Protein AF-A0A5C6D5X8-F1 (afdb_monomer_lite)

Radius of gyration: 36.79 Å; chains: 1; bounding box: 120×58×118 Å

Foldseek 3Di:
DDDDDDDDDDDDDDDDDDDDDDDDDDDDDDDDDDDDDDDDDDDDDDDPDPDPPFDLPDDQFDDPPQAAQADFPPPCLQPADPPFAFWDKDKDWWQQPLARGIFIKIKTFGGPFDLVDAAFEEEEEEALLDARCVCCVQANLRSNRRSCVRVVLFDRHMYMRHQLQRYPPSHSDDPSVVSVVSNVSSLCSVPVIVLVVCVVPGRHPQAQLRYEYEYAACSLLSLLLNCLVCLRRHQYGYRELYYPNHDQLCNSPVDLVSQQPRHPEDEYEFESAESSVVVSVNNVVVCVVSVGDYHYGYHNDYSGSSRVNRSSSQSSSDGSDNDRPDTPDPPPPPPPPPVQDAQCVLCVVQAFEAAADELCLLVCDDDPADSVLSVLQVVLRLRHGQEYEHLACLAQCNQQVDDDPVRGDCPSVVSNLVSNVVRNHAYEGPALAELPSHHPVLWADADQFPVVVVVVPDPVPPDPPDPDDDDDPDDDSPGGTDALVSSLVSSLVSLLVSLLVCAPSHAEYQLYEAQQDPDDDDGGDPGSQCGRNNPCSSLSSLVSNCVNHVRHQYEHAYKQLLPVVNVVSVLVSLVVCVVVVRRHAEYEYLQQEELVAFLVSLLVSLVSVVVSVHAYEDAADWYFQAPLLHPGTDDDLSSLVRSLDPAGDRVSLVSLQNNLLSNLLSSSVVSVRYHYHYHHGSELVPDSNNSRRIDQAYSSRHGGSNVVSNSVSSVVD

Organism: NCBI:txid2528016

Secondary structure (DSSP, 8-state):
-------------------------------------------------------TTSPP---TT-S-SSPPPPTTTTS--TTSPPPEEEEEEEEETTTTEEEEEEEEE-TT--SSS-B-EEEEE--TT--TTHHHHHH-HHHHHHHHHHTT-S---EEEEE----SSS-S--S-GGGGGGHHHHHHHIIIIIIHHHHHHHS-B--SGGGEEEEEETHHHHHHIIIIITTTTT-SEEEEES--TTSPPHHHH-S-HHHHHHH-SEEEEEEETT-TTTHHHHHHHHHHHHTT---EEEEES--SSHHHHHHHHHHHHTTSSSS----------S-----TT--HHHHSTTT-EEEEEE-HHHHHS--SSS-HHHHHHHHHHHHHH-SEEEESSTTSHHHHS-SSSGGG---HHHHHHHHHHHHTT-EEEEEEEEESSS--GGGT-SSB--HHHHHHHS-TT-S---------------SS-B--HHHHHHHHHHHHHHHHHHTTTTEEEEEEEES-B-SSSS-SB---HHHHHT-TTHHHHHHHHHHHH-TTSEEEEEES-TTSHHHHHHHHHHHHHHHTTT----EEEE--EEETT--HHHHHHHHHHHGGG-S-EEEEEEEEE-BGGGGG-S---HHHHHHHT-S-BPTTHHHHHHHHHHHHHHHHHHTTTTEEEEEES-SSTTT-TTGGG--SSB-TTSPBPHHHHHHHHHTT--

pLDDT: mean 84.05, std 22.03, range [22.95, 98.88]

InterPro domains:
  IPR000801 Esterase-like [PF00756] (96-308)
  IPR001000 Glycoside hydrolase family 10 domain [PF00331] (343-712)
  IPR001000 Glycoside hydrolase family 10 domain [PR00134] (427-439)
  IPR001000 Glycoside hydrolase family 10 domain [PR00134] (506-517)
  IPR001000 Glycoside hydrolase family 10 domain [PR00134] (552-563)
  IPR001000 Glycoside hydrolase family 10 domain [PR00134] (580-592)
  IPR001000 Glycoside hydrolase family 10 domain [PS51760] (337-713)
  IPR001000 Glycoside hydrolase family 10 domain [SM00633] (394-714)
  IPR017853 Glycoside hydrolase superfamily [SSF51445] (338-713)
  IPR029058 Alpha/Beta hydrolase fold [G3DSA:3.40.50.1820] (65-324)
  IPR029058 Alpha/Beta hydrolase fold [SSF53474] (81-317)
  IPR031158 Glycosyl hydrolases family 10, active site [PS00591] (613-623)
  IPR044846 Glycoside hydrolase family 10 [PTHR31490] (338-713)

Sequence (717 aa):
MQKLPKAMSKYSFCLPHRAAITFLSLAALIVLTDVQWASSQEPNSQQRAAGRRGGFGSPIELGPDDVAAYDAPPQGFKNERDDVPHGKLEMIEYISKTVGTTRNMQVYTPPAYTADKKYPVLYLLHGIGGDETEWQRFASPNVILDNLIAEGKAVPMIVVMPNGRAQENDRAEGNVMASAAAFAVFERDLLDDVIPAIESKYSVDTRREMRAIAGLSMGGGQSFNFGLGNLDTFAWVGPFSAAPNTKPVEALIPNVDDAKTKLKLLWISCGNKDGLIRISQNIHQFLKKNEIDHVWHVDGHGHDPQHWSSSLYWFAQSVFQDNKPTQVKQEAATIPSKATDTLKTVFKDDFLVGTAVNRSITTGRGFRRTPEEVQSDIELVKKHFNQIVSENDMKWQMIHPRPGANGYDFEVADALVDFAARNDMMVAGHTLVWHSQTPNWVFEGTEVPADVLDRVNDPSIRDSGQRGFGRFRGFDLNGPRASREELLDRMREHIHTVVGRYKGKIKVWDVVNEAISDNGPDILRRSPWSVIIGPDFIAKAFEYAHEADADAILRYNDYGLENPEKRRKLIELIKSLQEKNVPVMAIGSQTHCNVSISFGTMDNALTEMKSLGLPIHITELDVNSAVAGQRGFGADINSNAQSTEGGLVSDADKQLADAYAGLFRACVKHRDVIEIVTFWGPNDALSWRSRGRPLLFDGANQPKPAFHAVLQVATEK

Structure (mmCIF, N/CA/C/O backbone):
data_AF-A0A5C6D5X8-F1
#
_entry.id   AF-A0A5C6D5X8-F1
#
loop_
_atom_site.group_PDB
_atom_site.id
_atom_site.type_symbol
_atom_site.label_atom_id
_atom_site.label_alt_id
_atom_site.label_comp_id
_atom_site.label_asym_id
_atom_site.label_entity_id
_atom_site.label_seq_id
_atom_site.pdbx_PDB_ins_code
_atom_site.Cartn_x
_atom_site.Cartn_y
_atom_site.Cartn_z
_atom_site.occupancy
_atom_site.B_iso_or_equiv
_atom_site.auth_seq_id
_atom_site.auth_comp_id
_atom_site.auth_asym_id
_atom_site.auth_atom_id
_atom_site.pdbx_PDB_model_num
ATOM 1 N N . MET A 1 1 ? 76.454 7.752 28.511 1.00 35.09 1 MET A N 1
ATOM 2 C CA . MET A 1 1 ? 76.338 9.225 28.358 1.00 35.09 1 MET A CA 1
ATOM 3 C C . MET A 1 1 ? 75.204 9.672 29.285 1.00 35.09 1 MET A C 1
ATOM 5 O O . MET A 1 1 ? 74.188 9.000 29.285 1.00 35.09 1 MET A O 1
ATOM 9 N N . GLN A 1 2 ? 75.441 10.486 30.326 1.00 31.56 2 GLN A N 1
ATOM 10 C CA . GLN A 1 2 ? 75.476 11.970 30.318 1.00 31.56 2 GLN A CA 1
ATOM 11 C C . GLN A 1 2 ? 74.161 12.597 29.800 1.00 31.56 2 GLN A C 1
ATOM 13 O O . GLN A 1 2 ? 73.812 12.307 28.666 1.00 31.56 2 GLN A O 1
ATOM 18 N N . LYS A 1 3 ? 73.418 13.466 30.519 1.00 31.55 3 LYS A N 1
ATOM 19 C CA . LYS A 1 3 ? 73.497 14.056 31.893 1.00 31.55 3 LYS A CA 1
ATOM 20 C C . LYS A 1 3 ? 72.053 14.106 32.479 1.00 31.55 3 LYS A C 1
ATOM 22 O O . LYS A 1 3 ? 71.133 14.199 31.682 1.00 31.55 3 LYS A O 1
ATOM 27 N N . LEU A 1 4 ? 71.717 13.900 33.764 1.00 32.72 4 LEU A N 1
ATOM 28 C CA . LEU A 1 4 ? 72.142 14.408 35.100 1.00 32.72 4 LEU A CA 1
ATOM 29 C C . LEU A 1 4 ? 71.250 15.599 35.603 1.00 32.72 4 LEU A C 1
ATOM 31 O O . LEU A 1 4 ? 70.986 16.477 34.788 1.00 32.72 4 LEU A O 1
ATOM 35 N N . PRO A 1 5 ? 70.740 15.634 36.870 1.00 61.50 5 PRO A N 1
ATOM 36 C CA . PRO A 1 5 ? 69.516 16.385 37.246 1.00 61.50 5 PRO A CA 1
ATOM 37 C C . PRO A 1 5 ? 69.659 17.259 38.537 1.00 61.50 5 PRO A C 1
ATOM 39 O O . PRO A 1 5 ? 70.772 17.664 38.867 1.00 61.50 5 PRO A O 1
ATOM 42 N N . LYS A 1 6 ? 68.561 17.416 39.321 1.00 39.47 6 LYS A N 1
ATOM 43 C CA . LYS A 1 6 ? 68.369 18.114 40.637 1.00 39.47 6 LYS A CA 1
ATOM 44 C C . LYS A 1 6 ? 67.889 19.580 40.507 1.00 39.47 6 LYS A C 1
ATOM 46 O O . LYS A 1 6 ? 68.028 20.153 39.438 1.00 39.47 6 LYS A O 1
ATOM 51 N N . ALA A 1 7 ? 67.269 20.223 41.511 1.00 30.86 7 ALA A N 1
ATOM 52 C CA . ALA A 1 7 ? 67.138 19.951 42.964 1.00 30.86 7 ALA A CA 1
ATOM 53 C C . ALA A 1 7 ? 65.759 20.451 43.515 1.00 30.86 7 ALA A C 1
ATOM 55 O O . ALA A 1 7 ? 64.994 20.991 42.729 1.00 30.86 7 ALA A O 1
ATOM 56 N N . MET A 1 8 ? 65.338 20.348 44.793 1.00 26.44 8 MET A N 1
ATOM 57 C CA . MET A 1 8 ? 65.877 19.758 46.046 1.00 26.44 8 MET A CA 1
ATOM 58 C C . MET A 1 8 ? 64.701 19.371 47.002 1.00 26.44 8 MET A C 1
ATOM 60 O O . MET A 1 8 ? 63.549 19.475 46.594 1.00 26.44 8 MET A O 1
ATOM 64 N N . SER A 1 9 ? 64.936 18.898 48.243 1.00 28.06 9 SER A N 1
ATOM 65 C CA . SER A 1 9 ? 63.868 18.328 49.111 1.00 28.06 9 SER A CA 1
ATOM 66 C C . SER A 1 9 ? 64.142 18.345 50.633 1.00 28.06 9 SER A C 1
ATOM 68 O O . SER A 1 9 ? 65.304 18.189 51.010 1.00 28.06 9 SER A O 1
ATOM 70 N N . LYS A 1 10 ? 63.068 18.274 51.457 1.00 30.38 10 LYS A N 1
ATOM 71 C CA . LYS A 1 10 ? 63.025 18.056 52.941 1.00 30.38 10 LYS A CA 1
ATOM 72 C C . LYS A 1 10 ? 63.436 19.297 53.775 1.00 30.38 10 LYS A C 1
ATOM 74 O O . LYS A 1 10 ? 63.952 20.236 53.187 1.00 30.38 10 LYS A O 1
ATOM 79 N N . TYR A 1 11 ? 63.203 19.447 55.092 1.00 29.55 11 TYR A N 1
ATOM 80 C CA . TYR A 1 11 ? 62.919 18.586 56.282 1.00 29.55 11 TYR A CA 1
ATOM 81 C C . TYR A 1 11 ? 62.020 19.390 57.300 1.00 29.55 11 TYR A C 1
ATOM 83 O O . TYR A 1 11 ? 61.753 20.548 57.003 1.00 29.55 11 TYR A O 1
ATOM 91 N N . SER A 1 12 ? 61.516 18.974 58.489 1.00 27.27 12 SER A N 1
ATOM 92 C CA . SER A 1 12 ? 61.558 17.745 59.333 1.00 27.27 12 SER A CA 1
ATOM 93 C C . SER A 1 12 ? 60.501 17.777 60.483 1.00 27.27 12 SER A C 1
ATOM 95 O O . SER A 1 12 ? 60.352 18.832 61.085 1.00 27.27 12 SER A O 1
ATOM 97 N N . PHE A 1 13 ? 59.951 16.612 60.897 1.00 27.33 13 PHE A N 1
ATOM 98 C CA . PHE A 1 13 ? 59.341 16.292 62.232 1.00 27.33 13 PHE A CA 1
ATOM 99 C C . PHE A 1 13 ? 58.052 17.079 62.653 1.00 27.33 13 PHE A C 1
ATOM 101 O O . PHE A 1 13 ? 57.719 18.077 62.032 1.00 27.33 13 PHE A O 1
ATOM 108 N N . CYS A 1 14 ? 57.209 16.674 63.630 1.00 25.22 14 CYS A N 1
ATOM 109 C CA . CYS A 1 14 ? 57.329 15.687 64.730 1.00 25.22 14 CYS A CA 1
ATOM 110 C C . CYS A 1 14 ? 56.004 14.908 65.061 1.00 25.22 14 CYS A C 1
ATOM 112 O O . CYS A 1 14 ? 55.043 14.955 64.303 1.00 25.22 14 CYS A O 1
ATOM 114 N N . LEU A 1 15 ? 55.989 14.164 66.182 1.00 24.03 15 LEU A N 1
ATOM 115 C CA . LEU A 1 15 ? 55.015 13.155 66.702 1.00 24.03 15 LEU A CA 1
ATOM 116 C C . LEU A 1 15 ? 54.280 13.653 67.997 1.00 24.03 15 LEU A C 1
ATOM 118 O O . LEU A 1 15 ? 54.629 14.760 68.410 1.00 24.03 15 LEU A O 1
ATOM 122 N N . PRO A 1 16 ? 53.401 12.900 68.743 1.00 46.53 16 PRO A N 1
ATOM 123 C CA . PRO A 1 16 ? 52.680 11.610 68.515 1.00 46.53 16 PRO A CA 1
ATOM 124 C C . PRO A 1 16 ? 51.176 11.496 68.998 1.00 46.53 16 PRO A C 1
ATOM 126 O O . PRO A 1 16 ? 50.680 12.313 69.758 1.00 46.53 16 PRO A O 1
ATOM 129 N N . HIS A 1 17 ? 50.539 10.344 68.681 1.00 28.12 17 HIS A N 1
ATOM 130 C CA . HIS A 1 17 ? 49.598 9.496 69.491 1.00 28.12 17 HIS A CA 1
ATOM 131 C C . HIS A 1 17 ? 48.161 9.886 69.965 1.00 28.12 17 HIS A C 1
ATOM 133 O O . HIS A 1 17 ? 48.007 10.693 70.867 1.00 28.12 17 HIS A O 1
ATOM 139 N N . ARG A 1 18 ? 47.199 9.000 69.582 1.00 27.14 18 ARG A N 1
ATOM 140 C CA . ARG A 1 18 ? 46.089 8.341 70.365 1.00 27.14 18 ARG A CA 1
ATOM 141 C C . ARG A 1 18 ? 44.962 9.197 71.013 1.00 27.14 18 ARG A C 1
ATOM 143 O O . ARG A 1 18 ? 45.210 10.314 71.424 1.00 27.14 18 ARG A O 1
ATOM 150 N N . ALA A 1 19 ? 43.737 8.702 71.284 1.00 26.08 19 ALA A N 1
ATOM 151 C CA . ALA A 1 19 ? 42.878 7.610 70.752 1.00 26.08 19 ALA A CA 1
ATOM 152 C C . ALA A 1 19 ? 41.461 7.670 71.417 1.00 26.08 19 ALA A C 1
ATOM 154 O O . ALA A 1 19 ? 41.343 8.254 72.488 1.00 26.08 19 ALA A O 1
ATOM 155 N N . ALA A 1 20 ? 40.450 6.980 70.845 1.00 25.41 20 ALA A N 1
ATOM 156 C CA . ALA A 1 20 ? 39.033 6.853 71.296 1.00 25.41 20 ALA A CA 1
ATOM 157 C C . ALA A 1 20 ? 38.179 8.156 71.253 1.00 25.41 20 ALA A C 1
ATOM 159 O O . ALA A 1 20 ? 38.728 9.238 71.412 1.00 25.41 20 ALA A O 1
ATOM 160 N N . ILE A 1 21 ? 36.869 8.220 70.934 1.00 26.77 21 ILE A N 1
ATOM 161 C CA . ILE A 1 21 ? 35.693 7.304 70.835 1.00 26.77 21 ILE A CA 1
ATOM 162 C C . ILE A 1 21 ? 34.724 7.350 72.049 1.00 26.77 21 ILE A C 1
ATOM 164 O O . ILE A 1 21 ? 34.937 6.673 73.045 1.00 26.77 21 ILE A O 1
ATOM 168 N N . THR A 1 22 ? 33.620 8.105 71.859 1.00 26.67 22 THR A N 1
ATOM 169 C CA . THR A 1 22 ? 32.273 8.086 72.511 1.00 26.67 22 THR A CA 1
ATOM 170 C C . THR A 1 22 ? 32.117 8.138 74.043 1.00 26.67 22 THR A C 1
ATOM 172 O O . THR A 1 22 ? 32.632 7.272 74.736 1.00 26.67 22 THR A O 1
ATOM 175 N N . PHE A 1 23 ? 31.204 8.996 74.541 1.00 23.89 23 PHE A N 1
ATOM 176 C CA . PHE A 1 23 ? 29.841 8.582 74.965 1.00 23.89 23 PHE A CA 1
ATOM 177 C C . PHE A 1 23 ? 28.870 9.786 75.157 1.00 23.89 23 PHE A C 1
ATOM 179 O O . PHE A 1 23 ? 29.252 10.928 74.921 1.00 23.89 23 PHE A O 1
ATOM 186 N N . LEU A 1 24 ? 27.600 9.502 75.495 1.00 24.00 24 LEU A N 1
ATOM 187 C CA . LEU A 1 24 ? 26.451 10.426 75.686 1.00 24.00 24 LEU A CA 1
ATOM 188 C C . LEU A 1 24 ? 26.661 11.427 76.873 1.00 24.00 24 LEU A C 1
ATOM 190 O O . LEU A 1 24 ? 27.487 11.156 77.736 1.00 24.00 24 LEU A O 1
ATOM 194 N N . SER A 1 25 ? 25.932 12.552 77.047 1.00 23.28 25 SER A N 1
ATOM 195 C CA . SER A 1 25 ? 24.459 12.604 77.188 1.00 23.28 25 SER A CA 1
ATOM 196 C C . SER A 1 25 ? 23.787 14.003 77.320 1.00 23.28 25 SER A C 1
ATOM 198 O O . SER A 1 25 ? 24.408 14.978 77.721 1.00 23.28 25 SER A O 1
ATOM 200 N N . LEU A 1 26 ? 22.472 14.007 77.028 1.00 22.95 26 LEU A N 1
ATOM 201 C CA . LEU A 1 26 ? 21.330 14.769 77.599 1.00 22.95 26 LEU A CA 1
ATOM 202 C C . LEU A 1 26 ? 21.201 16.326 77.618 1.00 22.95 26 LEU A C 1
ATOM 204 O O . LEU A 1 26 ? 21.868 17.022 78.372 1.00 22.95 26 LEU A O 1
ATOM 208 N N . ALA A 1 27 ? 20.067 16.753 77.025 1.00 23.98 27 ALA A N 1
ATOM 209 C CA . ALA A 1 27 ? 18.970 17.560 77.619 1.00 23.98 27 ALA A CA 1
ATOM 210 C C . ALA A 1 27 ? 18.890 19.104 77.457 1.00 23.98 27 ALA A C 1
ATOM 212 O O . ALA A 1 27 ? 19.889 19.809 77.445 1.00 23.98 27 ALA A O 1
ATOM 213 N N . ALA A 1 28 ? 17.622 19.576 77.457 1.00 24.84 28 ALA A N 1
ATOM 214 C CA . ALA A 1 28 ? 17.115 20.966 77.500 1.00 24.84 28 ALA A CA 1
ATOM 215 C C . ALA A 1 28 ? 17.300 21.833 76.216 1.00 24.84 28 ALA A C 1
ATOM 217 O O . ALA A 1 28 ? 18.330 21.748 75.564 1.00 24.84 28 ALA A O 1
ATOM 218 N N . LEU A 1 29 ? 16.352 22.689 75.779 1.00 24.28 29 LEU A N 1
ATOM 219 C CA . LEU A 1 29 ? 14.971 22.958 76.242 1.00 24.28 29 LEU A CA 1
ATOM 220 C C . LEU A 1 29 ? 14.080 23.570 75.111 1.00 24.28 29 LEU A C 1
ATOM 222 O O . LEU A 1 29 ? 14.517 24.490 74.439 1.00 24.28 29 LEU A O 1
ATOM 226 N N . ILE A 1 30 ? 12.825 23.103 74.991 1.00 24.89 30 ILE A N 1
ATOM 227 C CA . ILE A 1 30 ? 11.560 23.864 74.753 1.00 24.89 30 ILE A CA 1
ATOM 228 C C . ILE A 1 30 ? 11.385 24.872 73.565 1.00 24.89 30 ILE A C 1
ATOM 230 O O . ILE A 1 30 ? 12.001 25.927 73.524 1.00 24.89 30 ILE A O 1
ATOM 234 N N . VAL A 1 31 ? 10.322 24.601 72.768 1.00 24.02 31 VAL A N 1
ATOM 235 C CA . VAL A 1 31 ? 9.366 25.525 72.072 1.00 24.02 31 VAL A CA 1
ATOM 236 C C . VAL A 1 31 ? 9.671 26.151 70.682 1.00 24.02 31 VAL A C 1
ATOM 238 O O . VAL A 1 31 ? 10.713 26.749 70.475 1.00 24.02 31 VAL A O 1
ATOM 241 N N . LEU A 1 32 ? 8.664 25.994 69.787 1.00 23.69 32 LEU A N 1
ATOM 242 C CA . LEU A 1 32 ? 8.100 26.831 68.682 1.00 23.69 32 LEU A CA 1
ATOM 243 C C . LEU A 1 32 ? 9.007 27.858 67.944 1.00 23.69 32 LEU A C 1
ATOM 245 O O . LEU A 1 32 ? 9.783 28.566 68.567 1.00 23.69 32 LEU A O 1
ATOM 249 N N . THR A 1 33 ? 8.902 28.090 66.625 1.00 25.88 33 THR A N 1
ATOM 250 C CA . THR A 1 33 ? 7.851 27.772 65.618 1.00 25.88 33 THR A CA 1
ATOM 251 C C . THR A 1 33 ? 8.465 27.749 64.199 1.00 25.88 33 THR A C 1
ATOM 253 O O . THR A 1 33 ? 9.610 28.157 64.042 1.00 25.88 33 THR A O 1
ATOM 256 N N . ASP A 1 34 ? 7.703 27.290 63.197 1.00 25.58 34 ASP A N 1
ATOM 257 C CA . ASP A 1 34 ? 7.775 27.586 61.743 1.00 25.58 34 ASP A CA 1
ATOM 258 C C . ASP A 1 34 ? 9.142 28.004 61.143 1.00 25.58 34 ASP A C 1
ATOM 260 O O . ASP A 1 34 ? 9.638 29.110 61.328 1.00 25.58 34 ASP A O 1
ATOM 264 N N . VAL A 1 35 ? 9.822 27.149 60.374 1.00 27.91 35 VAL A N 1
ATOM 265 C CA . VAL A 1 35 ? 9.514 26.886 58.949 1.00 27.91 35 VAL A CA 1
ATOM 266 C C . VAL A 1 35 ? 9.345 28.171 58.123 1.00 27.91 35 VAL A C 1
ATOM 268 O O . VAL A 1 35 ? 8.222 28.581 57.857 1.00 27.91 35 VAL A O 1
ATOM 271 N N . GLN A 1 36 ? 10.450 28.719 57.593 1.00 23.39 36 GLN A N 1
ATOM 272 C CA . GLN A 1 36 ? 10.697 28.747 56.136 1.00 23.39 36 GLN A CA 1
ATOM 273 C C . GLN A 1 36 ? 12.138 29.199 55.773 1.00 23.39 36 GLN A C 1
ATOM 275 O O . GLN A 1 36 ? 12.864 29.713 56.614 1.00 23.39 36 GLN A O 1
ATOM 280 N N . TRP A 1 37 ? 12.526 29.005 54.503 1.00 23.09 37 TRP A N 1
ATOM 281 C CA . TRP A 1 37 ? 13.749 29.504 53.833 1.00 23.09 37 TRP A CA 1
ATOM 282 C C . TRP A 1 37 ? 15.123 29.122 54.422 1.00 23.09 37 TRP A C 1
ATOM 284 O O . TRP A 1 37 ? 15.784 29.913 55.089 1.00 23.09 37 TRP A O 1
ATOM 294 N N . ALA A 1 38 ? 15.641 27.965 53.994 1.00 24.97 38 ALA A N 1
ATOM 295 C CA . ALA A 1 38 ? 17.084 27.746 53.857 1.00 24.97 38 ALA A CA 1
ATOM 296 C C . ALA A 1 38 ? 17.453 27.784 52.364 1.00 24.97 38 ALA A C 1
ATOM 298 O O . ALA A 1 38 ? 16.929 26.997 51.575 1.00 24.97 38 ALA A O 1
ATOM 299 N N . SER A 1 39 ? 18.319 28.715 51.964 1.00 25.36 39 SER A N 1
ATOM 300 C CA . SER A 1 39 ? 18.782 28.884 50.582 1.00 25.36 39 SER A CA 1
ATOM 301 C C . SER A 1 39 ? 20.224 28.394 50.391 1.00 25.36 39 SER A C 1
ATOM 303 O O . SER A 1 39 ? 20.988 28.257 51.343 1.00 25.36 39 SER A O 1
ATOM 305 N N . SER A 1 40 ? 20.602 28.169 49.128 1.00 27.78 40 SER A N 1
ATOM 306 C CA . SER A 1 40 ? 21.963 27.864 48.650 1.00 27.78 40 SER A CA 1
ATOM 307 C C . SER A 1 40 ? 22.660 26.608 49.207 1.00 27.78 40 SE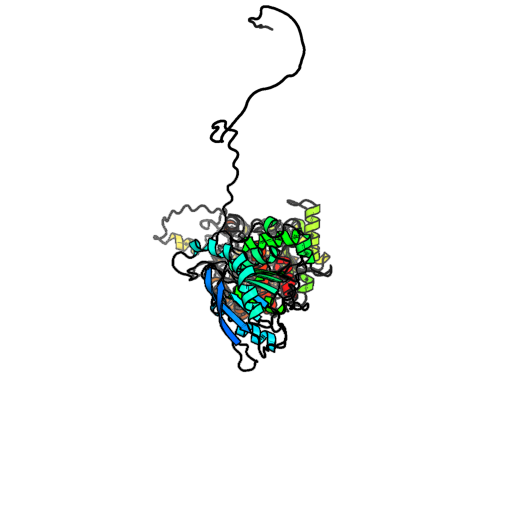R A C 1
ATOM 309 O O . SER A 1 40 ? 23.399 26.659 50.183 1.00 27.78 40 SER A O 1
ATOM 311 N N . GLN A 1 41 ? 22.583 25.518 48.439 1.00 26.67 41 GLN A N 1
ATOM 312 C CA . GLN A 1 41 ? 23.765 24.976 47.746 1.00 26.67 41 GLN A CA 1
ATOM 313 C C . GLN A 1 41 ? 23.309 24.229 46.480 1.00 26.67 41 GLN A C 1
ATOM 315 O O . GLN A 1 41 ? 22.332 23.485 46.516 1.00 26.67 41 GLN A O 1
ATOM 320 N N . GLU A 1 42 ? 23.973 24.470 45.346 1.00 30.16 42 GLU A N 1
ATOM 321 C CA . GLU A 1 42 ? 23.638 23.837 44.062 1.00 30.16 42 GLU A CA 1
ATOM 322 C C . GLU A 1 42 ? 24.298 22.459 43.900 1.00 30.16 42 GLU A C 1
ATOM 324 O O . GLU A 1 42 ? 25.480 22.300 44.215 1.00 30.16 42 GLU A O 1
ATOM 329 N N . PRO A 1 43 ? 23.588 21.498 43.285 1.00 30.33 43 PRO A N 1
ATOM 330 C CA . PRO A 1 43 ? 24.215 20.374 42.603 1.00 30.33 43 PRO A CA 1
ATOM 331 C C . PRO A 1 43 ? 23.789 20.273 41.124 1.00 30.33 43 PRO A C 1
ATOM 333 O O . PRO A 1 43 ? 22.630 20.013 40.822 1.00 30.33 43 PRO A O 1
ATOM 336 N N . ASN A 1 44 ? 24.770 20.415 40.224 1.00 27.09 44 ASN A N 1
ATOM 337 C CA . ASN A 1 44 ? 24.811 19.993 38.809 1.00 27.09 44 ASN A CA 1
ATOM 338 C C . ASN A 1 44 ? 23.516 19.999 37.965 1.00 27.09 44 ASN A C 1
ATOM 340 O O . ASN A 1 44 ? 22.639 19.141 38.076 1.00 27.09 44 ASN A O 1
ATOM 344 N N . SER A 1 45 ? 23.519 20.849 36.939 1.00 33.00 45 SER A N 1
ATOM 345 C CA . SER A 1 45 ? 22.535 20.902 35.857 1.00 33.00 45 SER A CA 1
ATOM 346 C C . SER A 1 45 ? 22.606 19.701 34.894 1.00 33.00 45 SER A C 1
ATOM 348 O O . SER A 1 45 ? 23.133 19.790 33.787 1.00 33.00 45 SER A O 1
ATOM 350 N N . GLN A 1 46 ? 21.980 18.580 35.266 1.00 30.83 46 GLN A N 1
ATOM 351 C CA . GLN A 1 46 ? 21.489 17.597 34.290 1.00 30.83 46 GLN A CA 1
ATOM 352 C C . GLN A 1 46 ? 19.998 17.823 34.010 1.00 30.83 46 GLN A C 1
ATOM 354 O O . GLN A 1 46 ? 19.188 18.001 34.921 1.00 30.83 46 GLN A O 1
ATOM 359 N N . GLN A 1 47 ? 19.636 17.858 32.727 1.00 29.08 47 GLN A N 1
ATOM 360 C CA . GLN A 1 47 ? 18.311 18.274 32.269 1.00 29.08 47 GLN A CA 1
ATOM 361 C C . GLN A 1 47 ? 17.225 17.254 32.647 1.00 29.08 47 GLN A C 1
ATOM 363 O O . GLN A 1 47 ? 17.001 16.273 31.940 1.00 29.08 47 GLN A O 1
ATOM 368 N N . ARG A 1 48 ? 16.461 17.537 33.709 1.00 28.75 48 ARG A N 1
ATOM 369 C CA . ARG A 1 48 ? 15.110 16.976 33.845 1.00 28.75 48 ARG A CA 1
ATOM 370 C C . ARG A 1 48 ? 14.231 17.591 32.757 1.00 28.75 48 ARG A C 1
ATOM 372 O O . ARG A 1 48 ? 13.854 18.757 32.853 1.00 28.75 48 ARG A O 1
ATOM 379 N N . ALA A 1 49 ? 13.933 16.819 31.716 1.00 27.88 49 ALA A N 1
ATOM 380 C CA . ALA A 1 49 ? 13.057 17.252 30.635 1.00 27.88 49 ALA A CA 1
ATOM 381 C C . ALA A 1 49 ? 11.653 17.562 31.183 1.00 27.88 49 ALA A C 1
ATOM 383 O O . ALA A 1 49 ? 10.943 16.670 31.647 1.00 27.88 49 ALA A O 1
ATOM 384 N N . ALA A 1 50 ? 11.247 18.833 31.134 1.00 28.84 50 ALA A N 1
ATOM 385 C CA . ALA A 1 50 ? 9.898 19.234 31.506 1.00 28.84 50 ALA A CA 1
ATOM 386 C C . ALA A 1 50 ? 8.923 18.755 30.419 1.00 28.84 50 ALA A C 1
ATOM 388 O O . ALA A 1 50 ? 8.892 19.303 29.315 1.00 28.84 50 ALA A O 1
ATOM 389 N N . GLY A 1 51 ? 8.163 17.699 30.715 1.00 30.05 51 GLY A N 1
ATOM 390 C CA . GLY A 1 51 ? 7.259 17.070 29.755 1.00 30.05 51 GLY A CA 1
ATOM 391 C C . GLY A 1 51 ? 6.209 18.048 29.227 1.00 30.05 51 GLY A C 1
ATOM 392 O O . GLY A 1 51 ? 5.363 18.533 29.980 1.00 30.05 51 GLY A O 1
ATOM 393 N N . ARG A 1 52 ? 6.232 18.319 27.916 1.00 34.62 52 ARG A N 1
ATOM 394 C CA . ARG A 1 52 ? 5.165 19.065 27.239 1.00 34.62 52 ARG A CA 1
ATOM 395 C C . ARG A 1 52 ? 3.862 18.268 27.342 1.00 34.62 52 ARG A C 1
ATOM 397 O O . ARG A 1 52 ? 3.728 17.232 26.697 1.00 34.62 52 ARG A O 1
ATOM 404 N N . ARG A 1 53 ? 2.877 18.773 28.094 1.00 43.94 53 ARG A N 1
ATOM 405 C CA . ARG A 1 53 ? 1.482 18.313 27.981 1.00 43.94 53 ARG A CA 1
ATOM 406 C C . ARG A 1 53 ? 0.980 18.646 26.573 1.00 43.94 53 ARG A C 1
ATOM 408 O O . ARG A 1 53 ? 0.646 19.794 26.294 1.00 43.94 53 ARG A O 1
ATOM 415 N N . GLY A 1 54 ? 0.992 17.658 25.680 1.00 42.41 54 GLY A N 1
ATOM 416 C CA . GLY A 1 54 ? 0.536 17.819 24.300 1.00 42.41 54 GLY A CA 1
ATOM 417 C C . GLY A 1 54 ? -0.956 18.144 24.222 1.00 42.41 54 GLY A C 1
ATOM 418 O O . GLY A 1 54 ? -1.763 17.496 24.892 1.00 42.41 54 GLY A O 1
ATOM 419 N N . GLY A 1 55 ? -1.320 19.112 23.379 1.00 56.06 55 GLY A N 1
ATOM 420 C CA . GLY A 1 55 ? -2.706 19.398 22.983 1.00 56.06 55 GLY A CA 1
ATOM 421 C C . GLY A 1 55 ? -3.036 18.802 21.610 1.00 56.06 55 GLY A C 1
ATOM 422 O O . GLY A 1 55 ? -2.351 17.893 21.150 1.00 56.06 55 GLY A O 1
ATOM 423 N N . PHE A 1 56 ? -4.038 19.354 20.923 1.00 60.66 56 PHE A N 1
ATOM 424 C CA . PHE A 1 56 ? -4.419 18.943 19.560 1.00 60.66 56 PHE A CA 1
ATOM 425 C C . PHE A 1 56 ? -3.306 19.091 18.503 1.00 60.66 56 PHE A C 1
ATOM 427 O O . PHE A 1 56 ? -3.371 18.451 17.464 1.00 60.66 56 PHE A O 1
ATOM 434 N N . GLY A 1 57 ? -2.295 19.933 18.756 1.00 49.12 57 GLY A N 1
ATOM 435 C CA . GLY A 1 57 ? -1.164 20.182 17.849 1.00 49.12 57 GLY A CA 1
ATOM 436 C C . GLY A 1 57 ? 0.082 19.320 18.095 1.00 49.12 57 GLY A C 1
ATOM 437 O O . GLY A 1 57 ? 1.166 19.687 17.648 1.00 49.12 57 GLY A O 1
ATOM 438 N N . SER A 1 58 ? -0.027 18.228 18.856 1.00 59.59 58 SER A N 1
ATOM 439 C CA . SER A 1 58 ? 1.018 17.195 18.883 1.00 59.59 58 SER A CA 1
ATOM 440 C C . SER A 1 58 ? 0.948 16.344 17.608 1.00 59.59 58 SER A C 1
ATOM 442 O O . SER A 1 58 ? -0.159 16.124 17.117 1.00 59.59 58 SER A O 1
ATOM 444 N N . PRO A 1 59 ? 2.081 15.824 17.093 1.00 70.88 59 PRO A N 1
ATOM 445 C CA . PRO A 1 59 ? 2.058 14.781 16.075 1.00 70.88 59 PRO A CA 1
ATOM 446 C C . PRO A 1 59 ? 1.174 13.606 16.501 1.00 70.88 59 PRO A C 1
ATOM 448 O O . PRO A 1 59 ? 1.090 13.276 17.689 1.00 70.88 59 PRO A O 1
ATOM 451 N N . ILE A 1 60 ? 0.524 13.001 15.514 1.00 80.12 60 ILE A N 1
ATOM 452 C CA . ILE A 1 60 ? -0.128 11.704 15.653 1.00 80.12 60 ILE A CA 1
ATOM 453 C C . ILE A 1 60 ? 0.920 10.658 15.276 1.00 80.12 60 ILE A C 1
ATOM 455 O O . ILE A 1 60 ? 1.594 10.794 14.256 1.00 80.12 60 ILE A O 1
ATOM 459 N N . GLU A 1 61 ? 1.076 9.668 16.144 1.00 81.75 61 GLU A N 1
ATOM 460 C CA . GLU A 1 61 ? 1.962 8.517 15.986 1.00 81.75 61 GLU A CA 1
ATOM 461 C C . GLU A 1 61 ? 1.097 7.298 16.316 1.00 81.75 61 GLU A C 1
ATOM 463 O O . GLU A 1 61 ? 0.521 7.246 17.406 1.00 81.75 61 GLU A O 1
ATOM 468 N N . LEU A 1 62 ? 0.928 6.372 15.372 1.00 78.31 62 LEU A N 1
ATOM 469 C CA . LEU A 1 62 ? 0.007 5.240 15.513 1.00 78.31 62 LEU A CA 1
ATOM 470 C C . LEU A 1 62 ? 0.737 3.948 15.901 1.00 78.31 62 LEU A C 1
ATOM 472 O O . LEU A 1 62 ? 1.745 3.569 15.300 1.00 78.31 62 LEU A O 1
ATOM 476 N N . GLY A 1 63 ? 0.197 3.250 16.899 1.00 68.00 63 GLY A N 1
ATOM 477 C CA . GLY A 1 63 ? 0.615 1.906 17.285 1.00 68.00 63 GLY A CA 1
ATOM 478 C C . GLY A 1 63 ? 0.189 0.837 16.265 1.00 68.00 63 GLY A C 1
ATOM 479 O O . GLY A 1 63 ? -0.734 1.053 15.478 1.00 68.00 63 GLY A O 1
ATOM 480 N N . PRO A 1 64 ? 0.823 -0.351 16.272 1.00 64.25 64 PRO A N 1
ATOM 481 C CA . PRO A 1 64 ? 0.469 -1.451 15.367 1.00 64.25 64 PRO A CA 1
ATOM 482 C C . PRO A 1 64 ? -0.918 -2.058 15.655 1.00 64.25 64 PRO A C 1
ATOM 484 O O . PRO A 1 64 ? -1.452 -2.793 14.830 1.00 64.25 64 PRO A O 1
ATOM 487 N N . ASP A 1 65 ? -1.480 -1.771 16.827 1.00 77.31 65 ASP A N 1
ATOM 488 C CA . ASP A 1 65 ? -2.810 -2.146 17.306 1.00 77.31 65 ASP A CA 1
ATOM 489 C C . ASP A 1 65 ? -3.854 -1.018 17.174 1.00 77.31 65 ASP A C 1
ATOM 491 O O . ASP A 1 65 ? -5.025 -1.236 17.483 1.00 77.31 65 ASP A O 1
ATOM 495 N N . ASP A 1 66 ? -3.479 0.153 16.646 1.00 82.94 66 ASP A N 1
ATOM 496 C CA . ASP A 1 66 ? -4.378 1.294 16.426 1.00 82.94 66 ASP A CA 1
ATOM 497 C C . ASP A 1 66 ? -5.213 1.114 15.145 1.00 82.94 66 ASP A C 1
ATOM 499 O O . ASP A 1 66 ? -5.098 1.854 14.160 1.00 82.94 66 ASP A O 1
ATOM 503 N N . VAL A 1 67 ? -6.072 0.093 15.176 1.00 82.81 67 VAL A N 1
ATOM 504 C CA . VAL A 1 67 ? -6.949 -0.330 14.079 1.00 82.81 67 VAL A CA 1
ATOM 505 C C . VAL A 1 67 ? -8.411 -0.455 14.523 1.00 82.81 67 VAL A C 1
ATOM 507 O O . VAL A 1 67 ? -8.737 -0.522 15.711 1.00 82.81 67 VAL A O 1
ATOM 510 N N . ALA A 1 68 ? -9.325 -0.508 13.557 1.00 83.38 68 ALA A N 1
ATOM 511 C CA . ALA A 1 68 ? -10.754 -0.571 13.829 1.00 83.38 68 ALA A CA 1
ATOM 512 C C . ALA A 1 68 ? -11.173 -1.992 14.253 1.00 83.38 68 ALA A C 1
ATOM 514 O O . ALA A 1 68 ? -11.246 -2.897 13.428 1.00 83.38 68 ALA A O 1
ATOM 515 N N . ALA A 1 69 ? -11.509 -2.190 15.533 1.00 82.88 69 ALA A N 1
ATOM 516 C CA . ALA A 1 69 ? -12.059 -3.459 16.047 1.00 82.88 69 ALA A CA 1
ATOM 517 C C . ALA A 1 69 ? -13.470 -3.817 15.518 1.00 82.88 69 ALA A C 1
ATOM 519 O O . ALA A 1 69 ? -14.019 -4.861 15.864 1.00 82.88 69 ALA A O 1
ATOM 520 N N . TYR A 1 70 ? -14.082 -2.932 14.730 1.00 85.56 70 TYR A N 1
ATOM 521 C CA . TYR A 1 70 ? -15.438 -3.037 14.192 1.00 85.56 70 TYR A CA 1
ATOM 522 C C . TYR A 1 70 ? -15.480 -2.333 12.838 1.00 85.56 70 TYR A C 1
ATOM 524 O O . TYR A 1 70 ? -14.718 -1.389 12.618 1.00 85.56 70 TYR A O 1
ATOM 532 N N . ASP A 1 71 ? -16.386 -2.758 11.963 1.00 85.19 71 ASP A N 1
ATOM 533 C CA . ASP A 1 71 ? -16.612 -2.107 10.674 1.00 85.19 71 ASP A CA 1
ATOM 534 C C . ASP A 1 71 ? -17.168 -0.680 10.831 1.00 85.19 71 ASP A C 1
ATOM 536 O O . ASP A 1 71 ? -17.597 -0.251 11.909 1.00 85.19 71 ASP A O 1
ATOM 540 N N . ALA A 1 72 ? -17.223 0.067 9.728 1.00 86.75 72 ALA A N 1
ATOM 541 C CA . ALA A 1 72 ? -18.032 1.279 9.687 1.00 86.75 72 ALA A CA 1
ATOM 542 C C . ALA A 1 72 ? -19.521 0.923 9.921 1.00 86.75 72 ALA A C 1
ATOM 544 O O . ALA A 1 72 ? -20.005 -0.059 9.349 1.00 86.75 72 ALA A O 1
ATOM 545 N N . PRO A 1 73 ? -20.276 1.702 10.720 1.00 90.50 73 PRO A N 1
ATOM 546 C CA . PRO A 1 73 ? -21.722 1.527 10.838 1.00 90.50 73 PRO A CA 1
ATOM 547 C C . PRO A 1 73 ? -22.420 1.563 9.466 1.00 90.50 73 PRO A C 1
ATOM 549 O O . PRO A 1 73 ? -21.979 2.296 8.574 1.00 90.50 73 PRO A O 1
ATOM 552 N N . PRO A 1 74 ? -23.533 0.828 9.281 1.00 91.31 74 PRO A N 1
ATOM 553 C CA . PRO A 1 74 ? -24.239 0.784 8.006 1.00 91.31 74 PRO A CA 1
ATOM 554 C C . PRO A 1 74 ? -24.732 2.176 7.596 1.00 91.31 74 PRO A C 1
ATOM 556 O O . PRO A 1 74 ? -25.144 2.985 8.434 1.00 91.31 74 PRO A O 1
ATOM 559 N N . GLN A 1 75 ? -24.711 2.465 6.292 1.00 89.38 75 GLN A N 1
ATOM 560 C CA . GLN A 1 75 ? -25.136 3.765 5.775 1.00 89.38 75 GLN A CA 1
ATOM 561 C C . GLN A 1 75 ? -26.573 4.073 6.219 1.00 89.38 75 GLN A C 1
ATOM 563 O O . GLN A 1 75 ? -27.498 3.319 5.934 1.00 89.38 75 GLN A O 1
ATOM 568 N N . GLY A 1 76 ? -26.753 5.201 6.910 1.00 90.06 76 GLY A N 1
ATOM 569 C CA . GLY A 1 76 ? -28.053 5.610 7.440 1.00 90.06 76 GLY A CA 1
ATOM 570 C C . GLY A 1 76 ? -28.412 5.059 8.824 1.00 90.06 76 GLY A C 1
ATOM 571 O O . GLY A 1 76 ? -29.549 5.236 9.238 1.00 90.06 76 GLY A O 1
ATOM 572 N N . PHE A 1 77 ? -27.478 4.470 9.586 1.00 93.75 77 PHE A N 1
ATOM 573 C CA . PHE A 1 77 ? -27.725 4.004 10.968 1.00 93.75 77 PHE A CA 1
ATOM 574 C C . PHE A 1 77 ? -28.351 5.057 11.909 1.00 93.75 77 PHE A C 1
ATOM 576 O O . PHE A 1 77 ? -29.049 4.705 12.860 1.00 93.75 77 PHE A O 1
ATOM 583 N N . LYS A 1 78 ? -28.103 6.345 11.632 1.00 92.12 78 LYS A N 1
ATOM 584 C CA . LYS A 1 78 ? -28.648 7.513 12.346 1.00 92.12 78 LYS A CA 1
ATOM 585 C C . LYS A 1 78 ? -29.707 8.296 11.554 1.00 92.12 78 LYS A C 1
ATOM 587 O O . LYS A 1 78 ? -29.965 9.456 11.866 1.00 92.12 78 LYS A O 1
ATOM 592 N N . ASN A 1 79 ? -30.290 7.685 10.524 1.00 94.88 79 ASN A N 1
ATOM 593 C CA . ASN A 1 79 ? -31.479 8.206 9.855 1.00 94.88 79 ASN A CA 1
ATOM 594 C C . ASN A 1 79 ? -32.720 7.812 10.661 1.00 94.88 79 ASN A C 1
ATOM 596 O O . ASN A 1 79 ? -32.815 6.683 11.149 1.00 94.88 79 ASN A O 1
ATOM 600 N N . GLU A 1 80 ? -33.663 8.743 10.776 1.00 93.88 80 GLU A N 1
ATOM 601 C CA . GLU A 1 80 ? -34.983 8.489 11.352 1.00 93.88 80 GLU A CA 1
ATOM 602 C C . GLU A 1 80 ? -35.786 7.534 10.453 1.00 93.88 80 GLU A C 1
ATOM 604 O O . GLU A 1 80 ? -35.564 7.471 9.238 1.00 93.88 80 GLU A O 1
ATOM 609 N N . ARG A 1 81 ? -36.665 6.738 11.068 1.00 94.44 81 ARG A N 1
ATOM 610 C CA . ARG A 1 81 ? -37.347 5.600 10.446 1.00 94.44 81 ARG A CA 1
ATOM 611 C C . ARG A 1 81 ? -38.792 5.517 10.920 1.00 94.44 81 ARG A C 1
ATOM 613 O O . ARG A 1 81 ? -39.047 5.060 12.027 1.00 94.44 81 ARG A O 1
ATOM 620 N N . ASP A 1 82 ? -39.727 5.879 10.047 1.00 93.06 82 ASP A N 1
ATOM 621 C CA . ASP A 1 82 ? -41.171 5.819 10.328 1.00 93.06 82 ASP A CA 1
ATOM 622 C C . ASP A 1 82 ? -41.688 4.382 10.587 1.00 93.06 82 ASP A C 1
ATOM 624 O O . ASP A 1 82 ? -42.826 4.196 11.019 1.00 93.06 82 ASP A O 1
ATOM 628 N N . ASP A 1 83 ? -40.883 3.351 10.286 1.00 93.44 83 ASP A N 1
ATOM 629 C CA . ASP A 1 83 ? -41.230 1.935 10.445 1.00 93.44 83 ASP A CA 1
ATOM 630 C C . ASP A 1 83 ? -40.864 1.335 11.817 1.00 93.44 83 ASP A C 1
ATOM 632 O O . ASP A 1 83 ? -41.248 0.193 12.088 1.00 93.44 83 ASP A O 1
ATOM 636 N N . VAL A 1 84 ? -40.158 2.069 12.691 1.00 96.00 84 VAL A N 1
ATOM 637 C CA . VAL A 1 84 ? -39.747 1.573 14.020 1.00 96.00 84 VAL A CA 1
ATOM 638 C C . VAL A 1 84 ? -40.510 2.242 15.174 1.00 96.00 84 VAL A C 1
ATOM 640 O O . VAL A 1 84 ? -40.897 3.404 15.084 1.00 96.00 84 VAL A O 1
ATOM 643 N N . PRO A 1 85 ? -40.731 1.544 16.306 1.00 96.25 85 PRO A N 1
ATOM 644 C CA . PRO A 1 85 ? -41.239 2.177 17.520 1.00 96.25 85 PRO A CA 1
ATOM 645 C C . PRO A 1 85 ? -40.251 3.217 18.065 1.00 96.25 85 PRO A C 1
ATOM 647 O O . PRO A 1 85 ? -39.081 2.897 18.264 1.00 96.25 85 PRO A O 1
ATOM 650 N N . HIS A 1 86 ? -40.735 4.422 18.377 1.00 97.50 86 HIS A N 1
ATOM 651 C CA . HIS A 1 86 ? -39.904 5.509 18.905 1.00 97.50 86 HIS A CA 1
ATOM 652 C C . HIS A 1 86 ? -39.898 5.601 20.435 1.00 97.50 86 HIS A C 1
ATOM 654 O O . HIS A 1 86 ? -40.918 5.383 21.101 1.00 97.50 86 HIS A O 1
ATOM 660 N N . GLY A 1 87 ? -38.740 5.949 20.995 1.00 97.31 87 GLY A N 1
ATOM 661 C CA . GLY A 1 87 ? -38.572 6.313 22.397 1.00 97.31 87 GLY A CA 1
ATOM 662 C C . GLY A 1 87 ? -39.026 7.747 22.685 1.00 97.31 87 GLY A C 1
ATOM 663 O O . GLY A 1 87 ? -39.344 8.524 21.783 1.00 97.31 87 GLY A O 1
ATOM 664 N N . LYS A 1 88 ? -39.045 8.130 23.965 1.00 97.81 88 LYS A N 1
ATOM 665 C CA . LYS A 1 88 ? -39.328 9.510 24.382 1.00 97.81 88 LYS A CA 1
ATOM 666 C C . LYS A 1 88 ? -38.033 10.198 24.790 1.00 97.81 88 LYS A C 1
ATOM 668 O O . LYS A 1 88 ? -37.337 9.721 25.679 1.00 97.81 88 LYS A O 1
ATOM 673 N N . LEU A 1 89 ? -37.761 11.357 24.199 1.00 97.00 89 LEU A N 1
ATOM 674 C CA . LEU A 1 89 ? -36.654 12.229 24.580 1.00 97.00 89 LEU A CA 1
ATOM 675 C C . LEU A 1 89 ? -37.206 13.492 25.256 1.00 97.00 89 LEU A C 1
ATOM 677 O O . LEU A 1 89 ? -38.042 14.186 24.678 1.00 97.00 89 LEU A O 1
ATOM 681 N N . GLU A 1 90 ? -36.785 13.780 26.486 1.00 97.19 90 GLU A N 1
ATOM 682 C CA . GLU A 1 90 ? -37.279 14.918 27.272 1.00 97.19 90 GLU A CA 1
ATOM 683 C C . GLU A 1 90 ? -36.163 15.659 28.019 1.00 97.19 90 GLU A C 1
ATOM 685 O O . GLU A 1 90 ? -35.196 15.053 28.475 1.00 97.19 90 GLU A O 1
ATOM 690 N N . MET A 1 91 ? -36.304 16.979 28.164 1.00 97.88 91 MET A N 1
ATOM 691 C CA . MET A 1 91 ? -35.459 17.780 29.056 1.00 97.88 91 MET A CA 1
ATOM 692 C C . MET A 1 91 ? -36.048 17.763 30.465 1.00 97.88 91 MET A C 1
ATOM 694 O O . MET A 1 91 ? -37.263 17.916 30.619 1.00 97.88 91 MET A O 1
ATOM 698 N N . ILE A 1 92 ? -35.210 17.594 31.488 1.00 97.69 92 ILE A N 1
ATOM 699 C CA . ILE A 1 92 ? -35.639 17.591 32.888 1.00 97.69 92 ILE A CA 1
ATOM 700 C C . ILE A 1 92 ? -34.704 18.409 33.778 1.00 97.69 92 ILE A C 1
ATOM 702 O O . ILE A 1 92 ? -33.490 18.440 33.585 1.00 97.69 92 ILE A O 1
ATOM 706 N N . GLU A 1 93 ? -35.293 19.004 34.808 1.00 97.31 93 GLU A N 1
ATOM 707 C CA . GLU A 1 93 ? -34.578 19.668 35.893 1.00 97.31 93 GLU A CA 1
ATOM 708 C C . GLU A 1 93 ? -34.292 18.697 37.052 1.00 97.31 93 GLU A C 1
ATOM 710 O O . GLU A 1 93 ? -35.087 17.794 37.341 1.00 97.31 93 GLU A O 1
ATOM 715 N N . TYR A 1 94 ? -33.180 18.921 37.751 1.00 96.94 94 TYR A N 1
ATOM 716 C CA . TYR A 1 94 ? -32.854 18.326 39.050 1.00 96.94 94 TYR A CA 1
ATOM 717 C C . TYR A 1 94 ? -32.167 19.362 39.949 1.00 96.94 94 TYR A C 1
ATOM 719 O O . TYR A 1 94 ? -31.562 20.317 39.465 1.00 96.94 94 TYR A O 1
ATOM 727 N N . ILE A 1 95 ? -32.248 19.177 41.268 1.00 96.38 95 ILE A N 1
ATOM 728 C CA . ILE A 1 95 ? -31.536 20.025 42.232 1.00 96.38 95 ILE A CA 1
ATOM 729 C C . ILE A 1 95 ? -30.150 19.421 42.463 1.00 96.38 95 ILE A C 1
ATOM 731 O O . ILE A 1 95 ? -30.045 18.338 43.038 1.00 96.38 95 ILE A O 1
ATOM 735 N N . SER A 1 96 ? -29.101 20.133 42.055 1.00 96.44 96 SER A N 1
ATOM 736 C CA . SER A 1 96 ? -27.722 19.802 42.409 1.00 96.44 96 SER A CA 1
ATOM 737 C C . SER A 1 96 ? -27.386 20.416 43.765 1.00 96.44 96 SER A C 1
ATOM 739 O O . SER A 1 96 ? -27.284 21.637 43.898 1.00 96.44 96 SER A O 1
ATOM 741 N N . LYS A 1 97 ? -27.194 19.580 44.789 1.00 95.06 97 LYS A N 1
ATOM 742 C CA . LYS A 1 97 ? -26.658 19.997 46.095 1.00 95.06 97 LYS A CA 1
ATOM 743 C C . LYS A 1 97 ? -25.158 20.267 46.004 1.00 95.06 97 LYS A C 1
ATOM 745 O O . LYS A 1 97 ? -24.649 21.104 46.741 1.00 95.06 97 LYS A O 1
ATOM 750 N N . THR A 1 98 ? -24.477 19.584 45.085 1.00 92.81 98 THR A N 1
ATOM 751 C CA . THR A 1 98 ? -23.053 19.752 44.775 1.00 92.81 98 THR A CA 1
ATOM 752 C C . THR A 1 98 ? -22.741 21.164 44.274 1.00 92.81 98 THR A C 1
ATOM 754 O O . THR A 1 98 ? -21.733 21.744 44.669 1.00 92.81 98 THR A O 1
ATOM 757 N N . VAL A 1 99 ? -23.608 21.723 43.422 1.00 91.56 99 VAL A N 1
ATOM 758 C CA . VAL A 1 99 ? -23.468 23.082 42.866 1.00 91.56 99 VAL A CA 1
ATOM 759 C C . VAL A 1 99 ? -24.295 24.117 43.640 1.00 91.56 99 VAL A C 1
ATOM 761 O O . VAL A 1 99 ? -23.938 25.289 43.657 1.00 91.56 99 VAL A O 1
ATOM 764 N N . GLY A 1 100 ? -25.384 23.703 44.295 1.00 93.56 100 GLY A N 1
ATOM 765 C CA . GLY A 1 100 ? -26.296 24.588 45.031 1.00 93.56 100 GLY A CA 1
ATOM 766 C C . GLY A 1 100 ? -27.425 25.194 44.186 1.00 93.56 100 GLY A C 1
ATOM 767 O O . GLY A 1 100 ? -28.059 26.151 44.625 1.00 93.56 100 GLY A O 1
ATOM 768 N N . THR A 1 101 ? -27.694 24.659 42.989 1.00 94.69 101 THR A N 1
ATOM 769 C CA . THR A 1 101 ? -28.680 25.205 42.038 1.00 94.69 101 THR A CA 1
ATOM 770 C C . THR A 1 101 ? -29.490 24.113 41.327 1.00 94.69 101 THR A C 1
ATOM 772 O O . THR A 1 101 ? -29.114 22.938 41.326 1.00 94.69 101 THR A O 1
ATOM 775 N N . THR A 1 102 ? -30.597 24.500 40.692 1.00 95.31 102 THR A N 1
ATOM 776 C CA . THR A 1 102 ? -31.328 23.640 39.750 1.00 95.31 102 THR A CA 1
ATOM 777 C C . THR A 1 102 ? -30.576 23.580 38.422 1.00 95.31 102 THR A C 1
ATOM 779 O O . THR A 1 102 ? -30.180 24.613 37.885 1.00 95.31 102 THR A O 1
ATOM 782 N N . ARG A 1 103 ? -30.382 22.374 37.885 1.00 95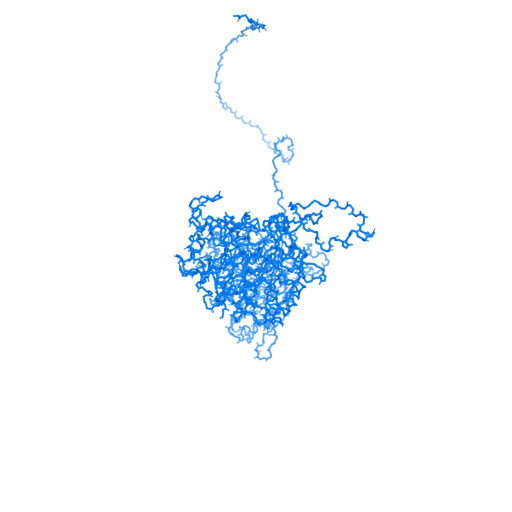.81 103 ARG A N 1
ATOM 783 C CA . ARG A 1 103 ? -29.612 22.101 36.664 1.00 95.81 103 ARG A CA 1
ATOM 784 C C . ARG A 1 103 ? -30.414 21.239 35.690 1.00 95.81 103 ARG A C 1
ATOM 786 O O . ARG A 1 103 ? -31.339 20.538 36.099 1.00 95.81 103 ARG A O 1
ATOM 793 N N . ASN A 1 104 ? -30.047 21.284 34.409 1.00 95.31 104 ASN A N 1
ATOM 794 C CA . ASN A 1 104 ? -30.717 20.532 33.345 1.00 95.31 104 ASN A CA 1
ATOM 795 C C . ASN A 1 104 ? -29.972 19.243 32.972 1.00 95.31 104 ASN A C 1
ATOM 797 O O . ASN A 1 104 ? -28.742 19.152 33.035 1.00 95.31 104 ASN A O 1
ATOM 801 N N . MET A 1 105 ? -30.741 18.244 32.549 1.00 97.50 105 MET A N 1
ATOM 802 C CA . MET A 1 105 ? -30.256 17.061 31.846 1.00 97.50 105 MET A CA 1
ATOM 803 C C . MET A 1 105 ? -31.321 16.558 30.873 1.00 97.50 105 MET A C 1
ATOM 805 O O . MET A 1 105 ? -32.520 16.659 31.139 1.00 97.50 105 MET A O 1
ATOM 809 N N . GLN A 1 106 ? -30.891 15.977 29.758 1.00 98.12 106 GLN A N 1
ATOM 810 C CA . GLN A 1 106 ? -31.795 15.338 28.811 1.00 98.12 106 GLN A CA 1
ATOM 811 C C . GLN A 1 106 ? -31.883 13.833 29.089 1.00 98.12 106 GLN A C 1
ATOM 813 O O . GLN A 1 106 ? -30.869 13.184 29.341 1.00 98.12 106 GLN A O 1
ATOM 818 N N . VAL A 1 107 ? -33.088 13.267 29.038 1.00 98.75 107 VAL A N 1
ATOM 819 C CA . VAL A 1 107 ? -33.343 11.842 29.281 1.00 98.75 107 VAL A CA 1
ATOM 820 C C . VAL A 1 107 ? -34.090 11.230 28.103 1.00 98.75 107 VAL A C 1
ATOM 822 O O . VAL A 1 107 ? -35.153 11.703 27.705 1.00 98.75 107 VAL A O 1
ATOM 825 N N . TYR A 1 108 ? -33.526 10.152 27.566 1.00 98.69 108 TYR A N 1
ATOM 826 C CA . TYR A 1 108 ? -34.183 9.215 26.663 1.00 98.69 108 TYR A CA 1
ATOM 827 C C . TYR A 1 108 ? -34.768 8.058 27.474 1.00 98.69 108 TYR A C 1
ATOM 829 O O . TYR A 1 108 ? -34.042 7.408 28.233 1.00 98.69 108 TYR A O 1
ATOM 837 N N . THR A 1 109 ? -36.048 7.753 27.275 1.00 98.75 109 THR A N 1
ATOM 838 C CA . THR A 1 109 ? -36.645 6.469 27.654 1.00 98.75 109 THR A CA 1
ATOM 839 C C . THR A 1 109 ? -36.981 5.656 26.398 1.00 98.75 109 THR A C 1
ATOM 841 O O . THR A 1 109 ? -37.406 6.228 25.391 1.00 98.75 109 THR A O 1
ATOM 844 N N . PRO A 1 110 ? -36.783 4.326 26.424 1.00 98.44 110 PRO A N 1
ATOM 845 C CA . PRO A 1 110 ? -36.895 3.496 25.229 1.00 98.44 110 PRO A CA 1
ATOM 846 C C . PRO A 1 110 ? -38.360 3.307 24.793 1.00 98.44 110 PRO A C 1
ATOM 848 O O . PRO A 1 110 ? -39.279 3.547 25.588 1.00 98.44 110 PRO A O 1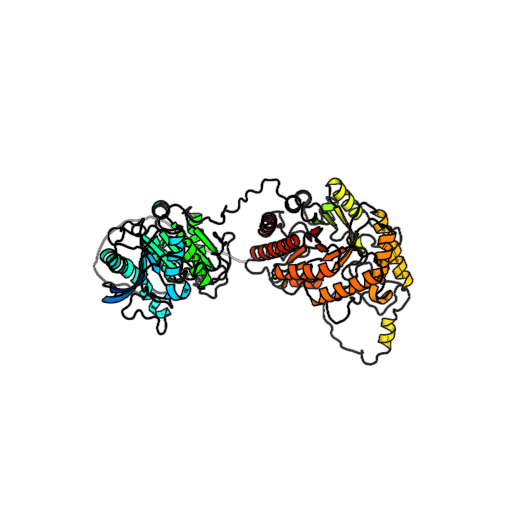
ATOM 851 N N . PRO A 1 111 ? -38.604 2.816 23.563 1.00 97.31 111 PRO A N 1
ATOM 852 C CA . PRO A 1 111 ? -39.943 2.473 23.105 1.00 97.31 111 PRO A CA 1
ATOM 853 C C . PRO A 1 111 ? -40.655 1.531 24.087 1.00 97.31 111 PRO A C 1
ATOM 855 O O . PRO A 1 111 ? -40.052 0.604 24.635 1.00 97.31 111 PRO A O 1
ATOM 858 N N . ALA A 1 112 ? -41.946 1.781 24.321 1.00 93.94 112 ALA A N 1
ATOM 859 C CA . ALA A 1 112 ? -42.763 1.070 25.313 1.00 93.94 112 ALA A CA 1
ATOM 860 C C . ALA A 1 112 ? -42.172 1.052 26.747 1.00 93.94 112 ALA A C 1
ATOM 862 O O . ALA A 1 112 ? -42.299 0.064 27.476 1.00 93.94 112 ALA A O 1
ATOM 863 N N . TYR A 1 113 ? -41.533 2.146 27.177 1.00 98.00 113 TYR A N 1
ATOM 864 C CA . TYR A 1 113 ? -41.159 2.364 28.578 1.00 98.00 113 TYR A CA 1
ATOM 865 C C . TYR A 1 113 ? -42.382 2.348 29.522 1.00 98.00 113 TYR A C 1
ATOM 867 O O . TYR A 1 113 ? -43.354 3.071 29.295 1.00 98.00 113 TYR A O 1
ATOM 875 N N . THR A 1 114 ? -42.314 1.575 30.614 1.00 97.19 114 THR A N 1
ATOM 876 C CA . THR A 1 114 ? -43.318 1.567 31.698 1.00 97.19 114 THR A CA 1
ATOM 877 C C . THR A 1 114 ? -42.661 1.671 33.077 1.00 97.19 114 THR A C 1
ATOM 879 O O . THR A 1 114 ? -41.467 1.429 33.231 1.00 97.19 114 THR A O 1
ATOM 882 N N . ALA A 1 115 ? -43.436 2.018 34.110 1.00 95.19 115 ALA A N 1
ATOM 883 C CA . ALA A 1 115 ? -42.931 2.051 35.485 1.00 95.19 115 ALA A CA 1
ATOM 884 C C . ALA A 1 115 ? -42.722 0.642 36.083 1.00 95.19 115 ALA A C 1
ATOM 886 O O . ALA A 1 115 ? -41.870 0.462 36.954 1.00 95.19 115 ALA A O 1
ATOM 887 N N . ASP A 1 116 ? -43.474 -0.356 35.613 1.00 95.31 116 ASP A N 1
ATOM 888 C CA . ASP A 1 116 ? -43.494 -1.714 36.177 1.00 95.31 116 ASP A CA 1
ATOM 889 C C . ASP A 1 116 ? -42.248 -2.537 35.818 1.00 95.31 116 ASP A C 1
ATOM 891 O O . ASP A 1 116 ? -41.850 -3.435 36.563 1.00 95.31 116 ASP A O 1
ATOM 895 N N . LYS A 1 117 ? -41.606 -2.229 34.684 1.00 96.75 117 LYS A N 1
ATOM 896 C CA . LYS A 1 117 ? -40.338 -2.837 34.273 1.00 96.75 117 LYS A CA 1
ATOM 897 C C . LYS A 1 117 ? -39.159 -2.021 34.804 1.00 96.75 117 LYS A C 1
ATOM 899 O O . LYS A 1 117 ? -39.194 -0.797 34.817 1.00 96.75 117 LYS A O 1
ATOM 904 N N . LYS A 1 118 ? -38.087 -2.713 35.197 1.00 98.00 118 LYS A N 1
ATOM 905 C CA . LYS A 1 118 ? -36.796 -2.112 35.556 1.00 98.00 118 LYS A CA 1
ATOM 906 C C . LYS A 1 118 ? -35.876 -2.044 34.333 1.00 98.00 118 LYS A C 1
ATOM 908 O O . LYS A 1 118 ? -35.801 -3.009 33.571 1.00 98.00 118 LYS A O 1
ATOM 913 N N . TYR A 1 119 ? -35.203 -0.910 34.144 1.00 98.69 119 TYR A N 1
ATOM 914 C CA . TYR A 1 119 ? -34.350 -0.620 32.985 1.00 98.69 119 TYR A CA 1
ATOM 915 C C . TYR A 1 119 ? -32.912 -0.290 33.421 1.00 98.69 119 TYR A C 1
ATOM 917 O O . TYR A 1 119 ? -32.736 0.377 34.446 1.00 98.69 119 TYR A O 1
ATOM 925 N N . PRO A 1 120 ? -31.888 -0.707 32.654 1.00 98.69 120 PRO A N 1
ATOM 926 C CA . PRO A 1 120 ? -30.523 -0.231 32.843 1.00 98.69 120 PRO A CA 1
ATOM 927 C C . PRO A 1 120 ? -30.373 1.228 32.385 1.00 98.69 120 PRO A C 1
ATOM 929 O O . PRO A 1 120 ? -31.189 1.729 31.602 1.00 98.69 120 PRO A O 1
ATOM 932 N N . VAL A 1 121 ? -29.323 1.904 32.863 1.00 98.88 121 VAL A N 1
ATOM 933 C CA . VAL A 1 121 ? -29.083 3.336 32.617 1.00 98.88 121 VAL A CA 1
ATOM 934 C C . VAL A 1 121 ? -27.669 3.595 32.106 1.00 98.88 121 VAL A C 1
ATOM 936 O O . VAL A 1 121 ? -26.683 3.252 32.765 1.00 98.88 121 VAL A O 1
ATOM 939 N N . LEU A 1 122 ? -27.576 4.264 30.959 1.00 98.81 122 LEU A N 1
ATOM 940 C CA . LEU A 1 122 ? -26.340 4.808 30.405 1.00 98.81 122 LEU A CA 1
ATOM 941 C C . LEU A 1 122 ? -26.260 6.318 30.669 1.00 98.81 122 LEU A C 1
ATOM 943 O O . LEU A 1 122 ? -27.099 7.081 30.196 1.00 98.81 122 LEU A O 1
ATOM 947 N N . TYR A 1 123 ? -25.221 6.753 31.377 1.00 98.81 123 TYR A N 1
ATOM 948 C CA . TYR A 1 123 ? -24.878 8.165 31.552 1.00 98.81 123 TYR A CA 1
ATOM 949 C C . TYR A 1 123 ? -23.895 8.589 30.452 1.00 98.81 123 TYR A C 1
ATOM 951 O O . TYR A 1 123 ? -22.807 8.026 30.346 1.00 98.81 123 TYR A O 1
ATOM 959 N N . LEU A 1 124 ? -24.288 9.546 29.609 1.00 98.62 124 LEU A N 1
ATOM 960 C CA . LEU A 1 124 ? -23.634 9.870 28.340 1.00 98.62 124 LEU A CA 1
ATOM 961 C C . LEU A 1 124 ? -23.153 11.336 28.327 1.00 98.62 124 LEU A C 1
ATOM 963 O O . LEU A 1 124 ? -23.943 12.269 28.199 1.00 98.62 124 LEU A O 1
ATOM 967 N N . LEU A 1 125 ? -21.845 11.537 28.505 1.00 98.38 125 LEU A N 1
ATOM 968 C CA . LEU A 1 125 ? -21.218 12.820 28.842 1.00 98.38 125 LEU A CA 1
ATOM 969 C C . LEU A 1 125 ? -20.687 13.583 27.617 1.00 98.38 125 LEU A C 1
ATOM 971 O O . LEU A 1 125 ? -20.135 12.989 26.686 1.00 98.38 125 LEU A O 1
ATOM 975 N N . HIS A 1 126 ? -20.831 14.909 27.629 1.00 96.81 126 HIS A N 1
ATOM 976 C CA . HIS A 1 126 ? -20.489 15.800 26.513 1.00 96.81 126 HIS A CA 1
ATOM 977 C C . HIS A 1 126 ? -19.056 16.380 26.586 1.00 96.81 126 HIS A C 1
ATOM 979 O O . HIS A 1 126 ? -18.354 16.258 27.591 1.00 96.81 126 HIS A O 1
ATOM 985 N N . GLY A 1 127 ? -18.605 17.031 25.511 1.00 93.25 127 GLY A N 1
ATOM 986 C CA . GLY A 1 127 ? -17.300 17.687 25.394 1.00 93.25 127 GLY A CA 1
ATOM 987 C C . GLY A 1 127 ? -17.237 19.086 26.028 1.00 93.25 127 GLY A C 1
ATOM 988 O O . GLY A 1 127 ? -18.227 19.628 26.513 1.00 93.25 127 GLY A O 1
ATOM 989 N N . ILE A 1 128 ? -16.055 19.717 26.022 1.00 88.69 128 ILE A N 1
ATOM 990 C CA . ILE A 1 128 ? -15.828 20.995 26.735 1.00 88.69 128 ILE A CA 1
ATOM 991 C C . ILE A 1 128 ? -16.617 22.192 26.178 1.00 88.69 128 ILE A C 1
ATOM 993 O O . ILE A 1 128 ? -16.995 23.084 26.941 1.00 88.69 128 ILE A O 1
ATOM 997 N N . GLY A 1 129 ? -16.902 22.197 24.873 1.00 85.12 129 GLY A N 1
ATOM 998 C CA . GLY A 1 129 ? -17.778 23.182 24.227 1.00 85.12 129 GLY A CA 1
ATOM 999 C C . GLY A 1 129 ? -19.273 22.855 24.332 1.00 85.12 129 GLY A C 1
ATOM 1000 O O . GLY A 1 129 ? -20.087 23.644 23.866 1.00 85.12 129 GLY A O 1
ATOM 1001 N N . GLY A 1 130 ? -19.622 21.713 24.928 1.00 89.75 130 GLY A N 1
ATOM 1002 C CA . GLY A 1 130 ? -20.964 21.147 24.895 1.00 89.75 130 GLY A CA 1
ATOM 1003 C C . GLY A 1 130 ? -21.875 21.530 26.054 1.00 89.75 130 GLY A C 1
ATOM 1004 O O . GLY A 1 130 ? -21.546 22.340 26.925 1.00 89.75 130 GLY A O 1
ATOM 1005 N N . ASP A 1 131 ? -23.024 20.874 26.047 1.00 94.06 131 ASP A N 1
ATOM 1006 C CA . ASP A 1 131 ? -24.135 20.970 26.988 1.00 94.06 131 ASP A CA 1
ATOM 1007 C C . ASP A 1 131 ? -24.947 19.662 26.904 1.00 94.06 131 ASP A C 1
ATOM 1009 O O . ASP A 1 131 ? -24.631 18.767 26.111 1.00 94.06 131 ASP A O 1
ATOM 1013 N N . GLU A 1 132 ? -26.011 19.558 27.693 1.00 95.44 132 GLU A N 1
ATOM 1014 C CA . GLU A 1 132 ? -26.923 18.413 27.771 1.00 95.44 132 GLU A CA 1
ATOM 1015 C C . GLU A 1 132 ? -27.608 18.012 26.442 1.00 95.44 132 GLU A C 1
ATOM 1017 O O . GLU A 1 132 ? -28.176 16.925 26.357 1.00 95.44 132 GLU A O 1
ATOM 1022 N N . THR A 1 133 ? -27.528 18.833 25.385 1.00 96.06 133 THR A N 1
ATOM 1023 C CA . THR A 1 133 ? -28.048 18.523 24.036 1.00 96.06 133 THR A CA 1
ATOM 1024 C C . THR A 1 133 ? -26.963 18.222 22.995 1.00 96.06 133 THR A C 1
ATOM 1026 O O . THR A 1 133 ? -27.289 17.860 21.863 1.00 96.06 133 THR A O 1
ATOM 1029 N N . GLU A 1 134 ? -25.668 18.328 23.327 1.00 95.88 134 GLU A N 1
ATOM 1030 C CA . GLU A 1 134 ? -24.574 18.153 22.352 1.00 95.88 134 GLU A CA 1
ATOM 1031 C C . GLU A 1 134 ? -24.624 16.793 21.642 1.00 95.88 134 GLU A C 1
ATOM 1033 O O . GLU A 1 134 ? -24.422 16.705 20.428 1.00 95.88 134 GLU A O 1
ATOM 1038 N N . TRP A 1 135 ? -24.984 15.744 22.378 1.00 97.31 135 TRP A N 1
ATOM 1039 C CA . TRP A 1 135 ? -25.125 14.402 21.832 1.00 97.31 135 TRP A CA 1
ATOM 1040 C C . TRP A 1 135 ? -26.215 14.295 20.757 1.00 97.31 135 TRP A C 1
ATOM 1042 O O . TRP A 1 135 ? -25.985 13.615 19.755 1.00 97.31 135 TRP A O 1
ATOM 1052 N N . GLN A 1 136 ? -27.338 15.022 20.874 1.00 94.94 136 GLN A N 1
ATOM 1053 C CA . GLN A 1 136 ? -28.321 15.122 19.784 1.00 94.94 136 GLN A CA 1
ATOM 1054 C C . GLN A 1 136 ? -27.682 15.721 18.529 1.00 94.94 136 GLN A C 1
ATOM 1056 O O . GLN A 1 136 ? -27.813 15.160 17.446 1.00 94.94 136 GLN A O 1
ATOM 1061 N N . ARG A 1 137 ? -26.948 16.832 18.686 1.00 94.44 137 ARG A N 1
ATOM 1062 C CA . ARG A 1 137 ? -26.359 17.598 17.574 1.00 94.44 137 ARG A CA 1
ATOM 1063 C C . ARG A 1 137 ? -25.328 16.801 16.771 1.00 94.44 137 ARG A C 1
ATOM 1065 O O . ARG A 1 137 ? -25.147 17.074 15.587 1.00 94.44 137 ARG A O 1
ATOM 1072 N N . PHE A 1 138 ? -24.646 15.842 17.399 1.00 93.50 138 PHE A N 1
ATOM 1073 C CA . PHE A 1 138 ? -23.580 15.057 16.766 1.00 93.50 138 PHE A CA 1
ATOM 1074 C C . PHE A 1 138 ? -23.998 13.632 16.364 1.00 93.50 138 PHE A C 1
ATOM 1076 O O . PHE A 1 138 ? -23.520 13.125 15.341 1.00 93.50 138 PHE A O 1
ATOM 1083 N N . ALA A 1 139 ? -24.888 12.986 17.125 1.00 94.56 139 ALA A N 1
ATOM 1084 C CA . ALA A 1 139 ? -25.204 11.566 16.950 1.00 94.56 139 ALA A CA 1
ATOM 1085 C C . ALA A 1 139 ? -26.695 11.200 16.909 1.00 94.56 139 ALA A C 1
ATOM 1087 O O . ALA A 1 139 ? -26.990 10.088 16.486 1.00 94.56 139 ALA A O 1
ATOM 1088 N N . SER A 1 140 ? -27.620 12.075 17.319 1.00 96.12 140 SER A N 1
ATOM 1089 C CA . SER A 1 140 ? -29.053 11.751 17.468 1.00 96.12 140 SER A CA 1
ATOM 1090 C C . SER A 1 140 ? -29.308 10.431 18.235 1.00 96.12 140 SER A C 1
ATOM 1092 O O . SER A 1 140 ? -29.819 9.474 17.650 1.00 96.12 140 SER A O 1
ATOM 1094 N N . PRO A 1 141 ? -28.947 10.326 19.536 1.00 97.06 141 PRO A N 1
ATOM 1095 C CA . PRO A 1 141 ? -28.919 9.050 20.258 1.00 97.06 141 PRO A CA 1
ATOM 1096 C C . PRO A 1 141 ? -30.253 8.308 20.270 1.00 97.06 141 PRO A C 1
ATOM 1098 O O . PRO A 1 141 ? -30.254 7.087 20.180 1.00 97.06 141 PRO A O 1
ATOM 1101 N N . ASN A 1 142 ? -31.377 9.029 20.323 1.00 96.62 142 ASN A N 1
ATOM 1102 C CA . ASN A 1 142 ? -32.711 8.439 20.236 1.00 96.62 142 ASN A CA 1
ATOM 1103 C C . ASN A 1 142 ? -32.909 7.665 18.925 1.00 96.62 142 ASN A C 1
ATOM 1105 O O . ASN A 1 142 ? -33.376 6.539 18.967 1.00 96.62 142 ASN A O 1
ATOM 1109 N N . VAL A 1 143 ? -32.475 8.213 17.786 1.00 97.81 143 VAL A N 1
ATOM 1110 C CA . VAL A 1 143 ? -32.595 7.556 16.475 1.00 97.81 143 VAL A CA 1
ATOM 1111 C C . VAL A 1 143 ? -31.721 6.303 16.411 1.00 97.81 143 VAL A C 1
ATOM 1113 O O . VAL A 1 143 ? -32.182 5.246 15.988 1.00 97.81 143 VAL A O 1
ATOM 1116 N N . ILE A 1 144 ? -30.472 6.394 16.884 1.00 98.12 144 ILE A N 1
ATOM 1117 C CA . ILE A 1 144 ? -29.561 5.241 16.958 1.00 98.12 144 ILE A CA 1
ATOM 1118 C C . ILE A 1 144 ? -30.158 4.135 17.844 1.00 98.12 144 ILE A C 1
ATOM 1120 O O . ILE A 1 144 ? -30.118 2.964 17.472 1.00 98.12 144 ILE A O 1
ATOM 1124 N N . LEU A 1 145 ? -30.714 4.492 19.004 1.00 98.25 145 LEU A N 1
ATOM 1125 C CA . LEU A 1 145 ? -31.254 3.534 19.968 1.00 98.25 145 LEU A CA 1
ATOM 1126 C C . LEU A 1 145 ? -32.589 2.940 19.521 1.00 98.25 145 LEU A C 1
ATOM 1128 O O . LEU A 1 145 ? -32.738 1.728 19.618 1.00 98.25 145 LEU A O 1
ATOM 1132 N N . ASP A 1 146 ? -33.513 3.733 18.978 1.00 98.38 146 ASP A N 1
ATOM 1133 C CA . ASP A 1 146 ? -34.788 3.249 18.431 1.00 98.38 146 ASP A CA 1
ATOM 1134 C C . ASP A 1 146 ? -34.534 2.223 17.315 1.00 98.38 146 ASP A C 1
ATOM 1136 O O . ASP A 1 146 ? -35.055 1.106 17.369 1.00 98.38 146 ASP A O 1
ATOM 1140 N N . ASN A 1 147 ? -33.637 2.546 16.372 1.00 97.88 147 ASN A N 1
ATOM 1141 C CA . ASN A 1 147 ? -33.212 1.642 15.300 1.00 97.88 147 ASN A CA 1
ATOM 1142 C C . ASN A 1 147 ? -32.603 0.339 15.859 1.00 97.88 147 ASN A C 1
ATOM 1144 O O . ASN A 1 147 ? -33.010 -0.759 15.473 1.00 97.88 147 ASN A O 1
ATOM 1148 N N . LEU A 1 148 ? -31.652 0.435 16.797 1.00 97.31 148 LEU A N 1
ATOM 1149 C CA . LEU A 1 148 ? -30.979 -0.734 17.380 1.00 97.31 148 LEU A CA 1
ATOM 1150 C C . LEU A 1 148 ? -31.889 -1.588 18.279 1.00 97.31 148 LEU A C 1
ATOM 1152 O O . LEU A 1 148 ? -31.710 -2.805 18.336 1.00 97.31 148 LEU A O 1
ATOM 1156 N N . ILE A 1 149 ? -32.848 -0.983 18.981 1.00 97.12 149 ILE A N 1
ATOM 1157 C CA . ILE A 1 149 ? -33.824 -1.679 19.831 1.00 97.12 149 ILE A CA 1
ATOM 1158 C C . ILE A 1 149 ? -34.860 -2.399 18.961 1.00 97.12 149 ILE A C 1
ATOM 1160 O O . ILE A 1 149 ? -35.161 -3.563 19.222 1.00 97.12 149 ILE A O 1
ATOM 1164 N N . ALA A 1 150 ? -35.361 -1.756 17.902 1.00 96.81 150 ALA A N 1
ATOM 1165 C CA . ALA A 1 150 ? -36.289 -2.372 16.953 1.00 96.81 150 ALA A CA 1
ATOM 1166 C C . ALA A 1 150 ? -35.654 -3.545 16.185 1.00 96.81 150 ALA A C 1
ATOM 1168 O O . ALA A 1 150 ? -36.319 -4.543 15.914 1.00 96.81 150 ALA A O 1
ATOM 1169 N N . GLU A 1 151 ? -34.352 -3.468 15.898 1.00 94.88 151 GLU A N 1
ATOM 1170 C CA . GLU A 1 151 ? -33.569 -4.561 15.305 1.00 94.88 151 GLU A CA 1
ATOM 1171 C C . GLU A 1 151 ? -33.119 -5.628 16.324 1.00 94.88 151 GLU A C 1
ATOM 1173 O O . GLU A 1 151 ? -32.459 -6.595 15.945 1.00 94.88 151 GLU A O 1
ATOM 1178 N N . GLY A 1 152 ? -33.451 -5.476 17.613 1.00 94.19 152 GLY A N 1
ATOM 1179 C CA . GLY A 1 152 ? -33.080 -6.417 18.677 1.00 94.19 152 GLY A CA 1
ATOM 1180 C C . GLY A 1 152 ? -31.580 -6.467 18.998 1.00 94.19 152 GLY A C 1
ATOM 1181 O O . GLY A 1 152 ? -31.123 -7.411 19.639 1.00 94.19 152 GLY A O 1
ATOM 1182 N N . LYS A 1 153 ? -30.808 -5.470 18.547 1.00 94.62 153 LYS A N 1
ATOM 1183 C CA . LYS A 1 153 ? -29.347 -5.377 18.696 1.00 94.62 153 LYS A CA 1
ATOM 1184 C C . LYS A 1 153 ? -28.906 -4.674 19.981 1.00 94.62 153 LYS A C 1
ATOM 1186 O O . LYS A 1 153 ? -27.792 -4.913 20.438 1.00 94.62 153 LYS A O 1
ATOM 1191 N N . ALA A 1 154 ? -29.745 -3.811 20.555 1.00 96.31 154 ALA A N 1
ATOM 1192 C CA . ALA A 1 154 ? -29.483 -3.126 21.821 1.00 96.31 154 ALA A CA 1
ATOM 1193 C C . ALA A 1 154 ? -30.580 -3.410 22.856 1.00 96.31 154 ALA A C 1
ATOM 1195 O O . ALA A 1 154 ? -31.762 -3.525 22.528 1.00 96.31 154 ALA A O 1
ATOM 1196 N N . VAL A 1 155 ? -30.187 -3.486 24.129 1.00 96.56 155 VAL A N 1
ATOM 1197 C CA . VAL A 1 155 ? -31.121 -3.642 25.251 1.00 96.56 155 VAL A CA 1
ATOM 1198 C C . VAL A 1 155 ? -31.935 -2.349 25.425 1.00 96.56 155 VAL A C 1
ATOM 1200 O O . VAL A 1 155 ? -31.334 -1.277 25.485 1.00 96.56 155 VAL A O 1
ATOM 1203 N N . PRO A 1 156 ? -33.274 -2.404 25.584 1.00 97.94 156 PRO A N 1
ATOM 1204 C CA . PRO A 1 156 ? -34.068 -1.235 25.957 1.00 97.94 156 PRO A CA 1
ATOM 1205 C C . PRO A 1 156 ? -33.556 -0.620 27.266 1.00 97.94 156 PRO A C 1
ATOM 1207 O O . PRO A 1 156 ? -33.696 -1.222 28.334 1.00 97.94 156 PRO A O 1
ATOM 1210 N N . MET A 1 157 ? -32.967 0.571 27.171 1.00 98.56 157 MET A N 1
ATOM 1211 C CA . MET A 1 157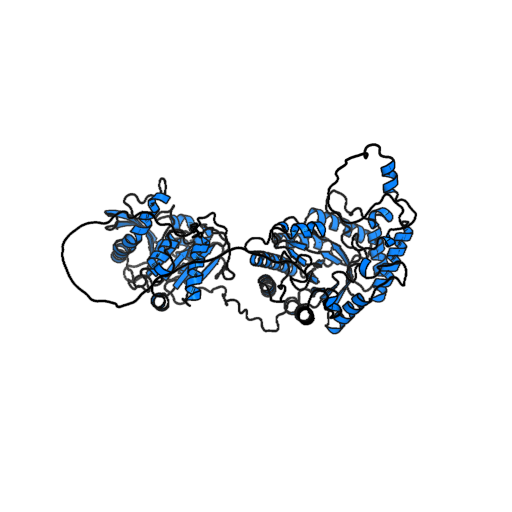 ? -32.235 1.252 28.244 1.00 98.56 157 MET A CA 1
ATOM 1212 C C . MET A 1 157 ? -32.647 2.722 28.346 1.00 98.56 157 MET A C 1
ATOM 1214 O O . MET A 1 157 ? -33.055 3.326 27.355 1.00 98.56 157 MET A O 1
ATOM 1218 N N . ILE A 1 158 ? -32.511 3.305 29.535 1.00 98.88 158 ILE A N 1
ATOM 1219 C CA . ILE A 1 158 ? -32.613 4.754 29.737 1.00 98.88 158 ILE A CA 1
ATOM 1220 C C . ILE A 1 158 ? -31.248 5.366 29.401 1.00 98.88 158 ILE A C 1
ATOM 1222 O O . ILE A 1 158 ? -30.219 4.832 29.822 1.00 98.88 158 ILE A O 1
ATOM 1226 N N . VAL A 1 159 ? -31.219 6.492 28.686 1.00 98.81 159 VAL A N 1
ATOM 1227 C CA . VAL A 1 159 ? -29.974 7.242 28.447 1.00 98.81 159 VAL A CA 1
ATOM 1228 C C . VAL A 1 159 ? -30.103 8.652 28.997 1.00 98.81 159 VAL A C 1
ATOM 1230 O O . VAL A 1 159 ? -31.040 9.374 28.666 1.00 98.81 159 VAL A O 1
ATOM 1233 N N . VAL A 1 160 ? -29.160 9.030 29.853 1.00 98.81 160 VAL A N 1
ATOM 1234 C CA . VAL A 1 160 ? -29.131 10.304 30.571 1.00 98.81 160 VAL A CA 1
ATOM 1235 C C . VAL A 1 160 ? -27.953 11.111 30.051 1.00 98.81 160 VAL A C 1
ATOM 1237 O O . VAL A 1 160 ? -26.810 10.667 30.135 1.00 98.81 160 VAL A O 1
ATOM 1240 N N . MET A 1 161 ? -28.225 12.300 29.530 1.00 98.62 161 MET A N 1
ATOM 1241 C CA . MET A 1 161 ? -27.245 13.247 29.004 1.00 98.62 161 MET A CA 1
ATOM 1242 C C . MET A 1 161 ? -27.237 14.484 29.913 1.00 98.62 161 MET A C 1
ATOM 1244 O O . MET A 1 161 ? -27.987 15.433 29.677 1.00 98.62 161 MET A O 1
ATOM 1248 N N . PRO A 1 162 ? -26.467 14.460 31.015 1.00 97.44 162 PRO A N 1
ATOM 1249 C CA . PRO A 1 162 ? -26.368 15.578 31.942 1.00 97.44 162 PRO A CA 1
ATOM 1250 C C . PRO A 1 162 ? -25.373 16.627 31.449 1.00 97.44 162 PRO A C 1
ATOM 1252 O O . PRO A 1 162 ? -24.400 16.313 30.758 1.00 97.44 162 PRO A O 1
ATOM 1255 N N . ASN A 1 163 ? -25.571 17.874 31.871 1.00 94.19 163 ASN A N 1
ATOM 1256 C CA . ASN A 1 163 ? -24.568 18.909 31.681 1.00 94.19 163 ASN A CA 1
ATOM 1257 C C . ASN A 1 163 ? -23.363 18.650 32.609 1.00 94.19 163 ASN A C 1
ATOM 1259 O O . ASN A 1 163 ? -23.475 18.724 33.835 1.00 94.19 163 ASN A O 1
ATOM 1263 N N . GLY A 1 164 ? -22.195 18.358 32.037 1.00 88.69 164 GLY A N 1
ATOM 1264 C CA . GLY A 1 164 ? -20.973 18.027 32.772 1.00 88.69 164 GLY A CA 1
ATOM 1265 C C . GLY A 1 164 ? -20.263 19.223 33.418 1.00 88.69 164 GLY A C 1
ATOM 1266 O O . GLY A 1 164 ? -19.285 19.027 34.140 1.00 88.69 164 GLY A O 1
ATOM 1267 N N . ARG A 1 165 ? -20.710 20.461 33.169 1.00 90.56 165 ARG A N 1
ATOM 1268 C CA . ARG A 1 165 ? -20.081 21.709 33.634 1.00 90.56 165 ARG A CA 1
ATOM 1269 C C . ARG A 1 165 ? -20.631 22.124 35.007 1.00 90.56 165 ARG A C 1
ATOM 1271 O O . ARG A 1 165 ? -21.297 23.143 35.111 1.00 90.56 165 ARG A O 1
ATOM 1278 N N . ALA A 1 166 ? -20.372 21.348 36.062 1.00 88.50 166 ALA A N 1
ATOM 1279 C CA . ALA A 1 166 ? -20.946 21.573 37.400 1.00 88.50 166 ALA A CA 1
ATOM 1280 C C . ALA A 1 166 ? -20.487 22.891 38.078 1.00 88.50 166 ALA A C 1
ATOM 1282 O O . ALA A 1 166 ? -19.528 22.916 38.851 1.00 88.50 166 ALA A O 1
ATOM 1283 N N . GLN A 1 167 ? -21.180 23.990 37.766 1.00 85.19 167 GLN A N 1
ATOM 1284 C CA . GLN A 1 167 ? -21.044 25.342 38.326 1.00 85.19 167 GLN A CA 1
ATOM 1285 C C . GLN A 1 167 ? -22.383 26.097 38.165 1.00 85.19 167 GLN A C 1
ATOM 1287 O O . GLN A 1 167 ? -23.211 25.684 37.358 1.00 85.19 167 GLN A O 1
ATOM 1292 N N . GLU A 1 168 ? -22.611 27.197 38.895 1.00 81.94 168 GLU A N 1
ATOM 1293 C CA . GLU A 1 168 ? -23.914 27.905 38.901 1.00 81.94 168 GLU A CA 1
ATOM 1294 C C . GLU A 1 168 ? -24.390 28.371 37.512 1.00 81.94 168 GLU A C 1
ATOM 1296 O O . GLU A 1 168 ? -25.583 28.336 37.223 1.00 81.94 168 GLU A O 1
ATOM 1301 N N . ASN A 1 169 ? -23.458 28.796 36.651 1.00 82.75 169 ASN A N 1
ATOM 1302 C CA . ASN A 1 169 ? -23.712 29.102 35.243 1.00 82.75 169 ASN A CA 1
ATOM 1303 C C . ASN A 1 169 ? -23.045 28.036 34.362 1.00 82.75 169 ASN A C 1
ATOM 1305 O O . ASN A 1 169 ? -21.892 28.182 33.951 1.00 82.75 169 ASN A O 1
ATOM 1309 N N . ASP A 1 170 ? -23.757 26.947 34.085 1.00 80.44 170 ASP A N 1
ATOM 1310 C CA . ASP A 1 170 ? -23.258 25.802 33.317 1.00 80.44 170 ASP A CA 1
ATOM 1311 C C . ASP A 1 170 ? -23.405 25.948 31.787 1.00 80.44 170 ASP A C 1
ATOM 1313 O O . ASP A 1 170 ? -23.213 24.986 31.035 1.00 80.44 170 ASP A O 1
ATOM 1317 N N . ARG A 1 171 ? -23.635 27.178 31.302 1.00 79.69 171 ARG A N 1
ATOM 1318 C CA . ARG A 1 171 ? -23.655 27.540 29.875 1.00 79.69 171 ARG A CA 1
ATOM 1319 C C . ARG A 1 171 ? -22.267 27.457 29.230 1.00 79.69 171 ARG A C 1
ATOM 1321 O O . ARG A 1 171 ? -21.242 27.745 29.846 1.00 79.69 171 ARG A O 1
ATOM 1328 N N . ALA A 1 172 ? -22.235 27.114 27.944 1.00 77.12 172 ALA A N 1
ATOM 1329 C CA . ALA A 1 172 ? -21.019 27.044 27.130 1.00 77.12 172 ALA A CA 1
ATOM 1330 C C . ALA A 1 172 ? -20.603 28.423 26.563 1.00 77.12 172 ALA A C 1
ATOM 1332 O O . ALA A 1 172 ? -20.441 28.587 25.355 1.00 77.12 172 ALA A O 1
ATOM 1333 N N . GLU A 1 173 ? -20.462 29.434 27.424 1.00 76.88 173 GLU A N 1
ATOM 1334 C CA . GLU A 1 173 ? -20.219 30.828 27.021 1.00 76.88 173 GLU A CA 1
ATOM 1335 C C . GLU A 1 173 ? -18.837 31.373 27.431 1.00 76.88 173 GLU A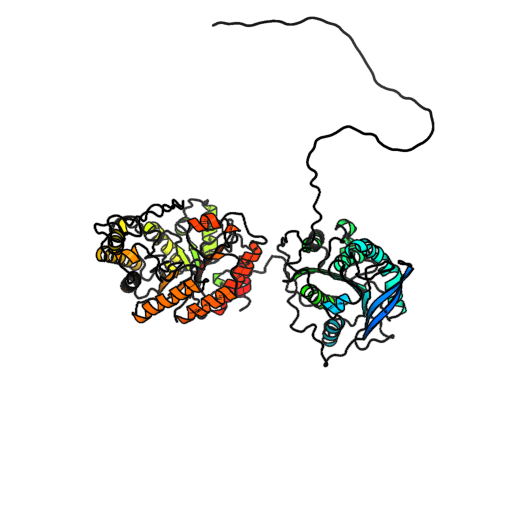 C 1
ATOM 1337 O O . GLU A 1 173 ? -18.185 30.891 28.359 1.00 76.88 173 GLU A O 1
ATOM 1342 N N . GLY A 1 174 ? -18.364 32.393 26.706 1.00 76.69 174 GLY A N 1
ATOM 1343 C CA . GLY A 1 174 ? -17.067 33.025 26.952 1.00 76.69 174 GLY A CA 1
ATOM 1344 C C . GLY A 1 174 ? -15.873 32.088 26.722 1.00 76.69 174 GLY A C 1
ATOM 1345 O O . GLY A 1 174 ? -15.806 31.358 25.733 1.00 76.69 174 GLY A O 1
ATOM 1346 N N . ASN A 1 175 ? -14.888 32.130 27.623 1.00 76.25 175 ASN A N 1
ATOM 1347 C CA . ASN A 1 175 ? -13.725 31.245 27.563 1.00 76.25 175 ASN A CA 1
ATOM 1348 C C . ASN A 1 175 ? -14.056 29.876 28.182 1.00 76.25 175 ASN A C 1
ATOM 1350 O O . ASN A 1 175 ? -13.777 29.640 29.359 1.00 76.25 175 ASN A O 1
ATOM 1354 N N . VAL A 1 176 ? -14.603 28.958 27.381 1.00 70.94 176 VAL A N 1
ATOM 1355 C CA . VAL A 1 176 ? -15.002 27.609 27.835 1.00 70.94 176 VAL A CA 1
ATOM 1356 C C . VAL A 1 176 ? -13.872 26.819 28.514 1.00 70.94 176 VAL A C 1
ATOM 1358 O O . VAL A 1 176 ? -14.141 26.032 29.420 1.00 70.94 176 VAL A O 1
ATOM 1361 N N . MET A 1 177 ? -12.601 27.082 28.172 1.00 71.94 177 MET A N 1
ATOM 1362 C CA . MET A 1 177 ? -11.442 26.451 28.823 1.00 71.94 177 MET A CA 1
ATOM 1363 C C . MET A 1 177 ? -11.300 26.841 30.303 1.00 71.94 177 MET A C 1
ATOM 1365 O O . MET A 1 177 ? -10.751 26.066 31.084 1.00 71.94 177 MET A O 1
ATOM 1369 N N . ALA A 1 178 ? -11.801 28.012 30.713 1.00 73.44 178 ALA A N 1
ATOM 1370 C CA . ALA A 1 178 ? -11.779 28.444 32.112 1.00 73.44 178 ALA A CA 1
ATOM 1371 C C . ALA A 1 178 ? -12.725 27.611 32.997 1.00 73.44 178 ALA A C 1
ATOM 1373 O O . ALA A 1 178 ? -12.450 27.427 34.180 1.00 73.44 178 ALA A O 1
ATOM 1374 N N . SER A 1 179 ? -13.789 27.039 32.420 1.00 73.50 179 SER A N 1
ATOM 1375 C CA . SER A 1 179 ? -14.743 26.181 33.142 1.00 73.50 179 SER A CA 1
ATOM 1376 C C . SER A 1 179 ? -14.232 24.748 33.367 1.00 73.50 179 SER A C 1
ATOM 1378 O O . SER A 1 179 ? -14.945 23.932 33.943 1.00 73.50 179 SER A O 1
ATOM 1380 N N . ALA A 1 180 ? -13.005 24.403 32.951 1.00 72.94 180 ALA A N 1
ATOM 1381 C CA . ALA A 1 180 ? -12.471 23.038 33.058 1.00 72.94 180 ALA A CA 1
ATOM 1382 C C . ALA A 1 180 ? -12.448 22.476 34.499 1.00 72.94 180 ALA A C 1
ATOM 1384 O O . ALA A 1 180 ? -12.516 21.263 34.681 1.00 72.94 180 ALA A O 1
ATOM 1385 N N . ALA A 1 181 ? -12.402 23.338 35.524 1.00 78.31 181 ALA A N 1
ATOM 1386 C CA . ALA A 1 181 ? -12.501 22.926 36.926 1.00 78.31 181 ALA A CA 1
ATOM 1387 C C . ALA A 1 181 ? -13.904 22.402 37.309 1.00 78.31 181 ALA A C 1
ATOM 1389 O O . ALA A 1 181 ? -14.008 21.437 38.065 1.00 78.31 181 ALA A O 1
ATOM 1390 N N . ALA A 1 182 ? -14.977 22.967 36.744 1.00 77.31 182 ALA A N 1
ATOM 1391 C CA . ALA A 1 182 ? -16.357 22.533 36.992 1.00 77.31 182 ALA A CA 1
ATOM 1392 C C . ALA A 1 182 ? -16.600 21.083 36.534 1.00 77.31 182 ALA A C 1
ATOM 1394 O O . ALA A 1 182 ? -17.298 20.311 37.185 1.00 77.31 182 ALA A O 1
ATOM 1395 N N . PHE A 1 183 ? -15.929 20.662 35.461 1.00 82.19 183 PHE A N 1
ATOM 1396 C CA . PHE A 1 183 ? -15.976 19.280 34.980 1.00 82.19 183 PHE A CA 1
ATOM 1397 C C . PHE A 1 183 ? -15.206 18.282 35.869 1.00 82.19 183 PHE A C 1
ATOM 1399 O O . PHE A 1 183 ? -15.349 17.074 35.679 1.00 82.19 183 PHE A O 1
ATOM 1406 N N . ALA A 1 184 ? -14.422 18.743 36.851 1.00 81.19 184 ALA A N 1
ATOM 1407 C CA . ALA A 1 184 ? -13.903 17.891 37.925 1.00 81.19 184 ALA A CA 1
ATOM 1408 C C . ALA A 1 184 ? -14.889 17.799 39.107 1.00 81.19 184 ALA A C 1
ATOM 1410 O O . ALA A 1 184 ? -15.061 16.721 39.671 1.00 81.19 184 ALA A O 1
ATOM 1411 N N . VAL A 1 185 ? -15.585 18.897 39.436 1.00 88.12 185 VAL A N 1
ATOM 1412 C CA . VAL A 1 185 ? -16.668 18.924 40.444 1.00 88.12 185 VAL A CA 1
ATOM 1413 C C . VAL A 1 185 ? -17.807 17.970 40.063 1.00 88.12 185 VAL A C 1
ATOM 1415 O O . VAL A 1 185 ? -18.386 17.316 40.931 1.00 88.12 185 VAL A O 1
ATOM 1418 N N . PHE A 1 186 ? -18.070 17.821 38.761 1.00 93.88 186 PHE A N 1
ATOM 1419 C CA . PHE A 1 186 ? -19.132 16.964 38.236 1.00 93.88 186 PHE A CA 1
ATOM 1420 C C . PHE A 1 186 ? -19.012 15.466 38.606 1.00 93.88 186 PHE A C 1
ATOM 1422 O O . PHE A 1 186 ? -20.005 14.753 38.521 1.00 93.88 186 PHE A O 1
ATOM 1429 N N . GLU A 1 187 ? -17.862 14.978 39.103 1.00 94.31 187 GLU A N 1
ATOM 1430 C CA . GLU A 1 187 ? -17.777 13.615 39.668 1.00 94.31 187 GLU A CA 1
ATOM 1431 C C . GLU A 1 187 ? -18.750 13.425 40.848 1.00 94.31 187 GLU A C 1
ATOM 1433 O O . GLU A 1 187 ? -19.368 12.371 40.977 1.00 94.31 187 GLU A O 1
ATOM 1438 N N . ARG A 1 188 ? -18.910 14.452 41.695 1.00 94.94 188 ARG A N 1
ATOM 1439 C CA . ARG A 1 188 ? -19.829 14.431 42.846 1.00 94.94 188 ARG A CA 1
ATOM 1440 C C . ARG A 1 188 ? -21.272 14.685 42.415 1.00 94.94 188 ARG A C 1
ATOM 1442 O O . ARG A 1 188 ? -22.150 13.921 42.780 1.00 94.94 188 ARG A O 1
ATOM 1449 N N . ASP A 1 189 ? -21.498 15.674 41.550 1.00 96.25 189 ASP A N 1
ATOM 1450 C CA . ASP A 1 189 ? -22.823 15.996 40.991 1.00 96.25 189 ASP A CA 1
ATOM 1451 C C . ASP A 1 189 ? -23.461 14.767 40.308 1.00 96.25 189 ASP A C 1
ATOM 1453 O O . ASP A 1 189 ? -24.621 14.446 40.565 1.00 96.25 189 ASP A O 1
ATOM 1457 N N . LEU A 1 190 ? -22.674 13.994 39.547 1.00 97.75 190 LEU A N 1
ATOM 1458 C CA . LEU A 1 190 ? -23.121 12.745 38.928 1.00 97.75 190 LEU A CA 1
ATOM 1459 C C . LEU A 1 190 ? -23.553 11.679 39.955 1.00 97.75 190 LEU A C 1
ATOM 1461 O O . LEU A 1 190 ? -24.597 11.046 39.787 1.00 97.75 190 LEU A O 1
ATOM 1465 N N . LEU A 1 191 ? -22.741 11.455 40.991 1.00 97.62 191 LEU A N 1
ATOM 1466 C CA . LEU A 1 191 ? -22.919 10.367 41.962 1.00 97.62 191 LEU A CA 1
ATOM 1467 C C . LEU A 1 191 ? -23.945 10.692 43.056 1.00 97.62 191 LEU A C 1
ATOM 1469 O O . LEU A 1 191 ? -24.753 9.837 43.415 1.00 97.62 191 LEU A O 1
ATOM 1473 N N . ASP A 1 192 ? -23.913 11.919 43.568 1.00 97.50 192 ASP A N 1
ATOM 1474 C CA . ASP A 1 192 ? -24.584 12.340 44.799 1.00 97.50 192 ASP A CA 1
ATOM 1475 C C . ASP A 1 192 ? -25.904 13.111 44.524 1.00 97.50 192 ASP A C 1
ATOM 1477 O O . ASP A 1 192 ? -26.754 13.234 45.417 1.00 97.50 192 ASP A O 1
ATOM 1481 N N . ASP A 1 193 ? -26.120 13.584 43.284 1.00 98.00 193 ASP A N 1
ATOM 1482 C CA . ASP A 1 193 ? -27.333 14.300 42.850 1.00 98.00 193 ASP A CA 1
ATOM 1483 C C . ASP A 1 193 ? -28.015 13.693 41.602 1.00 98.00 193 ASP A C 1
ATOM 1485 O O . ASP A 1 193 ? -29.198 13.351 41.674 1.00 98.00 193 ASP A O 1
ATOM 1489 N N . VAL A 1 194 ? -27.310 13.516 40.475 1.00 98.50 194 VAL A N 1
ATOM 1490 C CA . VAL A 1 194 ? -27.901 13.063 39.192 1.00 98.50 194 VAL A CA 1
ATOM 1491 C C . VAL A 1 194 ? -28.403 11.620 39.257 1.00 98.50 194 VAL A C 1
ATOM 1493 O O . VAL A 1 194 ? -29.557 11.367 38.908 1.00 98.50 194 VAL A O 1
ATOM 1496 N N . ILE A 1 195 ? -27.576 10.668 39.709 1.00 98.50 195 ILE A N 1
ATOM 1497 C CA . ILE A 1 195 ? -27.982 9.258 39.836 1.00 98.50 195 ILE A CA 1
ATOM 1498 C C . ILE A 1 195 ? -29.217 9.120 40.757 1.00 98.50 195 ILE A C 1
ATOM 1500 O O . ILE A 1 195 ? -30.218 8.559 40.303 1.00 98.50 195 ILE A O 1
ATOM 1504 N N . PRO A 1 196 ? -29.250 9.701 41.977 1.00 98.38 196 PRO A N 1
ATOM 1505 C CA . PRO A 1 196 ? -30.454 9.712 42.816 1.00 98.38 196 PRO A CA 1
ATOM 1506 C C . PRO A 1 196 ? -31.678 10.402 42.184 1.00 98.38 196 PRO A C 1
ATOM 1508 O O . PRO A 1 196 ? -32.811 9.947 42.369 1.00 98.38 196 PRO A O 1
ATOM 1511 N N . ALA A 1 197 ? -31.492 11.483 41.418 1.00 98.38 197 ALA A N 1
ATOM 1512 C CA . ALA A 1 197 ? -32.593 12.148 40.715 1.00 98.38 197 ALA A CA 1
ATOM 1513 C C . ALA A 1 197 ? -33.216 11.238 39.639 1.00 98.38 197 ALA A C 1
ATOM 1515 O O . ALA A 1 197 ? -34.439 11.152 39.530 1.00 98.38 197 ALA A O 1
ATOM 1516 N N . ILE A 1 198 ? -32.393 10.503 38.889 1.00 98.62 198 ILE A N 1
ATOM 1517 C CA . ILE A 1 198 ? -32.856 9.548 37.875 1.00 98.62 198 ILE A CA 1
ATOM 1518 C C . ILE A 1 198 ? -33.515 8.321 38.521 1.00 98.62 198 ILE A C 1
ATOM 1520 O O . ILE A 1 198 ? -34.602 7.927 38.101 1.00 98.62 198 ILE A O 1
ATOM 1524 N N . GLU A 1 199 ? -32.928 7.764 39.582 1.00 98.19 199 GLU A N 1
ATOM 1525 C CA . GLU A 1 199 ? -33.468 6.597 40.301 1.00 98.19 199 GLU A CA 1
ATOM 1526 C C . GLU A 1 199 ? -34.770 6.887 41.065 1.00 98.19 199 GLU A C 1
ATOM 1528 O O . GLU A 1 199 ? -35.579 5.980 41.259 1.00 98.19 199 GLU A O 1
ATOM 1533 N N . SER A 1 200 ? -35.017 8.142 41.458 1.00 97.75 200 SER A N 1
ATOM 1534 C CA . SER A 1 200 ? -36.292 8.556 42.068 1.00 97.75 200 SER A CA 1
ATOM 1535 C C . SER A 1 200 ? -37.404 8.858 41.055 1.00 97.75 200 SER A C 1
ATOM 1537 O O . SER A 1 200 ? -38.580 8.796 41.416 1.00 97.75 200 SER A O 1
ATOM 1539 N N . LYS A 1 201 ? -37.057 9.171 39.798 1.00 97.88 201 LYS A N 1
ATOM 1540 C CA . LYS A 1 201 ? -38.007 9.599 38.754 1.00 97.88 201 LYS A CA 1
ATOM 1541 C C . LYS A 1 201 ? -38.337 8.516 37.721 1.00 97.88 201 LYS A C 1
ATOM 1543 O O . LYS A 1 201 ? -39.447 8.510 37.188 1.00 97.88 201 LYS A O 1
ATOM 1548 N N . TYR A 1 202 ? -37.409 7.602 37.441 1.00 98.44 202 TYR A N 1
ATOM 1549 C CA . TYR A 1 202 ? -37.563 6.542 36.442 1.00 98.44 202 TYR A CA 1
ATOM 1550 C C . TYR A 1 202 ? -37.389 5.153 37.060 1.00 98.44 202 TYR A C 1
ATOM 1552 O O . TYR A 1 202 ? -36.781 4.986 38.116 1.00 98.44 202 TYR A O 1
ATOM 1560 N N . SER A 1 203 ? -37.913 4.118 36.400 1.00 98.19 203 SER A N 1
ATOM 1561 C CA . SER A 1 203 ? -37.848 2.750 36.913 1.00 98.19 203 SER A CA 1
ATOM 1562 C C . SER A 1 203 ? -36.500 2.094 36.598 1.00 98.19 203 SER A C 1
ATOM 1564 O O . SER A 1 203 ? -36.366 1.228 35.737 1.00 98.19 203 SER A O 1
ATOM 1566 N N . VAL A 1 204 ? -35.478 2.538 37.324 1.00 98.56 204 VAL A N 1
ATOM 1567 C CA . VAL A 1 204 ? -34.087 2.094 37.192 1.00 98.56 204 VAL A CA 1
ATOM 1568 C C . VAL A 1 204 ? -33.849 0.764 37.906 1.00 98.56 204 VAL A C 1
ATOM 1570 O O . VAL A 1 204 ? -34.328 0.568 39.026 1.00 98.56 204 VAL A O 1
ATOM 1573 N N . ASP A 1 205 ? -33.083 -0.132 37.281 1.00 98.00 205 ASP A N 1
ATOM 1574 C CA . ASP A 1 205 ? -32.366 -1.208 37.973 1.00 98.00 205 ASP A CA 1
ATOM 1575 C C . ASP A 1 205 ? -31.057 -0.645 38.548 1.00 98.00 205 ASP A C 1
ATOM 1577 O O . ASP A 1 205 ? -30.155 -0.258 37.808 1.00 98.00 205 ASP A O 1
ATOM 1581 N N . THR A 1 206 ? -30.965 -0.549 39.874 1.00 97.06 206 THR A N 1
ATOM 1582 C CA . THR A 1 206 ? -29.893 0.196 40.557 1.00 97.06 206 THR A CA 1
ATOM 1583 C C . THR A 1 206 ? -28.593 -0.602 40.730 1.00 97.06 206 THR A C 1
ATOM 1585 O O . THR A 1 206 ? -27.614 -0.091 41.290 1.00 97.06 206 THR A O 1
ATOM 1588 N N . ARG A 1 207 ? -28.538 -1.849 40.241 1.00 97.94 207 ARG A N 1
ATOM 1589 C CA . ARG A 1 207 ? -27.324 -2.679 40.269 1.00 97.94 207 ARG A CA 1
ATOM 1590 C C . ARG A 1 207 ? -26.226 -2.066 39.400 1.00 97.94 207 ARG A C 1
ATOM 1592 O O . ARG A 1 207 ? -26.490 -1.552 38.318 1.00 97.94 207 ARG A O 1
ATOM 1599 N N . ARG A 1 208 ? -24.969 -2.176 39.836 1.00 96.38 208 ARG A N 1
ATOM 1600 C CA . ARG A 1 208 ? -23.800 -1.687 39.080 1.00 96.38 208 ARG A CA 1
ATOM 1601 C C . ARG A 1 208 ? -23.672 -2.338 37.696 1.00 96.38 208 ARG A C 1
ATOM 1603 O O . ARG A 1 208 ? -23.305 -1.669 36.737 1.00 96.38 208 ARG A O 1
ATOM 1610 N N . GLU A 1 209 ? -24.083 -3.601 37.558 1.00 97.19 209 GLU A N 1
ATOM 1611 C CA . GLU A 1 209 ? -24.170 -4.332 36.285 1.00 97.19 209 GLU A CA 1
ATOM 1612 C C . GLU A 1 209 ? -25.206 -3.738 35.316 1.00 97.19 209 GLU A C 1
ATOM 1614 O O . GLU A 1 209 ? -25.151 -4.033 34.126 1.00 97.19 209 GLU A O 1
ATOM 1619 N N . MET A 1 210 ? -26.115 -2.887 35.796 1.00 98.00 210 MET A N 1
ATOM 1620 C CA . MET A 1 210 ? -27.136 -2.188 35.009 1.00 98.00 210 MET A CA 1
ATOM 1621 C C . MET A 1 210 ? -26.861 -0.679 34.890 1.00 98.00 210 MET A C 1
ATOM 1623 O O . MET A 1 210 ? -27.717 0.071 34.421 1.00 98.00 210 MET A O 1
ATOM 1627 N N . ARG A 1 211 ? -25.649 -0.226 35.256 1.00 98.44 211 ARG A N 1
ATOM 1628 C CA . ARG A 1 211 ? -25.218 1.175 35.154 1.00 98.44 211 ARG A CA 1
ATOM 1629 C C . ARG A 1 211 ? -23.950 1.319 34.306 1.00 98.44 211 ARG A C 1
ATOM 1631 O O . ARG A 1 211 ? -22.906 0.738 34.617 1.00 98.44 211 ARG A O 1
ATOM 1638 N N . ALA A 1 212 ? -24.044 2.109 33.241 1.00 98.62 212 ALA A N 1
ATOM 1639 C CA . ALA A 1 212 ? -22.954 2.406 32.312 1.00 98.62 212 ALA A CA 1
ATOM 1640 C C . ALA A 1 212 ? -22.625 3.904 32.289 1.00 98.62 212 ALA A C 1
ATOM 1642 O O . ALA A 1 212 ? -23.491 4.741 32.551 1.00 98.62 212 ALA A O 1
ATOM 1643 N N . ILE A 1 213 ? -21.389 4.241 31.926 1.00 98.75 213 ILE A N 1
ATOM 1644 C CA . ILE A 1 213 ? -20.934 5.618 31.702 1.00 98.75 213 ILE A CA 1
ATOM 1645 C C . ILE A 1 213 ? -20.114 5.698 30.412 1.00 98.75 213 ILE A C 1
ATOM 1647 O O . ILE A 1 213 ? -19.229 4.877 30.190 1.00 98.75 213 ILE A O 1
ATOM 1651 N N . ALA A 1 214 ? -20.398 6.669 29.551 1.00 98.75 214 ALA A N 1
ATOM 1652 C CA . ALA A 1 214 ? -19.680 6.901 28.298 1.00 98.75 214 ALA A CA 1
ATOM 1653 C C . ALA A 1 214 ? -19.636 8.395 27.966 1.00 98.75 214 ALA A C 1
ATOM 1655 O O . ALA A 1 214 ? -20.359 9.186 28.570 1.00 98.75 214 ALA A O 1
ATOM 1656 N N . GLY A 1 215 ? -18.819 8.809 26.999 1.00 98.12 215 GLY A N 1
ATOM 1657 C CA . GLY A 1 215 ? -18.756 10.220 26.629 1.00 98.12 215 GLY A CA 1
ATOM 1658 C C . GLY A 1 215 ? -17.706 10.559 25.584 1.00 98.12 215 GLY A C 1
ATOM 1659 O O . GLY A 1 215 ? -16.753 9.811 25.376 1.00 98.12 215 GLY A O 1
ATOM 1660 N N . LEU A 1 216 ? -17.881 11.716 24.941 1.00 97.75 216 LEU A N 1
ATOM 1661 C CA . LEU A 1 216 ? -16.999 12.209 23.882 1.00 97.75 216 LEU A CA 1
ATOM 1662 C C . LEU A 1 216 ? -16.013 13.257 24.404 1.00 97.75 216 LEU A C 1
ATOM 1664 O O . LEU A 1 216 ? -16.329 14.027 25.312 1.00 97.75 216 LEU A O 1
ATOM 1668 N N . SER A 1 217 ? -14.818 13.319 23.815 1.00 95.19 217 SER A N 1
ATOM 1669 C CA . SER A 1 217 ? -13.809 14.344 24.108 1.00 95.19 217 SER A CA 1
ATOM 1670 C C . SER A 1 217 ? -13.493 14.429 25.614 1.00 95.19 217 SER A C 1
ATOM 1672 O O . SER A 1 217 ? -12.998 13.477 26.226 1.00 95.19 217 SER A O 1
ATOM 1674 N N . MET A 1 218 ? -13.803 15.555 26.258 1.00 94.31 218 MET A N 1
ATOM 1675 C CA . MET A 1 218 ? -13.630 15.729 27.700 1.00 94.31 218 MET A CA 1
ATOM 1676 C C . MET A 1 218 ? -14.587 14.872 28.542 1.00 94.31 218 MET A C 1
ATOM 1678 O O . MET A 1 218 ? -14.170 14.387 29.595 1.00 94.31 218 MET A O 1
ATOM 1682 N N . GLY A 1 219 ? -15.801 14.605 28.051 1.00 96.50 219 GLY A N 1
ATOM 1683 C CA . GLY A 1 219 ? -16.723 13.603 28.591 1.00 96.50 219 GLY A CA 1
ATOM 1684 C C . GLY A 1 219 ? -16.171 12.178 28.476 1.00 96.50 219 GLY A C 1
ATOM 1685 O O . GLY A 1 219 ? -16.420 11.340 29.341 1.00 96.50 219 GLY A O 1
ATOM 1686 N N . GLY A 1 220 ? -15.325 11.914 27.475 1.00 97.00 220 GLY A N 1
ATOM 1687 C CA . GLY A 1 220 ? -14.530 10.686 27.388 1.00 97.00 220 GLY A CA 1
ATOM 1688 C C . GLY A 1 220 ? -13.485 10.608 28.503 1.00 97.00 220 GLY A C 1
ATOM 1689 O O . GLY A 1 220 ? -13.416 9.618 29.228 1.00 97.00 220 GLY A O 1
ATOM 1690 N N . GLY A 1 221 ? -12.745 11.694 28.742 1.00 95.62 221 GLY A N 1
ATOM 1691 C CA . GLY A 1 221 ? -11.819 11.775 29.880 1.00 95.62 221 GLY A CA 1
ATOM 1692 C C . GLY A 1 221 ? -12.515 11.689 31.248 1.00 95.62 221 GLY A C 1
ATOM 1693 O O . GLY A 1 221 ? -11.988 11.078 32.176 1.00 95.62 221 GLY A O 1
ATOM 1694 N N . GLN A 1 222 ? -13.736 12.222 31.369 1.00 95.25 222 GLN A N 1
ATOM 1695 C CA . GLN A 1 222 ? -14.602 12.024 32.537 1.00 95.25 222 GLN A CA 1
ATOM 1696 C C . GLN A 1 222 ? -15.047 10.559 32.678 1.00 95.25 222 GLN A C 1
ATOM 1698 O O . GLN A 1 222 ? -15.011 10.022 33.780 1.00 95.25 222 GLN A O 1
ATOM 1703 N N . SER A 1 223 ? -15.389 9.882 31.578 1.00 97.75 223 SER A N 1
ATOM 1704 C CA . SER A 1 223 ? -15.790 8.467 31.588 1.00 97.75 223 SER A CA 1
ATOM 1705 C C . SER A 1 223 ? -14.678 7.559 32.117 1.00 97.75 223 SER A C 1
ATOM 1707 O O . SER A 1 223 ? -14.947 6.711 32.965 1.00 97.75 223 SER A O 1
ATOM 1709 N N . PHE A 1 224 ? -13.421 7.793 31.716 1.00 97.00 224 PHE A N 1
ATOM 1710 C CA . PHE A 1 224 ? -12.263 7.174 32.372 1.00 97.00 224 PHE A CA 1
ATOM 1711 C C . PHE A 1 224 ? -12.198 7.544 33.862 1.00 97.00 224 PHE A C 1
ATOM 1713 O O . PHE A 1 224 ? -12.198 6.661 34.719 1.00 97.00 224 PHE A O 1
ATOM 1720 N N . ASN A 1 225 ? -12.164 8.844 34.176 1.00 95.38 225 ASN A N 1
ATOM 1721 C CA . ASN A 1 225 ? -11.934 9.356 35.530 1.00 95.38 225 ASN A CA 1
ATOM 1722 C C . ASN A 1 225 ? -12.951 8.886 36.572 1.00 95.38 225 ASN A C 1
ATOM 1724 O O . ASN A 1 225 ? -12.573 8.753 37.738 1.00 95.38 225 ASN A O 1
ATOM 1728 N N . PHE A 1 226 ? -14.214 8.723 36.175 1.00 95.62 226 PHE A N 1
ATOM 1729 C CA . PHE A 1 226 ? -15.336 8.430 37.066 1.00 95.62 226 PHE A CA 1
ATOM 1730 C C . PHE A 1 226 ? -15.737 6.958 36.989 1.00 95.62 226 PHE A C 1
ATOM 1732 O O . PHE A 1 226 ? -15.992 6.357 38.027 1.00 95.62 226 PHE A O 1
ATOM 1739 N N . GLY A 1 227 ? -15.736 6.360 35.792 1.00 96.50 227 GLY A N 1
ATOM 1740 C CA . GLY A 1 227 ? -16.049 4.944 35.600 1.00 96.50 227 GLY A CA 1
ATOM 1741 C C . GLY A 1 227 ? -15.018 4.034 36.261 1.00 96.50 227 GLY A C 1
ATOM 1742 O O . GLY A 1 227 ? -15.383 3.184 37.068 1.00 96.50 227 GLY A O 1
ATOM 1743 N N . LEU A 1 228 ? -13.725 4.260 35.995 1.00 95.00 228 LEU A N 1
ATOM 1744 C CA . LEU A 1 228 ? -12.641 3.495 36.629 1.00 95.00 228 LEU A CA 1
ATOM 1745 C C . LEU A 1 228 ? -12.412 3.912 38.091 1.00 95.00 228 LEU A C 1
ATOM 1747 O O . LEU A 1 228 ? -12.045 3.084 38.917 1.00 95.00 228 LEU A O 1
ATOM 1751 N N . GLY A 1 229 ? -12.697 5.174 38.433 1.00 92.56 229 GLY A N 1
ATOM 1752 C CA . GLY A 1 229 ? -12.632 5.661 39.814 1.00 92.56 229 GLY A CA 1
ATOM 1753 C C . GLY A 1 229 ? -13.728 5.110 40.737 1.00 92.56 229 GLY A C 1
ATOM 1754 O O . GLY A 1 229 ? -13.544 5.102 41.949 1.00 92.56 229 GLY A O 1
ATOM 1755 N N . ASN A 1 230 ? -14.857 4.643 40.185 1.00 95.38 230 ASN A N 1
ATOM 1756 C CA . ASN A 1 230 ? -16.042 4.222 40.942 1.00 95.38 230 ASN A CA 1
ATOM 1757 C C . ASN A 1 230 ? -16.595 2.884 40.397 1.00 95.38 230 ASN A C 1
ATOM 1759 O O . ASN A 1 230 ? -17.781 2.760 40.077 1.00 95.38 230 ASN A O 1
ATOM 1763 N N . LEU A 1 231 ? -15.734 1.860 40.294 1.00 95.50 231 LEU A N 1
ATOM 1764 C CA . LEU A 1 231 ? -16.086 0.524 39.773 1.00 95.50 231 LEU A CA 1
ATOM 1765 C C . LEU A 1 231 ? -17.209 -0.181 40.553 1.00 95.50 231 LEU A C 1
ATOM 1767 O O . LEU A 1 231 ? -17.892 -1.039 40.001 1.00 95.50 231 LEU A O 1
ATOM 1771 N N . ASP A 1 232 ? -17.448 0.173 41.815 1.00 95.50 232 ASP A N 1
ATOM 1772 C CA . ASP A 1 232 ? -18.578 -0.362 42.588 1.00 95.50 232 ASP A CA 1
ATOM 1773 C C . ASP A 1 232 ? -19.929 0.277 42.195 1.00 95.50 232 ASP A C 1
ATOM 1775 O O . ASP A 1 232 ? -20.985 -0.275 42.499 1.00 95.50 232 ASP A O 1
ATOM 1779 N N . THR A 1 233 ? -19.910 1.385 41.444 1.00 97.25 233 THR A N 1
ATOM 1780 C CA . THR A 1 233 ? -21.091 2.076 40.896 1.00 97.25 233 THR A CA 1
ATOM 1781 C C . THR A 1 233 ? -21.340 1.744 39.422 1.00 97.25 233 THR A C 1
ATOM 1783 O O . THR A 1 233 ? -22.500 1.593 39.028 1.00 97.25 233 THR A O 1
ATOM 1786 N N . PHE A 1 234 ? -20.282 1.610 38.614 1.00 97.81 234 PHE A N 1
ATOM 1787 C CA . PHE A 1 234 ? -20.356 1.362 37.167 1.00 97.81 234 PHE A CA 1
ATOM 1788 C C . PHE A 1 234 ? -19.686 0.038 36.779 1.00 97.81 234 PHE A C 1
ATOM 1790 O O . PHE A 1 234 ? -18.577 -0.258 37.221 1.00 97.81 234 PHE A O 1
ATOM 1797 N N . ALA A 1 235 ? -20.327 -0.740 35.902 1.00 97.12 235 ALA A N 1
ATOM 1798 C CA . ALA A 1 235 ? -19.731 -1.951 35.321 1.00 97.12 235 ALA A CA 1
ATOM 1799 C C . ALA A 1 235 ? -19.305 -1.793 33.850 1.00 97.12 235 ALA A C 1
ATOM 1801 O O . ALA A 1 235 ? -18.526 -2.609 33.355 1.00 97.12 235 ALA A O 1
ATOM 1802 N N . TRP A 1 236 ? -19.788 -0.759 33.156 1.00 97.94 236 TRP A N 1
ATOM 1803 C CA . TRP A 1 236 ? -19.531 -0.529 31.730 1.00 97.94 236 TRP A CA 1
ATOM 1804 C C . TRP A 1 236 ? -19.041 0.907 31.520 1.00 97.94 236 TRP A C 1
ATOM 1806 O O . TRP A 1 236 ? -19.684 1.850 31.983 1.00 97.94 236 TRP A O 1
ATOM 1816 N N . VAL A 1 237 ? -17.906 1.073 30.841 1.00 98.44 237 VAL A N 1
ATOM 1817 C CA . VAL A 1 237 ? -17.194 2.355 30.709 1.00 98.44 237 VAL A CA 1
ATOM 1818 C C . VAL A 1 237 ? -16.827 2.588 29.238 1.00 98.44 237 VAL A C 1
ATOM 1820 O O . VAL A 1 237 ? -16.197 1.723 28.639 1.00 98.44 237 VAL A O 1
ATOM 1823 N N . GLY A 1 238 ? -17.222 3.726 28.652 1.00 98.25 238 GLY A N 1
ATOM 1824 C CA . GLY A 1 238 ? -17.096 4.029 27.214 1.00 98.25 238 GLY A CA 1
ATOM 1825 C C . GLY A 1 238 ? -16.523 5.414 26.864 1.00 98.25 238 GLY A C 1
ATOM 1826 O O . GLY A 1 238 ? -17.246 6.260 26.337 1.00 98.25 238 GLY A O 1
ATOM 1827 N N . PRO A 1 239 ? -15.245 5.700 27.161 1.00 98.31 239 PRO A N 1
ATOM 1828 C CA . PRO A 1 239 ? -14.520 6.854 26.630 1.00 98.31 239 PRO A CA 1
ATOM 1829 C C . PRO A 1 239 ? -14.350 6.829 25.100 1.00 98.31 239 PRO A C 1
ATOM 1831 O O . PRO A 1 239 ? -13.753 5.908 24.538 1.00 98.31 239 PRO A O 1
ATOM 1834 N N . PHE A 1 240 ? -14.774 7.914 24.446 1.00 98.38 240 PHE A N 1
ATOM 1835 C CA . PHE A 1 240 ? -14.528 8.195 23.029 1.00 98.38 240 PHE A CA 1
ATOM 1836 C C . PHE A 1 240 ? -13.693 9.486 22.894 1.00 98.38 240 PHE A C 1
ATOM 1838 O O . PHE A 1 240 ? -14.044 10.515 23.479 1.00 98.38 240 PHE A O 1
ATOM 1845 N N . SER A 1 241 ? -12.592 9.472 22.135 1.00 97.19 241 SER A N 1
ATOM 1846 C CA . SER A 1 241 ? -11.692 10.632 21.938 1.00 97.19 241 SER A CA 1
ATOM 1847 C C . SER A 1 241 ? -11.192 11.300 23.238 1.00 97.19 241 SER A C 1
ATOM 1849 O O . SER A 1 241 ? -11.157 12.528 23.338 1.00 97.19 241 SER A O 1
ATOM 1851 N N . ALA A 1 242 ? -10.845 10.520 24.268 1.00 96.81 242 ALA A N 1
ATOM 1852 C CA . ALA A 1 242 ? -10.622 11.037 25.625 1.00 96.81 242 ALA A CA 1
ATOM 1853 C C . ALA A 1 242 ? -9.592 12.189 25.722 1.00 96.81 242 ALA A C 1
ATOM 1855 O O . ALA A 1 242 ? -8.467 12.092 25.229 1.00 96.81 242 ALA A O 1
ATOM 1856 N N . ALA A 1 243 ? -9.969 13.279 26.400 1.00 92.69 243 ALA A N 1
ATOM 1857 C CA . ALA A 1 243 ? -9.190 14.520 26.438 1.00 92.69 243 ALA A CA 1
ATOM 1858 C C . ALA A 1 243 ? -8.182 14.627 27.616 1.00 92.69 243 ALA A C 1
ATOM 1860 O O . ALA A 1 243 ? -8.176 13.786 28.521 1.00 92.69 243 ALA A O 1
ATOM 1861 N N . PRO A 1 244 ? -7.294 15.654 27.646 1.00 86.50 244 PRO A N 1
ATOM 1862 C CA . PRO A 1 244 ? -6.200 15.762 28.627 1.00 86.50 244 PRO A CA 1
ATOM 1863 C C . PRO A 1 244 ? -6.608 15.965 30.101 1.00 86.50 244 PRO A C 1
ATOM 1865 O O . PRO A 1 244 ? -5.733 16.131 30.948 1.00 86.50 244 PRO A O 1
ATOM 1868 N N . ASN A 1 245 ? -7.906 15.987 30.418 1.00 85.94 245 ASN A N 1
ATOM 1869 C CA . ASN A 1 245 ? -8.437 15.932 31.787 1.00 85.94 245 ASN A CA 1
ATOM 1870 C C . ASN A 1 245 ? -8.366 14.521 32.403 1.00 85.94 245 ASN A C 1
ATOM 1872 O O . ASN A 1 245 ? -8.614 14.361 33.598 1.00 85.94 245 ASN A O 1
ATOM 1876 N N . THR A 1 246 ? -8.059 13.509 31.594 1.00 91.81 246 THR A N 1
ATOM 1877 C CA . THR A 1 246 ? -7.894 12.116 32.017 1.00 91.81 246 THR A CA 1
ATOM 1878 C C . THR A 1 246 ? -6.738 11.979 33.026 1.00 91.81 246 THR A C 1
ATOM 1880 O O . THR A 1 246 ? -5.629 12.459 32.777 1.00 91.81 246 THR A O 1
ATOM 1883 N N . LYS A 1 247 ? -6.998 11.352 34.182 1.00 91.81 247 LYS A N 1
ATOM 1884 C CA . LYS A 1 247 ? -6.021 11.074 35.256 1.00 91.81 247 LYS A CA 1
ATOM 1885 C C . LYS A 1 247 ? -4.908 10.123 34.730 1.00 91.81 247 LYS A C 1
ATOM 1887 O O . LYS A 1 247 ? -5.166 9.353 33.805 1.00 91.81 247 LYS A O 1
ATOM 1892 N N . PRO A 1 248 ? -3.678 10.138 35.288 1.00 89.19 248 PRO A N 1
ATOM 1893 C CA . PRO A 1 248 ? -2.651 9.130 34.983 1.00 89.19 248 PRO A CA 1
ATOM 1894 C C . PRO A 1 248 ? -3.135 7.701 35.265 1.00 89.19 248 PRO A C 1
ATOM 1896 O O . PRO A 1 248 ? -3.981 7.504 36.138 1.00 89.19 248 PRO A O 1
ATOM 1899 N N . VAL A 1 249 ? -2.586 6.703 34.565 1.00 85.88 249 VAL A N 1
ATOM 1900 C CA . VAL A 1 249 ? -3.061 5.305 34.627 1.00 85.88 249 VAL A CA 1
ATOM 1901 C C . VAL A 1 249 ? -3.017 4.715 36.039 1.00 85.88 249 VAL A C 1
ATOM 1903 O O . VAL A 1 249 ? -3.956 4.041 36.449 1.00 85.88 249 VAL A O 1
ATOM 1906 N N . GLU A 1 250 ? -2.002 5.066 36.827 1.00 82.94 250 GLU A N 1
ATOM 1907 C CA . GLU A 1 250 ? -1.825 4.644 38.222 1.00 82.94 250 GLU A CA 1
ATOM 1908 C C . GLU A 1 250 ? -2.883 5.243 39.168 1.00 82.94 250 GLU A C 1
ATOM 1910 O O . GLU A 1 250 ? -3.131 4.709 40.246 1.00 82.94 250 GLU A O 1
ATOM 1915 N N . ALA A 1 251 ? -3.510 6.354 38.768 1.00 88.12 251 ALA A N 1
ATOM 1916 C CA . ALA A 1 251 ? -4.590 7.025 39.492 1.00 88.12 251 ALA A CA 1
ATOM 1917 C C . ALA A 1 251 ? -5.989 6.716 38.918 1.00 88.12 251 ALA A C 1
ATOM 1919 O O . ALA A 1 251 ? -6.989 7.049 39.553 1.00 88.12 251 ALA A O 1
ATOM 1920 N N . LEU A 1 252 ? -6.067 6.100 37.733 1.00 87.81 252 LEU A N 1
ATOM 1921 C CA . LEU A 1 252 ? -7.295 5.530 37.168 1.00 87.81 252 LEU A CA 1
ATOM 1922 C C . LEU A 1 252 ? -7.531 4.100 37.656 1.00 87.81 252 LEU A C 1
ATOM 1924 O O . LEU A 1 252 ? -8.662 3.743 37.964 1.00 87.81 252 LEU A O 1
ATOM 1928 N N . ILE A 1 253 ? -6.471 3.289 37.706 1.00 89.19 253 ILE A N 1
ATOM 1929 C CA . ILE A 1 253 ? -6.517 1.871 38.076 1.00 89.19 253 ILE A CA 1
ATOM 1930 C C . ILE A 1 253 ? -5.477 1.629 39.187 1.00 89.19 253 ILE A C 1
ATOM 1932 O O . ILE A 1 253 ? -4.421 1.045 38.939 1.00 89.19 253 ILE A O 1
ATOM 1936 N N . PRO A 1 254 ? -5.744 2.097 40.426 1.00 83.69 254 PRO A N 1
ATOM 1937 C CA . PRO A 1 254 ? -4.857 1.867 41.569 1.00 83.69 254 PRO A CA 1
ATOM 1938 C C . PRO A 1 254 ? -4.863 0.401 42.036 1.00 83.69 254 PRO A C 1
ATOM 1940 O O . PRO A 1 254 ? -3.922 -0.031 42.698 1.00 83.69 254 PRO A O 1
ATOM 1943 N N . ASN A 1 255 ? -5.898 -0.369 41.677 1.00 89.44 255 ASN A N 1
ATOM 1944 C CA . ASN A 1 255 ? -5.939 -1.821 41.815 1.00 89.44 255 ASN A CA 1
ATOM 1945 C C . ASN A 1 255 ? -6.309 -2.467 40.469 1.00 89.44 255 ASN A C 1
ATOM 1947 O O . ASN A 1 255 ? -7.400 -2.252 39.941 1.00 89.44 255 ASN A O 1
ATOM 1951 N N . VAL A 1 256 ? -5.394 -3.272 39.926 1.00 90.62 256 VAL A N 1
ATOM 1952 C CA . VAL A 1 256 ? -5.576 -4.007 38.665 1.00 90.62 256 VAL A CA 1
ATOM 1953 C C . VAL A 1 256 ? -6.631 -5.108 38.803 1.00 90.62 256 VAL A C 1
ATOM 1955 O O . VAL A 1 256 ? -7.423 -5.301 37.882 1.00 90.62 256 VAL A O 1
ATOM 1958 N N . ASP A 1 257 ? -6.700 -5.788 39.949 1.00 91.94 257 ASP A N 1
ATOM 1959 C CA . ASP A 1 257 ? -7.610 -6.925 40.136 1.00 91.94 257 ASP A CA 1
ATOM 1960 C C . ASP A 1 257 ? -9.075 -6.479 40.252 1.00 91.94 257 ASP A C 1
ATOM 1962 O O . ASP A 1 257 ? -9.967 -7.159 39.741 1.00 91.94 257 ASP A O 1
ATOM 1966 N N . ASP A 1 258 ? -9.334 -5.299 40.831 1.00 92.44 258 ASP A N 1
ATOM 1967 C CA . ASP A 1 258 ? -10.657 -4.660 40.778 1.00 92.44 258 ASP A CA 1
ATOM 1968 C C . ASP A 1 258 ? -11.080 -4.413 39.322 1.00 92.44 258 ASP A C 1
ATOM 1970 O O . ASP A 1 258 ? -12.195 -4.764 38.941 1.00 92.44 258 ASP A O 1
ATOM 1974 N N . ALA A 1 259 ? -10.193 -3.873 38.477 1.00 91.56 259 ALA A N 1
ATOM 1975 C CA . ALA A 1 259 ? -10.504 -3.654 37.065 1.00 91.56 259 ALA A CA 1
ATOM 1976 C C . ALA A 1 259 ? -10.780 -4.976 36.325 1.00 91.56 259 ALA A C 1
ATOM 1978 O O . ALA A 1 259 ? -11.795 -5.072 35.636 1.00 91.56 259 ALA A O 1
ATOM 1979 N N . LYS A 1 260 ? -9.950 -6.015 36.517 1.00 91.69 260 LYS A N 1
ATOM 1980 C CA . LYS A 1 260 ? -10.154 -7.341 35.898 1.00 91.69 260 LYS A CA 1
ATOM 1981 C C . LYS A 1 260 ? -11.463 -8.018 36.308 1.00 91.69 260 LYS A C 1
ATOM 1983 O O . LYS A 1 260 ? -12.055 -8.723 35.499 1.00 91.69 260 LYS A O 1
ATOM 1988 N N . THR A 1 261 ? -11.888 -7.862 37.562 1.00 92.62 261 THR A N 1
ATOM 1989 C CA . THR A 1 261 ? -13.014 -8.633 38.124 1.00 92.62 261 THR A CA 1
ATOM 1990 C C . THR A 1 261 ? -14.344 -7.884 38.133 1.00 92.62 261 THR A C 1
ATOM 1992 O O . THR A 1 261 ? -15.396 -8.521 38.054 1.00 92.62 261 THR A O 1
ATOM 1995 N N . LYS A 1 262 ? -14.330 -6.547 38.222 1.00 94.94 262 LYS A N 1
ATOM 1996 C CA . LYS A 1 262 ? -15.548 -5.728 38.321 1.00 94.94 262 LYS A CA 1
ATOM 1997 C C . LYS A 1 262 ? -16.046 -5.221 36.967 1.00 94.94 262 LYS A C 1
ATOM 1999 O O . LYS A 1 262 ? -17.262 -5.062 36.811 1.00 94.94 262 LYS A O 1
ATOM 2004 N N . LEU A 1 263 ? -15.170 -4.945 35.998 1.00 94.50 263 LEU A N 1
ATOM 2005 C CA . LEU A 1 263 ? -15.595 -4.466 34.677 1.00 94.50 263 LEU A CA 1
ATOM 2006 C C . LEU A 1 263 ? -16.325 -5.568 33.890 1.00 94.50 263 LEU A C 1
ATOM 2008 O O . LEU A 1 263 ? -15.903 -6.719 33.847 1.00 94.50 263 LEU A O 1
ATOM 2012 N N . LYS A 1 264 ? -17.424 -5.188 33.236 1.00 95.50 264 LYS A N 1
ATOM 2013 C CA . LYS A 1 264 ? -18.120 -5.982 32.209 1.00 95.50 264 LYS A CA 1
ATOM 2014 C C . LYS A 1 264 ? -17.703 -5.563 30.802 1.00 95.50 264 LYS A C 1
ATOM 2016 O O . LYS A 1 264 ? -17.561 -6.405 29.919 1.00 95.50 264 LYS A O 1
ATOM 2021 N N . LEU A 1 265 ? -17.460 -4.266 30.616 1.00 95.44 265 LEU A N 1
ATOM 2022 C CA . LEU A 1 265 ? -16.859 -3.709 29.411 1.00 95.44 265 LEU A CA 1
ATOM 2023 C C . LEU A 1 265 ? -16.089 -2.434 29.752 1.00 95.44 265 LEU A C 1
ATOM 2025 O O . LEU A 1 265 ? -16.654 -1.496 30.314 1.00 95.44 265 LEU A O 1
ATOM 2029 N N . LEU A 1 266 ? -14.836 -2.369 29.318 1.00 97.00 266 LEU A N 1
ATOM 2030 C CA . LEU A 1 266 ? -14.149 -1.110 29.071 1.00 97.00 266 LEU A CA 1
ATOM 2031 C C . LEU A 1 266 ? -14.004 -0.955 27.559 1.00 97.00 266 LEU A C 1
ATOM 2033 O O . LEU A 1 266 ? -13.344 -1.757 26.905 1.00 97.00 266 LEU A O 1
ATOM 2037 N N . TRP A 1 267 ? -14.676 0.043 27.003 1.00 97.56 267 TRP A N 1
ATOM 2038 C CA . TRP A 1 267 ? -14.613 0.413 25.600 1.00 97.56 267 TRP A CA 1
ATOM 2039 C C . TRP A 1 267 ? -13.764 1.662 25.457 1.00 97.56 267 TRP A C 1
ATOM 2041 O O . TRP A 1 267 ? -14.061 2.673 26.083 1.00 97.56 267 TRP A O 1
ATOM 2051 N N . ILE A 1 268 ? -12.744 1.619 24.609 1.00 98.00 268 ILE A N 1
ATOM 2052 C CA . ILE A 1 268 ? -11.929 2.784 24.289 1.00 98.00 268 ILE A CA 1
ATOM 2053 C C . ILE A 1 268 ? -11.934 2.958 22.775 1.00 98.00 268 ILE A C 1
ATOM 2055 O O . ILE A 1 268 ? -11.556 2.043 22.039 1.00 98.00 268 ILE A O 1
ATOM 2059 N N . SER A 1 269 ? -12.336 4.137 22.305 1.00 97.75 269 SER A N 1
ATOM 2060 C CA . SER A 1 269 ? -12.206 4.500 20.894 1.00 97.75 269 SER A CA 1
ATOM 2061 C C . SER A 1 269 ? -11.663 5.909 20.688 1.00 97.75 269 SER A C 1
ATOM 2063 O O . SER A 1 269 ? -11.818 6.798 21.528 1.00 97.75 269 SER A O 1
ATOM 2065 N N . CYS A 1 270 ? -10.959 6.096 19.574 1.00 97.12 270 CYS A N 1
ATOM 2066 C CA . CYS A 1 270 ? -10.425 7.382 19.134 1.00 97.12 270 CYS A CA 1
ATOM 2067 C C . CYS A 1 270 ? -10.167 7.327 17.620 1.00 97.12 270 CYS A C 1
ATOM 2069 O O . CYS A 1 270 ? -9.779 6.276 17.120 1.00 97.12 270 CYS A O 1
ATOM 2071 N N . GLY A 1 271 ? -10.373 8.412 16.874 1.00 91.81 271 GLY A N 1
ATOM 2072 C CA . GLY A 1 271 ? -10.107 8.417 15.430 1.00 91.81 271 GLY A CA 1
ATOM 2073 C C . GLY A 1 271 ? -8.607 8.471 15.103 1.00 91.81 271 GLY A C 1
ATOM 2074 O O . GLY A 1 271 ? -7.853 9.165 15.786 1.00 91.81 271 GLY A O 1
ATOM 2075 N N . ASN A 1 272 ? -8.143 7.810 14.034 1.00 89.69 272 ASN A N 1
ATOM 2076 C CA . ASN A 1 272 ? -6.717 7.835 13.652 1.00 89.69 272 ASN A CA 1
ATOM 2077 C C . ASN A 1 272 ? -6.189 9.193 13.145 1.00 89.69 272 ASN A C 1
ATOM 2079 O O . ASN A 1 272 ? -4.997 9.320 12.876 1.00 89.69 272 ASN A O 1
ATOM 2083 N N . LYS A 1 273 ? -7.049 10.215 13.048 1.00 89.38 273 LYS A N 1
ATOM 2084 C CA . LYS A 1 273 ? -6.691 11.625 12.802 1.00 89.38 273 LYS A CA 1
ATOM 2085 C C . LYS A 1 273 ? -6.975 12.522 14.016 1.00 89.38 273 LYS A C 1
ATOM 2087 O O . LYS A 1 273 ? -6.974 13.746 13.897 1.00 89.38 273 LYS A O 1
ATOM 2092 N N . ASP A 1 274 ? -7.260 11.943 15.181 1.00 91.81 274 ASP A N 1
ATOM 2093 C CA . ASP A 1 274 ? -7.510 12.681 16.416 1.00 91.81 274 ASP A CA 1
ATOM 2094 C C . ASP A 1 274 ? -6.185 13.093 17.083 1.00 91.81 274 ASP A C 1
ATOM 2096 O O . ASP A 1 274 ? -5.421 12.267 17.585 1.00 91.81 274 ASP A O 1
ATOM 2100 N N . GLY A 1 275 ? -5.935 14.405 17.150 1.00 89.50 275 GLY A N 1
ATOM 2101 C CA . GLY A 1 275 ? -4.762 14.994 17.808 1.00 89.50 275 GLY A CA 1
ATOM 2102 C C . GLY A 1 275 ? -4.665 14.743 19.323 1.00 89.50 275 GLY A C 1
ATOM 2103 O O . GLY A 1 275 ? -3.747 15.263 19.966 1.00 89.50 275 GLY A O 1
ATOM 2104 N N . LEU A 1 276 ? -5.581 13.975 19.920 1.00 92.69 276 LEU A N 1
ATOM 2105 C CA . LEU A 1 276 ? -5.569 13.530 21.316 1.00 92.69 276 LEU A CA 1
ATOM 2106 C C . LEU A 1 276 ? -5.345 12.014 21.497 1.00 92.69 276 LEU A C 1
ATOM 2108 O O . LEU A 1 276 ? -5.204 11.584 22.644 1.00 92.69 276 LEU A O 1
ATOM 2112 N N . ILE A 1 277 ? -5.224 11.219 20.422 1.00 93.75 277 ILE A N 1
ATOM 2113 C CA . ILE A 1 277 ? -5.207 9.739 20.466 1.00 93.75 277 ILE A CA 1
ATOM 2114 C C . ILE A 1 277 ? -4.253 9.124 21.506 1.00 93.75 277 ILE A C 1
ATOM 2116 O O . ILE A 1 277 ? -4.637 8.178 22.196 1.00 93.75 277 ILE A O 1
ATOM 2120 N N . ARG A 1 278 ? -3.081 9.736 21.740 1.00 91.56 278 ARG A N 1
ATOM 2121 C CA . ARG A 1 278 ? -2.108 9.344 22.785 1.00 91.56 278 ARG A CA 1
ATOM 2122 C C . ARG A 1 278 ? -2.691 9.144 24.184 1.00 91.56 278 ARG A C 1
ATOM 2124 O O . ARG A 1 278 ? -2.159 8.363 24.962 1.00 91.56 278 ARG A O 1
ATOM 2131 N N . ILE A 1 279 ? -3.758 9.859 24.541 1.00 93.44 279 ILE A N 1
ATOM 2132 C CA . ILE A 1 279 ? -4.393 9.740 25.861 1.00 93.44 279 ILE A CA 1
ATOM 2133 C C . ILE A 1 279 ? -5.105 8.392 25.980 1.00 93.44 279 ILE A C 1
ATOM 2135 O O . ILE A 1 279 ? -4.996 7.728 27.008 1.00 93.44 279 ILE A O 1
ATOM 2139 N N . SER A 1 280 ? -5.746 7.959 24.895 1.00 95.88 280 SER A N 1
ATOM 2140 C CA . SER A 1 280 ? -6.396 6.655 24.799 1.00 95.88 280 SER A CA 1
ATOM 2141 C C . SER A 1 280 ? -5.367 5.531 24.604 1.00 95.88 280 SER A C 1
ATOM 2143 O O . SER A 1 280 ? -5.439 4.534 25.321 1.00 95.88 280 SER A O 1
ATOM 2145 N N . GLN A 1 281 ? -4.341 5.728 23.758 1.00 93.56 281 GLN A N 1
ATOM 2146 C CA . GLN A 1 281 ? -3.207 4.796 23.594 1.00 93.56 281 GLN A CA 1
ATOM 2147 C C . GLN A 1 281 ? -2.503 4.499 24.928 1.00 93.56 281 GLN A C 1
ATOM 2149 O O . GLN A 1 281 ? -2.265 3.339 25.252 1.00 93.56 281 GLN A O 1
ATOM 2154 N N . ASN A 1 282 ? -2.190 5.526 25.732 1.00 92.00 282 ASN A N 1
ATOM 2155 C CA . ASN A 1 282 ? -1.511 5.354 27.024 1.00 92.00 282 ASN A CA 1
ATOM 2156 C C . ASN A 1 282 ? -2.288 4.427 27.973 1.00 92.00 282 ASN A C 1
ATOM 2158 O O . ASN A 1 282 ? -1.683 3.660 28.722 1.00 92.00 282 ASN A O 1
ATOM 2162 N N . ILE A 1 283 ? -3.622 4.485 27.935 1.00 94.19 283 ILE A N 1
ATOM 2163 C CA . ILE A 1 283 ? -4.484 3.636 28.760 1.00 94.19 283 ILE A CA 1
ATOM 2164 C C . ILE A 1 283 ? -4.632 2.248 28.130 1.00 94.19 283 ILE A C 1
ATOM 2166 O O . ILE A 1 283 ? -4.454 1.262 28.838 1.00 94.19 283 ILE A O 1
ATOM 2170 N N . HIS A 1 284 ? -4.844 2.148 26.813 1.00 95.00 284 HIS A N 1
ATOM 2171 C CA . HIS A 1 284 ? -4.832 0.879 26.073 1.00 95.00 284 HIS A CA 1
ATOM 2172 C C . HIS A 1 284 ? -3.559 0.061 26.359 1.00 95.00 284 HIS A C 1
ATOM 2174 O O . HIS A 1 284 ? -3.641 -1.089 26.789 1.00 95.00 284 HIS A O 1
ATOM 2180 N N . GLN A 1 285 ? -2.376 0.668 26.225 1.00 90.94 285 GLN A N 1
ATOM 2181 C CA . GLN A 1 285 ? -1.101 -0.015 26.455 1.00 90.94 285 GLN A CA 1
ATOM 2182 C C . GLN A 1 285 ? -0.884 -0.378 27.938 1.00 90.94 285 GLN A C 1
ATOM 2184 O O . GLN A 1 285 ? -0.294 -1.420 28.230 1.00 90.94 285 GLN A O 1
ATOM 2189 N N . PHE A 1 286 ? -1.410 0.403 28.895 1.00 92.94 286 PHE A N 1
ATOM 2190 C CA . PHE A 1 286 ? -1.437 0.002 30.309 1.00 92.94 286 PHE A CA 1
ATOM 2191 C C . PHE A 1 286 ? -2.349 -1.211 30.544 1.00 92.94 286 PHE A C 1
ATOM 2193 O O . PHE A 1 286 ? -1.933 -2.165 31.200 1.00 92.94 286 PHE A O 1
ATOM 2200 N N . LEU A 1 287 ? -3.570 -1.204 30.007 1.00 93.50 287 LEU A N 1
ATOM 2201 C CA . LEU A 1 287 ? -4.532 -2.302 30.154 1.00 93.50 287 LEU A CA 1
ATOM 2202 C C . LEU A 1 287 ? -3.995 -3.591 29.528 1.00 93.50 287 LEU A C 1
ATOM 2204 O O . LEU A 1 287 ? -4.015 -4.639 30.167 1.00 93.50 287 LEU A O 1
ATOM 2208 N N . LYS A 1 288 ? -3.434 -3.489 28.318 1.00 90.12 288 LYS A N 1
ATOM 2209 C CA . LYS A 1 288 ? -2.778 -4.581 27.593 1.00 90.12 288 LYS A CA 1
ATOM 2210 C C . LYS A 1 288 ? -1.605 -5.164 28.384 1.00 90.12 288 LYS A C 1
ATOM 2212 O O . LYS A 1 288 ? -1.540 -6.375 28.565 1.00 90.12 288 LYS A O 1
ATOM 2217 N N . LYS A 1 289 ? -0.717 -4.316 28.919 1.00 88.88 289 LYS A N 1
ATOM 2218 C CA . LYS A 1 289 ? 0.422 -4.734 29.760 1.00 88.88 289 LYS A CA 1
ATOM 2219 C C . LYS A 1 289 ? -0.006 -5.465 31.039 1.00 88.88 289 LYS A C 1
ATOM 2221 O O . LYS A 1 289 ? 0.737 -6.316 31.516 1.00 88.88 289 LYS A O 1
ATOM 2226 N N . ASN A 1 290 ? -1.157 -5.109 31.606 1.00 88.62 290 ASN A N 1
ATOM 2227 C CA . ASN A 1 290 ? -1.683 -5.713 32.831 1.00 88.62 290 ASN A CA 1
ATOM 2228 C C . ASN A 1 290 ? -2.709 -6.832 32.567 1.00 88.62 290 ASN A C 1
ATOM 2230 O O . ASN A 1 290 ? -3.264 -7.357 33.528 1.00 88.62 290 ASN A O 1
ATOM 2234 N N . GLU A 1 291 ? -2.964 -7.206 31.306 1.00 90.31 291 GLU A N 1
ATOM 2235 C CA . GLU A 1 291 ? -3.963 -8.211 30.901 1.00 90.31 291 GLU A CA 1
ATOM 2236 C C . GLU A 1 291 ? -5.369 -7.908 31.470 1.00 90.31 291 GLU A C 1
ATOM 2238 O O . GLU A 1 291 ? -5.983 -8.741 32.143 1.00 90.31 291 GLU A O 1
ATOM 2243 N N . ILE A 1 292 ? -5.850 -6.677 31.269 1.00 89.38 292 ILE A N 1
ATOM 2244 C CA . ILE A 1 292 ? -7.221 -6.256 31.596 1.00 89.38 292 ILE A CA 1
ATOM 2245 C C . ILE A 1 292 ? -8.054 -6.257 30.307 1.00 89.38 292 ILE A C 1
ATOM 2247 O O . ILE A 1 292 ? -7.711 -5.557 29.351 1.00 89.38 292 ILE A O 1
ATOM 2251 N N . ASP A 1 293 ? -9.159 -7.005 30.294 1.00 90.38 293 ASP A N 1
ATOM 2252 C CA . ASP A 1 293 ? -10.071 -7.102 29.148 1.00 90.38 293 ASP A CA 1
ATOM 2253 C C . ASP A 1 293 ? -10.712 -5.749 28.801 1.00 90.38 293 ASP A C 1
ATOM 2255 O O . ASP A 1 293 ? -11.378 -5.112 29.621 1.00 90.38 293 ASP A O 1
ATOM 2259 N N . HIS A 1 294 ? -10.542 -5.320 27.551 1.00 94.38 294 HIS A N 1
ATOM 2260 C CA . HIS A 1 294 ? -11.113 -4.086 27.016 1.00 94.38 294 HIS A CA 1
ATOM 2261 C C . HIS A 1 294 ? -11.226 -4.148 25.485 1.00 94.38 294 HIS A C 1
ATOM 2263 O O . HIS A 1 294 ? -10.659 -5.027 24.837 1.00 94.38 294 HIS A O 1
ATOM 2269 N N . VAL A 1 295 ? -11.963 -3.203 24.906 1.00 94.62 295 VAL A N 1
ATOM 2270 C CA . VAL A 1 295 ? -12.000 -2.926 23.465 1.00 94.62 295 VAL A CA 1
ATOM 2271 C C . VAL A 1 295 ? -11.081 -1.744 23.165 1.00 94.62 295 VAL A C 1
ATOM 2273 O O . VAL A 1 295 ? -11.173 -0.718 23.840 1.00 94.62 295 VAL A O 1
ATOM 2276 N N . TRP A 1 296 ? -10.261 -1.865 22.118 1.00 95.94 296 TRP A N 1
ATOM 2277 C CA . TRP A 1 296 ? -9.531 -0.754 21.504 1.00 95.94 296 TRP A CA 1
ATOM 2278 C C . TRP A 1 296 ? -9.951 -0.626 20.038 1.00 95.94 296 TRP A C 1
ATOM 2280 O O . TRP A 1 296 ? -9.703 -1.522 19.233 1.00 95.94 296 TRP A O 1
ATOM 2290 N N . HIS A 1 297 ? -10.653 0.459 19.707 1.00 94.31 297 HIS A N 1
ATOM 2291 C CA . HIS A 1 297 ? -11.230 0.686 18.382 1.00 94.31 297 HIS A CA 1
ATOM 2292 C C . HIS A 1 297 ? -10.768 2.030 17.809 1.00 94.31 297 HIS A C 1
ATOM 2294 O O . HIS A 1 297 ? -11.219 3.091 18.248 1.00 94.31 297 HIS A O 1
ATOM 2300 N N . VAL A 1 298 ? -9.892 1.975 16.805 1.00 92.75 298 VAL A N 1
ATOM 2301 C CA . VAL A 1 298 ? -9.356 3.163 16.133 1.00 92.75 298 VAL A CA 1
ATOM 2302 C C . VAL A 1 298 ? -9.814 3.210 14.678 1.00 92.75 298 VAL A C 1
ATOM 2304 O O . VAL A 1 298 ? -9.331 2.462 13.829 1.00 92.75 298 VAL A O 1
ATOM 2307 N N . ASP A 1 299 ? -10.760 4.098 14.385 1.00 88.44 299 ASP A N 1
ATOM 2308 C CA . ASP A 1 299 ? -11.359 4.235 13.055 1.00 88.44 299 ASP A CA 1
ATOM 2309 C C . ASP A 1 299 ? -10.624 5.254 12.158 1.00 88.44 299 ASP A C 1
ATOM 2311 O O . ASP A 1 299 ? -9.555 5.774 12.488 1.00 88.44 299 ASP A O 1
ATOM 2315 N N . GLY A 1 300 ? -11.185 5.517 10.975 1.00 85.00 300 GLY A N 1
ATOM 2316 C CA . GLY A 1 300 ? -10.642 6.444 9.980 1.00 85.00 300 GLY A CA 1
ATOM 2317 C C . GLY A 1 300 ? -10.953 7.931 10.198 1.00 85.00 300 GLY A C 1
ATOM 2318 O O . GLY A 1 300 ? -10.677 8.718 9.286 1.00 85.00 300 GLY A O 1
ATOM 2319 N N . HIS A 1 301 ? -11.549 8.327 11.323 1.00 91.00 301 HIS A N 1
ATOM 2320 C CA . HIS A 1 301 ? -12.011 9.694 11.589 1.00 91.00 301 HIS A CA 1
ATOM 2321 C C . HIS A 1 301 ? -11.011 10.509 12.427 1.00 91.00 301 HIS A C 1
ATOM 2323 O O . HIS A 1 301 ? -9.907 10.054 12.730 1.00 91.00 301 HIS A O 1
ATOM 2329 N N . GLY A 1 302 ? -11.350 11.764 12.722 1.00 91.12 302 GLY A N 1
ATOM 2330 C CA . GLY A 1 302 ? -10.603 12.641 13.620 1.00 91.12 302 GLY A CA 1
ATOM 2331 C C . GLY A 1 302 ? -11.340 12.882 14.937 1.00 91.12 302 GLY A C 1
ATOM 2332 O O . GLY A 1 302 ? -12.111 12.049 15.407 1.00 91.12 302 GLY A O 1
ATOM 2333 N N . HIS A 1 303 ? -11.113 14.054 15.532 1.00 94.62 303 HIS A N 1
ATOM 2334 C CA . HIS A 1 303 ? -11.837 14.507 16.724 1.00 94.62 303 HIS A CA 1
ATOM 2335 C C . HIS A 1 303 ? -13.213 15.085 16.337 1.00 94.62 303 HIS A C 1
ATOM 2337 O O . HIS A 1 303 ? -13.438 16.292 16.456 1.00 94.62 303 HIS A O 1
ATOM 2343 N N . ASP A 1 304 ? -14.091 14.250 15.772 1.00 93.81 304 ASP A N 1
ATOM 2344 C CA . ASP A 1 304 ? -15.273 14.698 15.026 1.00 93.81 304 ASP A CA 1
ATOM 2345 C C . ASP A 1 304 ? -16.582 13.914 15.318 1.00 93.81 304 ASP A C 1
ATOM 2347 O O . ASP A 1 304 ? -16.562 12.810 15.874 1.00 93.81 304 ASP A O 1
ATOM 2351 N N . PRO A 1 305 ? -17.758 14.464 14.934 1.00 95.19 305 PRO A N 1
ATOM 2352 C CA . PRO A 1 305 ? -19.057 13.810 15.123 1.00 95.19 305 PRO A CA 1
ATOM 2353 C C . PRO A 1 305 ? -19.225 12.459 14.419 1.00 95.19 305 PRO A C 1
ATOM 2355 O O . PRO A 1 305 ? -20.072 11.658 14.828 1.00 95.19 305 PRO A O 1
ATOM 2358 N N . GLN A 1 306 ? -18.471 12.183 13.353 1.00 93.88 306 GLN A N 1
ATOM 2359 C CA . GLN A 1 306 ? -18.517 10.910 12.642 1.00 93.88 306 GLN A CA 1
ATOM 2360 C C . GLN A 1 306 ? -17.877 9.811 13.499 1.00 93.88 306 GLN A C 1
ATOM 2362 O O . GLN A 1 306 ? -18.494 8.756 13.659 1.00 93.88 306 GLN A O 1
ATOM 2367 N N . HIS A 1 307 ? -16.750 10.095 14.160 1.00 96.25 307 HIS A N 1
ATOM 2368 C CA . HIS A 1 307 ? -16.174 9.209 15.174 1.00 96.25 307 HIS A CA 1
ATOM 2369 C C . HIS A 1 307 ? -17.145 8.943 16.339 1.00 96.25 307 HIS A C 1
ATOM 2371 O O . HIS A 1 307 ? -17.414 7.791 16.694 1.00 96.25 307 HIS A O 1
ATOM 2377 N N . TRP A 1 308 ? -17.715 9.998 16.936 1.00 97.81 308 TRP A N 1
ATOM 2378 C CA . TRP A 1 308 ? -18.541 9.863 18.147 1.00 97.81 308 TRP A CA 1
ATOM 2379 C C . TRP A 1 308 ? -19.882 9.173 17.887 1.00 97.81 308 TRP A C 1
ATOM 2381 O O . TRP A 1 308 ? -20.308 8.349 18.696 1.00 97.81 308 TRP A O 1
ATOM 2391 N N . SER A 1 309 ? -20.526 9.442 16.745 1.00 97.25 309 SER A N 1
ATOM 2392 C CA . SER A 1 309 ? -21.758 8.734 16.368 1.00 97.25 309 SER A CA 1
ATOM 2393 C C . SER A 1 309 ? -21.509 7.262 16.018 1.00 97.25 309 SER A C 1
ATOM 2395 O O . SER A 1 309 ? -22.320 6.415 16.392 1.00 97.25 309 SER A O 1
ATOM 2397 N N . SER A 1 310 ? -20.367 6.933 15.406 1.00 96.06 310 SER A N 1
ATOM 2398 C CA . SER A 1 310 ? -19.982 5.541 15.121 1.00 96.06 310 SER A CA 1
ATOM 2399 C C . SER A 1 310 ? -19.620 4.762 16.388 1.00 96.06 310 SER A C 1
ATOM 2401 O O . SER A 1 310 ? -20.068 3.630 16.573 1.00 96.06 310 SER A O 1
ATOM 2403 N N . SER A 1 311 ? -18.885 5.395 17.306 1.00 97.31 311 SER A N 1
ATOM 2404 C CA . SER A 1 311 ? -18.546 4.816 18.610 1.00 97.31 311 SER A CA 1
ATOM 2405 C C . SER A 1 311 ? -19.794 4.550 19.456 1.00 97.31 311 SER A C 1
ATOM 2407 O O . SER A 1 311 ? -19.920 3.472 20.032 1.00 97.31 311 SER A O 1
ATOM 2409 N N . LEU A 1 312 ? -20.760 5.480 19.477 1.00 98.31 312 LEU A N 1
ATOM 2410 C CA . LEU A 1 312 ? -22.032 5.287 20.180 1.00 98.31 312 LEU A CA 1
ATOM 2411 C C . LEU A 1 312 ? -22.851 4.124 19.594 1.00 98.31 312 LEU A C 1
ATOM 2413 O O . LEU A 1 312 ? -23.387 3.329 20.363 1.00 98.31 312 LEU A O 1
ATOM 2417 N N . TYR A 1 313 ? -22.919 3.988 18.264 1.00 97.69 313 TYR A N 1
ATOM 2418 C CA . TYR A 1 313 ? -23.632 2.888 17.599 1.00 97.69 313 TYR A CA 1
ATOM 2419 C C . TYR A 1 313 ? -23.106 1.508 18.027 1.00 97.69 313 TYR A C 1
ATOM 2421 O O . TYR A 1 313 ? -23.898 0.631 18.379 1.00 97.69 313 TYR A O 1
ATOM 2429 N N . TRP A 1 314 ? -21.787 1.300 18.049 1.00 96.44 314 TRP A N 1
ATOM 2430 C CA . TRP A 1 314 ? -21.215 0.015 18.470 1.00 96.44 314 TRP A CA 1
ATOM 2431 C C . TRP A 1 314 ? -21.218 -0.185 19.993 1.00 96.44 314 TRP A C 1
ATOM 2433 O O . TRP A 1 314 ? -21.467 -1.296 20.468 1.00 96.44 314 TRP A O 1
ATOM 2443 N N . PHE A 1 315 ? -21.016 0.876 20.779 1.00 97.38 315 PHE A N 1
ATOM 2444 C CA . PHE A 1 315 ? -21.070 0.802 22.240 1.00 97.38 315 PHE A CA 1
ATOM 2445 C C . PHE A 1 315 ? -22.483 0.484 22.755 1.00 97.38 315 PHE A C 1
ATOM 2447 O O . PHE A 1 315 ? -22.627 -0.363 23.633 1.00 97.38 315 PHE A O 1
ATOM 2454 N N . ALA A 1 316 ? -23.535 1.070 22.168 1.00 97.31 316 ALA A N 1
ATOM 2455 C CA . ALA A 1 316 ? -24.931 0.790 22.527 1.00 97.31 316 ALA A CA 1
ATOM 2456 C C . ALA A 1 316 ? -25.339 -0.678 22.287 1.00 97.31 316 ALA A C 1
ATOM 2458 O O . ALA A 1 316 ? -26.150 -1.223 23.031 1.00 97.31 316 ALA A O 1
ATOM 2459 N N . GLN A 1 317 ? -24.734 -1.337 21.292 1.00 95.88 317 GLN A N 1
ATOM 2460 C CA . GLN A 1 317 ? -24.875 -2.781 21.053 1.00 95.88 317 GLN A CA 1
ATOM 2461 C C . GLN A 1 317 ? -24.047 -3.639 22.026 1.00 95.88 317 GLN A C 1
ATOM 2463 O O . GLN A 1 317 ? -24.259 -4.843 22.111 1.00 95.88 317 GLN A O 1
ATOM 2468 N N . SER A 1 318 ? -23.093 -3.052 22.753 1.00 93.94 318 SER A N 1
ATOM 2469 C CA . SER A 1 318 ? -22.127 -3.777 23.592 1.00 93.94 318 SER A CA 1
ATOM 2470 C C . SER A 1 318 ? -22.427 -3.718 25.097 1.00 93.94 318 SER A C 1
ATOM 2472 O O . SER A 1 318 ? -21.754 -4.403 25.865 1.00 93.94 318 SER A O 1
ATOM 2474 N N . VAL A 1 319 ? -23.385 -2.895 25.541 1.00 95.94 319 VAL A N 1
ATOM 2475 C CA . VAL A 1 319 ? -23.708 -2.696 26.967 1.00 95.94 319 VAL A CA 1
ATOM 2476 C C . VAL A 1 319 ? -24.940 -3.474 27.428 1.00 95.94 319 VAL A C 1
ATOM 2478 O O . VAL A 1 319 ? -25.888 -3.682 26.675 1.00 95.94 319 VAL A O 1
ATOM 2481 N N . PHE A 1 320 ? -24.933 -3.867 28.705 1.00 96.75 320 PHE A N 1
ATOM 2482 C CA . PHE A 1 320 ? -26.027 -4.559 29.408 1.00 96.75 320 PHE A CA 1
ATOM 2483 C C . PHE A 1 320 ? -26.403 -5.952 28.870 1.00 96.75 320 PHE A C 1
ATOM 2485 O O . PHE A 1 320 ? -27.391 -6.533 29.319 1.00 96.75 320 PHE A O 1
ATOM 2492 N N . GLN A 1 321 ? -25.605 -6.515 27.961 1.00 89.69 321 GLN A N 1
ATOM 2493 C CA . GLN A 1 321 ? -25.767 -7.866 27.424 1.00 89.69 321 GLN A CA 1
ATOM 2494 C C . GLN A 1 321 ? -24.409 -8.540 27.202 1.00 89.69 321 GLN A C 1
ATOM 2496 O O . GLN A 1 321 ? -23.420 -7.875 26.903 1.00 89.69 321 GLN A O 1
ATOM 2501 N N . ASP A 1 322 ? -24.364 -9.868 27.331 1.00 74.06 322 ASP A N 1
ATOM 2502 C CA . ASP A 1 322 ? -23.136 -10.651 27.119 1.00 74.06 322 ASP A CA 1
ATOM 2503 C C . ASP A 1 322 ? -22.814 -10.846 25.618 1.00 74.06 322 ASP A C 1
ATOM 2505 O O . ASP A 1 322 ? -21.670 -11.112 25.242 1.00 74.06 322 ASP A O 1
ATOM 2509 N N . ASN A 1 323 ? -23.813 -10.662 24.745 1.00 64.06 323 ASN A N 1
ATOM 2510 C CA . ASN A 1 323 ? -23.670 -10.697 23.290 1.00 64.06 323 ASN A CA 1
ATOM 2511 C C . ASN A 1 323 ? -23.027 -9.399 22.776 1.00 64.06 323 ASN A C 1
ATOM 2513 O O . ASN A 1 323 ? -23.724 -8.446 22.429 1.00 64.06 323 ASN A O 1
ATOM 2517 N N . LYS A 1 324 ? -21.695 -9.368 22.695 1.00 62.03 324 LYS A N 1
ATOM 2518 C CA . LYS A 1 324 ? -20.974 -8.298 21.988 1.00 62.03 324 LYS A CA 1
ATOM 2519 C C . LYS A 1 324 ? -21.313 -8.349 20.483 1.00 62.03 324 LYS A C 1
ATOM 2521 O O . LYS A 1 324 ? -21.388 -9.453 19.935 1.00 62.03 324 LYS A O 1
ATOM 2526 N N . PRO A 1 325 ? -21.476 -7.203 19.791 1.00 62.25 325 PRO A N 1
ATOM 2527 C CA . PRO A 1 325 ? -21.579 -7.183 18.334 1.00 62.25 325 PRO A CA 1
ATOM 2528 C C . PRO A 1 325 ? -20.316 -7.791 17.714 1.00 62.25 325 PRO A C 1
ATOM 2530 O O . PRO A 1 325 ? -19.245 -7.758 18.327 1.00 62.25 325 PRO A O 1
ATOM 2533 N N . THR A 1 326 ? -20.436 -8.349 16.507 1.00 53.50 326 THR A N 1
ATOM 2534 C CA . THR A 1 326 ? -19.323 -9.016 15.819 1.00 53.50 326 THR A CA 1
ATOM 2535 C C . THR A 1 326 ? -18.155 -8.051 15.637 1.00 53.50 326 THR A C 1
ATOM 2537 O O . THR A 1 326 ? -18.208 -7.143 14.813 1.00 53.50 326 THR A O 1
ATOM 2540 N N . GLN A 1 327 ? -17.097 -8.262 16.416 1.00 56.53 327 GLN A N 1
ATOM 2541 C CA . GLN A 1 327 ? -15.818 -7.601 16.203 1.00 56.53 327 GLN A CA 1
ATOM 2542 C C . GLN A 1 327 ? -15.242 -8.045 14.861 1.00 56.53 327 GLN A C 1
ATOM 2544 O O . GLN A 1 327 ? -15.259 -9.238 14.539 1.00 56.53 327 GLN A O 1
ATOM 2549 N N . VAL A 1 328 ? -14.639 -7.104 14.134 1.00 48.38 328 VAL A N 1
ATOM 2550 C CA . VAL A 1 328 ? -13.590 -7.458 13.176 1.00 48.38 328 VAL A CA 1
ATOM 2551 C C . VAL A 1 328 ? -12.511 -8.120 14.021 1.00 48.38 328 VAL A C 1
ATOM 2553 O O . VAL A 1 328 ? -11.953 -7.479 14.912 1.00 48.38 328 VAL A O 1
ATOM 2556 N N . LYS A 1 329 ? -12.305 -9.429 13.835 1.00 35.97 329 LYS A N 1
ATOM 2557 C CA . LYS A 1 329 ? -11.496 -10.243 14.749 1.00 35.97 329 LYS A CA 1
ATOM 2558 C C . LYS A 1 329 ? -10.086 -9.667 14.899 1.00 35.97 329 LYS A C 1
ATOM 2560 O O . LYS A 1 329 ? -9.211 -9.941 14.081 1.00 35.97 329 LYS A O 1
ATOM 2565 N N . GLN A 1 330 ? -9.848 -8.962 16.003 1.00 35.81 330 GLN A N 1
ATOM 2566 C CA . GLN A 1 330 ? -8.510 -8.652 16.492 1.00 35.81 330 GLN A CA 1
ATOM 2567 C C . GLN A 1 330 ? -7.889 -9.924 17.086 1.00 35.81 330 GLN A C 1
ATOM 2569 O O . GLN A 1 330 ? -7.668 -10.053 18.289 1.00 35.81 330 GLN A O 1
ATOM 2574 N N . GLU A 1 331 ? -7.581 -10.881 16.212 1.00 30.47 331 GLU A N 1
ATOM 2575 C CA . GLU A 1 331 ? -6.478 -11.798 16.463 1.00 30.47 331 GLU A CA 1
ATOM 2576 C C . GLU A 1 331 ? -5.214 -10.921 16.511 1.00 30.47 331 GLU A C 1
ATOM 2578 O O . GLU A 1 331 ? -4.716 -10.461 15.483 1.00 30.47 331 GLU A O 1
ATOM 2583 N N . ALA A 1 332 ? -4.735 -10.620 17.726 1.00 30.64 332 ALA A N 1
ATOM 2584 C CA . ALA A 1 332 ? -3.429 -9.993 17.932 1.00 30.64 332 ALA A CA 1
ATOM 2585 C C . ALA A 1 332 ? -2.385 -10.760 17.110 1.00 30.64 332 ALA A C 1
ATOM 2587 O O . ALA A 1 332 ? -2.475 -11.981 17.072 1.00 30.64 332 ALA A O 1
ATOM 2588 N N . ALA A 1 333 ? -1.448 -10.055 16.459 1.00 33.94 333 ALA A N 1
ATOM 2589 C CA . ALA A 1 333 ? -0.731 -10.454 15.234 1.00 33.94 333 ALA A CA 1
ATOM 2590 C C . ALA A 1 333 ? 0.046 -11.801 15.233 1.00 33.94 333 ALA A C 1
ATOM 2592 O O . ALA A 1 333 ? 1.247 -11.870 14.978 1.00 33.94 333 ALA A O 1
ATOM 2593 N N . THR A 1 334 ? -0.687 -12.892 15.404 1.00 27.92 334 THR A N 1
ATOM 2594 C CA . THR A 1 334 ? -0.401 -14.274 15.039 1.00 27.92 334 THR A CA 1
ATOM 2595 C C . THR A 1 334 ? -1.486 -14.676 14.053 1.00 27.92 334 THR A C 1
ATOM 2597 O O . THR A 1 334 ? -2.370 -15.472 14.366 1.00 27.92 334 THR A O 1
ATOM 2600 N N . ILE A 1 335 ? -1.446 -14.054 12.871 1.00 36.19 335 ILE A N 1
ATOM 2601 C CA . ILE A 1 335 ? -2.333 -14.387 11.756 1.00 36.19 335 ILE A CA 1
ATOM 2602 C C . ILE A 1 335 ? -2.263 -15.907 11.565 1.00 36.19 335 ILE A C 1
ATOM 2604 O O . ILE A 1 335 ? -1.147 -16.424 11.417 1.00 36.19 335 ILE A O 1
ATOM 2608 N N . PRO A 1 336 ? -3.394 -16.632 11.508 1.00 30.12 336 PRO A N 1
ATOM 2609 C CA . PRO A 1 336 ? -3.432 -18.013 11.058 1.00 30.12 336 PRO A CA 1
ATOM 2610 C C . PRO A 1 336 ? -3.225 -18.055 9.539 1.00 30.12 336 PRO A C 1
ATOM 2612 O O . PRO A 1 336 ? -4.060 -18.536 8.776 1.00 30.12 336 PRO A O 1
ATOM 2615 N N . SER A 1 337 ? -2.042 -17.606 9.113 1.00 33.69 337 SER A N 1
ATOM 2616 C CA . SER A 1 337 ? -1.356 -18.207 7.988 1.00 33.69 337 SER A CA 1
ATOM 2617 C C . SER A 1 337 ? -1.384 -19.701 8.269 1.00 33.69 337 SER A C 1
ATOM 2619 O O . SER A 1 337 ? -0.715 -20.196 9.182 1.00 33.69 337 SER A O 1
ATOM 2621 N N . LYS A 1 338 ? -2.127 -20.446 7.445 1.00 40.00 338 LYS A N 1
ATOM 2622 C CA . LYS A 1 338 ? -1.691 -21.812 7.180 1.00 40.00 338 LYS A CA 1
ATOM 2623 C C . LYS A 1 338 ? -0.249 -21.647 6.714 1.00 40.00 338 LYS A C 1
ATOM 2625 O O . LYS A 1 338 ? 0.026 -20.750 5.913 1.00 40.00 338 LYS A O 1
ATOM 2630 N N . ALA A 1 339 ? 0.680 -22.451 7.228 1.00 41.84 339 ALA A N 1
ATOM 2631 C CA . ALA A 1 339 ? 2.128 -22.247 7.045 1.00 41.84 339 ALA A CA 1
ATOM 2632 C C . ALA A 1 339 ? 2.633 -22.434 5.584 1.00 41.84 339 ALA A C 1
ATOM 2634 O O . ALA A 1 339 ? 3.815 -22.656 5.333 1.00 41.84 339 ALA A O 1
ATOM 2635 N N . THR A 1 340 ? 1.704 -22.353 4.633 1.00 51.53 340 THR A N 1
ATOM 2636 C CA . THR A 1 340 ? 1.724 -22.575 3.189 1.00 51.53 340 THR A CA 1
ATOM 2637 C C . THR A 1 340 ? 1.317 -21.336 2.380 1.00 51.53 340 THR A C 1
ATOM 2639 O O . THR A 1 340 ? 1.423 -21.355 1.152 1.00 51.53 340 THR A O 1
ATOM 2642 N N . ASP A 1 341 ? 0.808 -20.284 3.026 1.00 74.50 341 ASP A N 1
ATOM 2643 C CA . ASP A 1 341 ? 0.198 -19.145 2.335 1.00 74.50 341 ASP A CA 1
ATOM 2644 C C . ASP A 1 341 ? 1.291 -18.162 1.875 1.00 74.50 341 ASP A C 1
ATOM 2646 O O . ASP A 1 341 ? 1.873 -17.403 2.653 1.00 74.50 341 ASP A O 1
ATOM 2650 N N . THR A 1 342 ? 1.627 -18.234 0.584 1.00 93.19 342 THR A N 1
ATOM 2651 C CA . THR A 1 342 ? 2.665 -17.420 -0.073 1.00 93.19 342 THR A CA 1
ATOM 2652 C C . THR A 1 342 ? 2.042 -16.496 -1.119 1.00 93.19 342 THR A C 1
ATOM 2654 O O . THR A 1 342 ? 0.914 -16.740 -1.547 1.00 93.19 342 THR A O 1
ATOM 2657 N N . LEU A 1 343 ? 2.761 -15.459 -1.577 1.00 96.19 343 LEU A N 1
ATOM 2658 C CA . LEU A 1 343 ? 2.204 -14.493 -2.539 1.00 96.19 343 LEU A CA 1
ATOM 2659 C C . LEU A 1 343 ? 1.774 -15.199 -3.837 1.00 96.19 343 LEU A C 1
ATOM 2661 O O . LEU A 1 343 ? 0.616 -15.093 -4.237 1.00 96.19 343 LEU A O 1
ATOM 2665 N N . LYS A 1 344 ? 2.657 -16.024 -4.419 1.00 95.44 344 LYS A N 1
ATOM 2666 C CA . LYS A 1 344 ? 2.318 -16.880 -5.568 1.00 95.44 344 LYS A CA 1
ATOM 2667 C C . LYS A 1 344 ? 1.203 -17.895 -5.299 1.00 95.44 344 LYS A C 1
ATOM 2669 O O . LYS A 1 344 ? 0.565 -18.317 -6.250 1.00 95.44 344 LYS A O 1
ATOM 2674 N N . THR A 1 345 ? 0.954 -18.299 -4.047 1.00 94.19 345 THR A N 1
ATOM 2675 C CA . THR A 1 345 ? -0.161 -19.206 -3.712 1.00 94.19 345 THR A CA 1
ATOM 2676 C C . THR A 1 345 ? -1.500 -18.469 -3.761 1.00 94.19 345 THR A C 1
ATOM 2678 O O . THR A 1 345 ? -2.468 -19.007 -4.291 1.00 94.19 345 THR A O 1
ATOM 2681 N N . VAL A 1 346 ? -1.569 -17.255 -3.202 1.00 94.19 346 VAL A N 1
ATOM 2682 C CA . VAL A 1 346 ? -2.840 -16.533 -2.992 1.00 94.19 346 VAL A CA 1
ATOM 2683 C C . VAL A 1 346 ? -3.279 -15.669 -4.184 1.00 94.19 346 VAL A C 1
ATOM 2685 O O . VAL A 1 346 ? -4.439 -15.268 -4.239 1.00 94.19 346 VAL A O 1
ATOM 2688 N N . PHE A 1 347 ? -2.387 -15.415 -5.148 1.00 95.88 347 PHE A N 1
ATOM 2689 C CA . PHE A 1 347 ? -2.693 -14.753 -6.430 1.00 95.88 347 PHE A CA 1
ATOM 2690 C C . PHE A 1 347 ? -2.597 -15.684 -7.651 1.00 95.88 347 PHE A C 1
ATOM 2692 O O . PHE A 1 347 ? -2.687 -15.220 -8.783 1.00 95.88 347 PHE A O 1
ATOM 2699 N N . LYS A 1 348 ? -2.440 -17.001 -7.443 1.00 94.50 348 LYS A N 1
ATOM 2700 C CA . LYS A 1 348 ? -2.234 -17.999 -8.515 1.00 94.50 348 LYS A CA 1
ATOM 2701 C C . LYS A 1 348 ? -3.315 -17.989 -9.614 1.00 94.50 348 LYS A C 1
ATOM 2703 O O . LYS A 1 348 ? -3.032 -18.409 -10.730 1.00 94.50 348 LYS A O 1
ATOM 2708 N N . ASP A 1 349 ? -4.538 -17.578 -9.263 1.00 93.75 349 ASP A N 1
ATOM 2709 C CA . ASP A 1 349 ? -5.723 -17.561 -10.132 1.00 93.75 349 ASP A CA 1
ATOM 2710 C C . ASP A 1 349 ? -5.992 -16.146 -10.703 1.00 93.75 349 ASP A C 1
ATOM 2712 O O . ASP A 1 349 ? -7.003 -15.929 -11.369 1.00 93.75 349 ASP A O 1
ATOM 2716 N N . ASP A 1 350 ? -5.100 -15.182 -10.430 1.00 95.62 350 ASP A N 1
ATOM 2717 C CA . ASP A 1 350 ? -5.180 -13.784 -10.867 1.00 95.62 350 ASP A CA 1
ATOM 2718 C C . ASP A 1 350 ? -3.995 -13.406 -11.770 1.00 95.62 350 ASP A C 1
ATOM 2720 O O . ASP A 1 350 ? -4.207 -12.891 -12.860 1.00 95.62 350 ASP A O 1
ATOM 2724 N N . PHE A 1 351 ? -2.754 -13.628 -11.312 1.00 97.81 351 PHE A N 1
ATOM 2725 C CA . PHE A 1 351 ? -1.523 -13.237 -12.012 1.00 97.81 351 PHE A CA 1
ATOM 2726 C C . PHE A 1 351 ? -0.269 -13.915 -11.430 1.00 97.81 351 PHE A C 1
ATOM 2728 O O . PHE A 1 351 ? -0.232 -14.341 -10.272 1.00 97.81 351 PHE A O 1
ATOM 2735 N N . LEU A 1 352 ? 0.814 -13.966 -12.213 1.00 98.25 352 LEU A N 1
ATOM 2736 C CA . LEU A 1 352 ? 2.138 -14.336 -11.702 1.00 98.25 352 LEU A CA 1
ATOM 2737 C C . LEU A 1 352 ? 2.643 -13.277 -10.710 1.00 98.25 352 LEU A C 1
ATOM 2739 O O . LEU A 1 352 ? 2.508 -12.079 -10.956 1.00 98.25 352 LEU A O 1
ATOM 2743 N N . VAL A 1 353 ? 3.282 -13.709 -9.619 1.00 98.56 353 VAL A N 1
ATOM 2744 C CA . VAL A 1 353 ? 3.902 -12.810 -8.636 1.00 98.56 353 VAL A CA 1
ATOM 2745 C C . VAL A 1 353 ? 5.416 -12.937 -8.711 1.00 98.56 353 VAL A C 1
ATOM 2747 O O . VAL A 1 353 ? 5.986 -14.003 -8.450 1.00 98.56 353 VAL A O 1
ATOM 2750 N N . GLY A 1 354 ? 6.066 -11.837 -9.073 1.00 98.62 354 GLY A N 1
ATOM 2751 C CA . GLY A 1 354 ? 7.476 -11.806 -9.428 1.00 98.62 354 GLY A CA 1
ATOM 2752 C C . GLY A 1 354 ? 8.361 -10.966 -8.518 1.00 98.62 354 GLY A C 1
ATOM 2753 O O . GLY A 1 354 ? 7.879 -10.123 -7.766 1.00 98.62 354 GLY A O 1
ATOM 2754 N N . THR A 1 355 ? 9.674 -11.150 -8.624 1.00 98.81 355 THR A N 1
ATOM 2755 C CA . THR A 1 355 ? 10.657 -10.253 -7.997 1.00 98.81 355 THR A CA 1
ATOM 2756 C C . THR A 1 355 ? 11.887 -10.055 -8.874 1.00 98.81 355 THR A C 1
ATOM 2758 O O . THR A 1 355 ? 12.395 -10.995 -9.490 1.00 98.81 355 THR A O 1
ATOM 2761 N N . ALA A 1 356 ? 12.423 -8.839 -8.877 1.00 98.62 356 ALA A N 1
ATOM 2762 C CA . ALA A 1 356 ? 13.783 -8.597 -9.326 1.00 98.62 356 ALA A CA 1
ATOM 2763 C C . ALA A 1 356 ? 14.777 -9.324 -8.415 1.00 98.62 356 ALA A C 1
ATOM 2765 O O . ALA A 1 356 ? 14.603 -9.381 -7.193 1.00 98.62 356 ALA A O 1
ATOM 2766 N N . VAL A 1 357 ? 15.820 -9.888 -9.017 1.00 97.69 357 VAL A N 1
ATOM 2767 C CA . VAL A 1 357 ? 16.920 -10.564 -8.328 1.00 97.69 357 VAL A CA 1
ATOM 2768 C C . VAL A 1 357 ? 18.262 -10.059 -8.848 1.00 97.69 357 VAL A C 1
ATOM 2770 O O . VAL A 1 357 ? 18.408 -9.681 -10.013 1.00 97.69 357 VAL A O 1
ATOM 2773 N N . ASN A 1 358 ? 19.262 -10.074 -7.970 1.00 94.50 358 ASN A N 1
ATOM 2774 C CA . ASN A 1 358 ? 20.626 -9.665 -8.286 1.00 94.50 358 ASN A CA 1
ATOM 2775 C C . ASN A 1 358 ? 21.582 -10.867 -8.369 1.00 94.50 358 ASN A C 1
ATOM 2777 O O . ASN A 1 358 ? 21.269 -11.981 -7.938 1.00 94.50 358 ASN A O 1
ATOM 2781 N N . ARG A 1 359 ? 22.791 -10.600 -8.873 1.00 94.00 359 ARG A N 1
ATOM 2782 C CA . ARG A 1 359 ? 23.946 -11.509 -8.953 1.00 94.00 359 ARG A CA 1
ATOM 2783 C C . ARG A 1 359 ? 24.176 -12.424 -7.741 1.00 94.00 359 ARG A C 1
ATOM 2785 O O . ARG A 1 359 ? 24.627 -13.556 -7.927 1.00 94.00 359 ARG A O 1
ATOM 2792 N N . SER A 1 360 ? 23.926 -11.967 -6.511 1.00 95.00 360 SER A N 1
ATOM 2793 C CA . SER A 1 360 ? 24.160 -12.795 -5.320 1.00 95.00 360 SER A CA 1
ATOM 2794 C C . SER A 1 360 ? 23.090 -13.870 -5.141 1.00 95.00 360 SER A C 1
ATOM 2796 O O . SER A 1 360 ? 23.440 -14.989 -4.781 1.00 95.00 360 SER A O 1
ATOM 2798 N N . ILE A 1 361 ? 21.831 -13.580 -5.481 1.00 95.25 361 ILE A N 1
ATOM 2799 C CA . ILE A 1 361 ? 20.741 -14.568 -5.487 1.00 95.25 361 ILE A CA 1
ATOM 2800 C C . ILE A 1 361 ? 20.939 -15.570 -6.633 1.00 95.25 361 ILE A C 1
ATOM 2802 O O . ILE A 1 361 ? 20.896 -16.776 -6.408 1.00 95.25 361 ILE A O 1
ATOM 2806 N N . THR A 1 362 ? 21.216 -15.095 -7.854 1.00 92.62 362 THR A N 1
ATOM 2807 C CA . THR A 1 362 ? 21.316 -15.972 -9.039 1.00 92.62 362 THR A CA 1
ATOM 2808 C C . THR A 1 362 ? 22.545 -16.879 -9.025 1.00 92.62 362 THR A C 1
ATOM 2810 O O . THR A 1 362 ? 22.478 -18.003 -9.516 1.00 92.62 362 THR A O 1
ATOM 2813 N N . THR A 1 363 ? 23.666 -16.428 -8.449 1.00 93.06 363 THR A N 1
ATOM 2814 C CA . THR A 1 363 ? 24.918 -17.210 -8.406 1.00 93.06 363 THR A CA 1
ATOM 2815 C C . THR A 1 363 ? 25.247 -17.811 -7.037 1.00 93.06 363 THR A C 1
ATOM 2817 O O . THR A 1 363 ? 26.263 -18.493 -6.912 1.00 93.06 363 THR A O 1
ATOM 2820 N N . GLY A 1 364 ? 24.450 -17.534 -5.998 1.00 91.06 364 GLY A N 1
ATOM 2821 C CA . GLY A 1 364 ? 24.720 -17.940 -4.611 1.00 91.06 364 GLY A CA 1
ATOM 2822 C C . GLY A 1 364 ? 25.953 -17.285 -3.966 1.00 91.06 364 GLY A C 1
ATOM 2823 O O . GLY A 1 364 ? 26.360 -17.683 -2.877 1.00 91.06 364 GLY A O 1
ATOM 2824 N N . ARG A 1 365 ? 26.589 -16.302 -4.623 1.00 89.38 365 ARG A N 1
ATOM 2825 C CA . ARG A 1 365 ? 27.844 -15.671 -4.172 1.00 89.38 365 ARG A CA 1
ATOM 2826 C C . ARG A 1 365 ? 27.589 -14.262 -3.634 1.00 89.38 365 ARG A C 1
ATOM 2828 O O . ARG A 1 365 ? 27.307 -13.334 -4.394 1.00 89.38 365 ARG A O 1
ATOM 2835 N N . GLY A 1 366 ? 27.705 -14.093 -2.318 1.00 81.38 366 GLY A N 1
ATOM 2836 C CA . GLY A 1 366 ? 27.552 -12.800 -1.643 1.00 81.38 366 GLY A CA 1
ATOM 2837 C C . GLY A 1 366 ? 28.651 -11.792 -1.987 1.00 81.38 366 GLY A C 1
ATOM 2838 O O . GLY A 1 366 ? 29.829 -12.139 -2.031 1.00 81.38 366 GLY A O 1
ATOM 2839 N N . PHE A 1 367 ? 28.260 -10.532 -2.210 1.00 76.56 367 PHE A N 1
ATOM 2840 C CA . PHE A 1 367 ? 29.191 -9.397 -2.349 1.00 76.56 367 PHE A CA 1
ATOM 2841 C C . PHE A 1 367 ? 28.988 -8.306 -1.281 1.00 76.56 367 PHE A C 1
ATOM 2843 O O . PHE A 1 367 ? 29.955 -7.707 -0.818 1.00 76.56 367 PHE A O 1
ATOM 2850 N N . ARG A 1 368 ? 27.736 -8.057 -0.869 1.00 81.44 368 ARG A N 1
ATOM 2851 C CA . ARG A 1 368 ? 27.362 -7.133 0.228 1.00 81.44 368 ARG A CA 1
ATOM 2852 C C . ARG A 1 368 ? 26.516 -7.789 1.332 1.00 81.44 368 ARG A C 1
ATOM 2854 O O . ARG A 1 368 ? 26.106 -7.104 2.258 1.00 81.44 368 ARG A O 1
ATOM 2861 N N . ARG A 1 369 ? 26.258 -9.091 1.199 1.00 88.75 369 ARG A N 1
ATOM 2862 C CA . ARG A 1 369 ? 25.503 -9.960 2.112 1.00 88.75 369 ARG A CA 1
ATOM 2863 C C . ARG A 1 369 ? 26.406 -11.139 2.488 1.00 88.75 369 ARG A C 1
ATOM 2865 O O . ARG A 1 369 ? 27.202 -11.561 1.641 1.00 88.75 369 ARG A O 1
ATOM 2872 N N . THR A 1 370 ? 26.308 -11.665 3.706 1.00 93.94 370 THR A N 1
ATOM 2873 C CA . THR A 1 370 ? 27.002 -12.904 4.103 1.00 93.94 370 THR A CA 1
ATOM 2874 C C . THR A 1 370 ? 26.428 -14.121 3.354 1.00 93.94 370 THR A C 1
ATOM 2876 O O . THR A 1 370 ? 25.342 -14.026 2.776 1.00 93.94 370 THR A O 1
ATOM 2879 N N . PRO A 1 371 ? 27.110 -15.284 3.332 1.00 93.62 371 PRO A N 1
ATOM 2880 C CA . PRO A 1 371 ? 26.557 -16.501 2.730 1.00 93.62 371 PRO A CA 1
ATOM 2881 C C . PRO A 1 371 ? 25.198 -16.909 3.322 1.00 93.62 371 PRO A C 1
ATOM 2883 O O . PRO A 1 371 ? 24.313 -17.355 2.596 1.00 93.62 371 PRO A O 1
ATOM 2886 N N . GLU A 1 372 ? 25.010 -16.709 4.627 1.00 93.75 372 GLU A N 1
ATOM 2887 C CA . GLU A 1 372 ? 23.777 -17.021 5.357 1.00 93.75 372 GLU A CA 1
ATOM 2888 C C . GLU A 1 372 ? 22.645 -16.057 4.977 1.00 93.75 372 GLU A C 1
ATOM 2890 O O . GLU A 1 372 ? 21.513 -16.485 4.749 1.00 93.75 372 GLU A O 1
ATOM 2895 N N . GLU A 1 373 ? 22.954 -14.763 4.846 1.00 95.25 373 GLU A N 1
ATOM 2896 C CA . GLU A 1 373 ? 22.017 -13.759 4.339 1.00 95.25 373 GLU A CA 1
ATOM 2897 C C . GLU A 1 373 ? 21.601 -14.049 2.888 1.00 95.25 373 GLU A C 1
ATOM 2899 O O . GLU A 1 373 ? 20.412 -14.023 2.581 1.00 95.25 373 GLU A O 1
ATOM 2904 N N . VAL A 1 374 ? 22.548 -14.399 2.007 1.00 96.25 374 VAL A N 1
ATOM 2905 C CA . VAL A 1 374 ? 22.253 -14.771 0.610 1.00 96.25 374 VAL A CA 1
ATOM 2906 C C . VAL A 1 374 ? 21.384 -16.024 0.533 1.00 96.25 374 VAL A C 1
ATOM 2908 O O . VAL A 1 374 ? 20.453 -16.070 -0.269 1.00 96.25 374 VAL A O 1
ATOM 2911 N N . GLN A 1 375 ? 21.633 -17.030 1.376 1.00 96.31 375 GLN A N 1
ATOM 2912 C CA . GLN A 1 375 ? 20.774 -18.212 1.432 1.00 96.31 375 GLN A CA 1
ATOM 2913 C C . GLN A 1 375 ? 19.365 -17.861 1.936 1.00 96.31 375 GLN A C 1
ATOM 2915 O O . GLN A 1 375 ? 18.386 -18.379 1.403 1.00 96.31 375 GLN A O 1
ATOM 2920 N N . SER A 1 376 ? 19.245 -16.951 2.909 1.00 96.88 376 SER A N 1
ATOM 2921 C CA . SER A 1 376 ? 17.954 -16.420 3.370 1.00 96.88 376 SER A CA 1
ATOM 2922 C C . SER A 1 376 ? 17.206 -15.686 2.248 1.00 96.88 376 SER A C 1
ATOM 2924 O O . SER A 1 376 ? 16.015 -15.922 2.046 1.00 96.88 376 SER A O 1
ATOM 2926 N N . ASP A 1 377 ? 17.909 -14.863 1.461 1.00 97.44 377 ASP A N 1
ATOM 2927 C CA . ASP A 1 377 ? 17.351 -14.157 0.300 1.00 97.44 377 ASP A CA 1
ATOM 2928 C C . ASP A 1 377 ? 16.858 -15.144 -0.775 1.00 97.44 377 ASP A C 1
ATOM 2930 O O . ASP A 1 377 ? 15.752 -14.999 -1.299 1.00 97.44 377 ASP A O 1
ATOM 2934 N N . ILE A 1 378 ? 17.634 -16.196 -1.058 1.00 98.06 378 ILE A N 1
ATOM 2935 C CA . ILE A 1 378 ? 17.263 -17.275 -1.986 1.00 98.06 378 ILE A CA 1
ATOM 2936 C C . ILE A 1 378 ? 16.011 -18.024 -1.507 1.00 98.06 378 ILE A C 1
ATOM 2938 O O . ILE A 1 378 ? 15.101 -18.254 -2.304 1.00 98.06 378 ILE A O 1
ATOM 2942 N N . GLU A 1 379 ? 15.918 -18.385 -0.224 1.00 97.81 379 GLU A N 1
ATOM 2943 C CA . GLU A 1 379 ? 14.731 -19.071 0.303 1.00 97.81 379 GLU A CA 1
ATOM 2944 C C . GLU A 1 379 ? 13.491 -18.164 0.343 1.00 97.81 379 GLU A C 1
ATOM 2946 O O . GLU A 1 379 ? 12.392 -18.641 0.052 1.00 97.81 379 GLU A O 1
ATOM 2951 N N . LEU A 1 380 ? 13.639 -16.859 0.604 1.00 98.12 380 LEU A N 1
ATOM 2952 C CA . LEU A 1 380 ? 12.536 -15.898 0.487 1.00 98.12 380 LEU A CA 1
ATOM 2953 C C . LEU A 1 380 ? 12.006 -15.837 -0.957 1.00 98.12 380 LEU A C 1
ATOM 2955 O O . LEU A 1 380 ? 10.793 -15.953 -1.170 1.00 98.12 380 LEU A O 1
ATOM 2959 N N . VAL A 1 381 ? 12.905 -15.727 -1.945 1.00 98.50 381 VAL A N 1
ATOM 2960 C CA . VAL A 1 381 ? 12.558 -15.718 -3.378 1.00 98.50 381 VAL A CA 1
ATOM 2961 C C . VAL A 1 381 ? 11.818 -17.005 -3.766 1.00 98.50 381 VAL A C 1
ATOM 2963 O O . VAL A 1 381 ? 10.709 -16.955 -4.302 1.00 98.50 381 VAL A O 1
ATOM 2966 N N . LYS A 1 382 ? 12.384 -18.169 -3.422 1.00 98.00 382 LYS A N 1
ATOM 2967 C CA . LYS A 1 382 ? 11.800 -19.495 -3.695 1.00 98.00 382 LYS A CA 1
ATOM 2968 C C . LYS A 1 382 ? 10.434 -19.692 -3.046 1.00 98.00 382 LYS A C 1
ATOM 2970 O O . LYS A 1 382 ? 9.548 -20.289 -3.663 1.00 98.00 382 LYS A O 1
ATOM 2975 N N . LYS A 1 383 ? 10.248 -19.191 -1.824 1.00 97.06 383 LYS A N 1
ATOM 2976 C CA . LYS A 1 383 ? 8.992 -19.314 -1.082 1.00 97.06 383 LYS A CA 1
ATOM 2977 C C . LYS A 1 383 ? 7.884 -18.455 -1.689 1.00 97.06 383 LYS A C 1
ATOM 2979 O O . LYS A 1 383 ? 6.792 -18.973 -1.889 1.00 97.06 383 LYS A O 1
ATOM 2984 N N . HIS A 1 384 ? 8.132 -17.181 -1.997 1.00 97.75 384 HIS A N 1
ATOM 2985 C CA . HIS A 1 384 ? 7.043 -16.237 -2.287 1.00 97.75 384 HIS A CA 1
ATOM 2986 C C . HIS A 1 384 ? 6.729 -15.994 -3.771 1.00 97.75 384 HIS A C 1
ATOM 2988 O O . HIS A 1 384 ? 5.594 -15.613 -4.056 1.00 97.75 384 HIS A O 1
ATOM 2994 N N . PHE A 1 385 ? 7.651 -16.256 -4.705 1.00 98.56 385 PHE A N 1
ATOM 2995 C CA . PHE A 1 385 ? 7.529 -15.797 -6.101 1.00 98.56 385 PHE A CA 1
ATOM 2996 C C . PHE A 1 385 ? 7.584 -16.942 -7.129 1.00 98.56 385 PHE A C 1
ATOM 2998 O O . PHE A 1 385 ? 8.174 -17.995 -6.869 1.00 98.56 385 PHE A O 1
ATOM 3005 N N . ASN A 1 386 ? 6.934 -16.759 -8.283 1.00 98.25 386 ASN A N 1
ATOM 3006 C CA . ASN A 1 386 ? 6.950 -17.669 -9.446 1.00 98.25 386 ASN A CA 1
ATOM 3007 C C . ASN A 1 386 ? 7.409 -16.982 -10.751 1.00 98.25 386 ASN A C 1
ATOM 3009 O O . ASN A 1 386 ? 7.418 -17.605 -11.811 1.00 98.25 386 ASN A O 1
ATOM 3013 N N . GLN A 1 387 ? 7.843 -15.723 -10.678 1.00 98.62 387 GLN A N 1
ATOM 3014 C CA . GLN A 1 387 ? 8.491 -15.000 -11.772 1.00 98.62 387 GLN A CA 1
ATOM 3015 C C . GLN A 1 387 ? 9.760 -14.309 -11.247 1.00 98.62 387 GLN A C 1
ATOM 3017 O O . GLN A 1 387 ? 9.784 -13.855 -10.101 1.00 98.62 387 GLN A O 1
ATOM 3022 N N . ILE A 1 388 ? 10.815 -14.228 -12.062 1.00 98.62 388 ILE A N 1
ATOM 3023 C CA . ILE A 1 388 ? 11.999 -13.412 -11.756 1.00 98.62 388 ILE A CA 1
ATOM 3024 C C . ILE A 1 388 ? 12.494 -12.605 -12.959 1.00 98.62 388 ILE A C 1
ATOM 3026 O O . ILE A 1 388 ? 12.345 -12.995 -14.119 1.00 98.62 388 ILE A O 1
ATOM 3030 N N . VAL A 1 389 ? 13.129 -11.477 -12.659 1.00 98.62 389 VAL A N 1
ATOM 3031 C CA . VAL A 1 389 ? 13.804 -10.582 -13.609 1.00 98.62 389 VAL A CA 1
ATOM 3032 C C . VAL A 1 389 ? 15.174 -10.199 -13.042 1.00 98.62 389 VAL A C 1
ATOM 3034 O O . VAL A 1 389 ? 15.344 -10.153 -11.824 1.00 98.62 389 VAL A O 1
ATOM 3037 N N . SER A 1 390 ? 16.177 -9.948 -13.887 1.00 97.38 390 SER A N 1
ATOM 3038 C CA . SER A 1 390 ? 17.454 -9.418 -13.393 1.00 97.38 390 SER A CA 1
ATOM 3039 C C . SER A 1 390 ? 17.362 -7.910 -13.179 1.00 97.38 390 SER A C 1
ATOM 3041 O O . SER A 1 390 ? 17.038 -7.174 -14.105 1.00 97.38 390 SER A O 1
ATOM 3043 N N . GLU A 1 391 ? 17.728 -7.451 -11.983 1.00 95.19 391 GLU A N 1
ATOM 3044 C CA . GLU A 1 391 ? 17.816 -6.022 -11.644 1.00 95.19 391 GLU A CA 1
ATOM 3045 C C . GLU A 1 391 ? 18.818 -5.269 -12.550 1.00 95.19 391 GLU A C 1
ATOM 3047 O O . GLU A 1 391 ? 18.649 -4.083 -12.847 1.00 95.19 391 GLU A O 1
ATOM 3052 N N . ASN A 1 392 ? 19.895 -5.945 -12.982 1.00 94.75 392 ASN A N 1
ATOM 3053 C CA . ASN A 1 392 ? 20.998 -5.315 -13.715 1.00 94.75 392 ASN A CA 1
ATOM 3054 C C . ASN A 1 392 ? 21.726 -6.214 -14.720 1.00 94.75 392 ASN A C 1
ATOM 3056 O O . ASN A 1 392 ? 22.048 -5.743 -15.808 1.00 94.75 392 ASN A O 1
ATOM 3060 N N . ASP A 1 393 ? 22.024 -7.472 -14.381 1.00 95.56 393 ASP A N 1
ATOM 3061 C CA . ASP A 1 393 ? 22.965 -8.319 -15.132 1.00 95.56 393 ASP A CA 1
ATOM 3062 C C . ASP A 1 393 ? 22.501 -8.699 -16.561 1.00 95.56 393 ASP A C 1
ATOM 3064 O O . ASP A 1 393 ? 23.293 -9.238 -17.328 1.00 95.56 393 ASP A O 1
ATOM 3068 N N . MET A 1 394 ? 21.257 -8.381 -16.948 1.00 97.38 394 MET A N 1
ATOM 3069 C CA . MET A 1 394 ? 20.728 -8.549 -18.315 1.00 97.38 394 MET A CA 1
ATOM 3070 C C . MET A 1 394 ? 20.614 -7.255 -19.144 1.00 97.38 394 MET A C 1
ATOM 3072 O O . MET A 1 394 ? 20.284 -7.321 -20.327 1.00 97.38 394 MET A O 1
ATOM 3076 N N . LYS A 1 395 ? 20.915 -6.083 -18.571 1.00 97.88 395 LYS A N 1
ATOM 3077 C CA . LYS A 1 395 ? 20.969 -4.807 -19.309 1.00 97.88 395 LYS A CA 1
ATOM 3078 C C . LYS A 1 395 ? 22.195 -4.781 -20.229 1.00 97.88 395 LYS A C 1
ATOM 3080 O O . LYS A 1 395 ? 23.231 -5.344 -19.866 1.00 97.88 395 LYS A O 1
ATOM 3085 N N . TRP A 1 396 ? 22.126 -4.080 -21.368 1.00 97.44 396 TRP A N 1
ATOM 3086 C CA . TRP A 1 396 ? 23.192 -4.061 -22.392 1.00 97.44 396 TRP A CA 1
ATOM 3087 C C . TRP A 1 396 ? 24.598 -3.855 -21.799 1.00 97.44 396 TRP A C 1
ATOM 3089 O O . TRP A 1 396 ? 25.510 -4.619 -22.101 1.00 97.44 396 TRP A O 1
ATOM 3099 N N . GLN A 1 397 ? 24.793 -2.884 -20.898 1.00 95.06 397 GLN A N 1
ATOM 3100 C CA . GLN A 1 397 ? 26.105 -2.613 -20.289 1.00 95.06 397 GLN A CA 1
ATOM 3101 C C . GLN A 1 397 ? 26.681 -3.774 -19.466 1.00 95.06 397 GLN A C 1
ATOM 3103 O O . GLN A 1 397 ? 27.900 -3.856 -19.332 1.00 95.06 397 GLN A O 1
ATOM 3108 N N . MET A 1 398 ? 25.837 -4.655 -18.931 1.00 95.31 398 MET A N 1
ATOM 3109 C CA . MET A 1 398 ? 26.269 -5.826 -18.170 1.00 95.31 398 MET A CA 1
ATOM 3110 C C . MET A 1 398 ? 26.460 -7.050 -19.067 1.00 95.31 398 MET A C 1
ATOM 3112 O O . MET A 1 398 ? 27.464 -7.738 -18.923 1.00 95.31 398 MET A O 1
ATOM 3116 N N . ILE A 1 399 ? 25.541 -7.287 -20.010 1.00 96.75 399 ILE A N 1
ATOM 3117 C CA . ILE A 1 399 ? 25.542 -8.493 -20.852 1.00 96.75 399 ILE A CA 1
ATOM 3118 C C . ILE A 1 399 ? 26.419 -8.362 -22.112 1.00 96.75 399 ILE A C 1
ATOM 3120 O O . ILE A 1 399 ? 26.894 -9.365 -22.634 1.00 96.75 399 ILE A O 1
ATOM 3124 N N . HIS A 1 400 ? 26.679 -7.140 -22.596 1.00 97.44 400 HIS A N 1
ATOM 3125 C CA . HIS A 1 400 ? 27.527 -6.833 -23.761 1.00 97.44 400 HIS A CA 1
ATOM 3126 C C . HIS A 1 400 ? 28.453 -5.614 -23.504 1.00 97.44 400 HIS A C 1
ATOM 3128 O O . HIS A 1 400 ? 28.392 -4.604 -24.215 1.00 97.44 400 HIS A O 1
ATOM 3134 N N . PRO A 1 401 ? 29.321 -5.658 -22.469 1.00 94.38 401 PRO A N 1
ATOM 3135 C CA . PRO A 1 401 ? 30.141 -4.522 -22.027 1.00 94.38 401 PRO A CA 1
ATOM 3136 C C . PRO A 1 401 ? 31.191 -4.028 -23.038 1.00 94.38 401 PRO A C 1
ATOM 3138 O O . PRO A 1 401 ? 31.730 -2.933 -22.863 1.00 94.38 401 PRO A O 1
ATOM 3141 N N . ARG A 1 402 ? 31.536 -4.813 -24.066 1.00 94.50 402 ARG A N 1
ATOM 3142 C CA . ARG A 1 402 ? 32.609 -4.523 -25.040 1.00 94.50 402 ARG A CA 1
ATOM 3143 C C . ARG A 1 402 ? 32.131 -4.824 -26.469 1.00 94.50 402 ARG A C 1
ATOM 3145 O O . ARG A 1 402 ? 31.258 -5.669 -26.605 1.00 94.50 402 ARG A O 1
ATOM 3152 N N . PRO A 1 403 ? 32.690 -4.183 -27.512 1.00 90.81 403 PRO A N 1
ATOM 3153 C CA . PRO A 1 403 ? 32.260 -4.408 -28.892 1.00 90.81 403 PRO A CA 1
ATOM 3154 C C . PRO A 1 403 ? 32.601 -5.811 -29.422 1.00 90.81 403 PRO A C 1
ATOM 3156 O O . PRO A 1 403 ? 33.667 -6.360 -29.126 1.00 90.81 403 PRO A O 1
ATOM 3159 N N . GLY A 1 404 ? 31.724 -6.321 -30.291 1.00 88.94 404 GLY A N 1
ATOM 3160 C CA . GLY A 1 404 ? 31.878 -7.565 -31.052 1.00 88.94 404 GLY A CA 1
ATOM 3161 C C . GLY A 1 404 ? 31.550 -8.844 -30.272 1.00 88.94 404 GLY A C 1
ATOM 3162 O O . GLY A 1 404 ? 31.458 -8.851 -29.050 1.00 88.94 404 GLY A O 1
ATOM 3163 N N . ALA A 1 405 ? 31.439 -9.969 -30.985 1.00 88.06 405 ALA A N 1
ATOM 3164 C CA . ALA A 1 405 ? 30.946 -11.246 -30.449 1.00 88.06 405 ALA A CA 1
ATOM 3165 C C . ALA A 1 405 ? 31.686 -11.806 -29.208 1.00 88.06 405 ALA A C 1
ATOM 3167 O O . ALA A 1 405 ? 31.088 -12.518 -28.407 1.00 88.06 405 ALA A O 1
ATOM 3168 N N . ASN A 1 406 ? 32.966 -11.469 -29.006 1.00 91.25 406 ASN A N 1
ATOM 3169 C CA . ASN A 1 406 ? 33.734 -11.855 -27.806 1.00 91.25 406 ASN A CA 1
ATOM 3170 C C . ASN A 1 406 ? 33.591 -10.852 -26.638 1.00 91.25 406 ASN A C 1
ATOM 3172 O O . ASN A 1 406 ? 34.304 -10.953 -25.639 1.00 91.25 406 ASN A O 1
ATOM 3176 N N . GLY A 1 407 ? 32.730 -9.843 -26.781 1.00 93.19 407 GLY A N 1
ATOM 3177 C CA . GLY A 1 407 ? 32.503 -8.768 -25.821 1.00 93.19 407 GLY A CA 1
ATOM 3178 C C . GLY A 1 407 ? 31.320 -8.981 -24.874 1.00 93.19 407 GLY A C 1
ATOM 3179 O O . GLY A 1 407 ? 31.093 -8.124 -24.017 1.00 93.19 407 GLY A O 1
ATOM 3180 N N . TYR A 1 408 ? 30.588 -10.091 -25.017 1.00 97.69 408 TYR A N 1
ATOM 3181 C CA . TYR A 1 408 ? 29.473 -10.475 -24.148 1.00 97.69 408 TYR A CA 1
ATOM 3182 C C . TYR A 1 408 ? 29.940 -11.126 -22.834 1.00 97.69 408 TYR A C 1
ATOM 3184 O O . TYR A 1 408 ? 30.915 -11.878 -22.817 1.00 97.69 408 TYR A O 1
ATOM 3192 N N . ASP A 1 409 ? 29.200 -10.884 -21.750 1.00 96.38 409 ASP A N 1
ATOM 3193 C CA . ASP A 1 409 ? 29.290 -11.616 -20.480 1.00 96.38 409 ASP A CA 1
ATOM 3194 C C . ASP A 1 409 ? 27.921 -12.241 -20.175 1.00 96.38 409 ASP A C 1
ATOM 3196 O O . ASP A 1 409 ? 26.970 -11.559 -19.796 1.00 96.38 409 ASP A O 1
ATOM 3200 N N . PHE A 1 410 ? 27.822 -13.556 -20.373 1.00 97.44 410 PHE A N 1
ATOM 3201 C CA . PHE A 1 410 ? 26.601 -14.317 -20.118 1.00 97.44 410 PHE A CA 1
ATOM 3202 C C . PHE A 1 410 ? 26.609 -15.053 -18.766 1.00 97.44 410 PHE A C 1
ATOM 3204 O O . PHE A 1 410 ? 25.601 -15.677 -18.450 1.00 97.44 410 PHE A O 1
ATOM 3211 N N . GLU A 1 411 ? 27.674 -14.999 -17.942 1.00 94.44 411 GLU A N 1
ATOM 3212 C CA . GLU A 1 411 ? 27.807 -15.879 -16.754 1.00 94.44 411 GLU A CA 1
ATOM 3213 C C . GLU A 1 411 ? 26.607 -15.742 -15.802 1.00 94.44 411 GLU A C 1
ATOM 3215 O O . GLU A 1 411 ? 26.044 -16.733 -15.337 1.00 94.44 411 GLU A O 1
ATOM 3220 N N . VAL A 1 412 ? 26.185 -14.505 -15.531 1.00 94.38 412 VAL A N 1
ATOM 3221 C CA . VAL A 1 412 ? 25.121 -14.218 -14.555 1.00 94.38 412 VAL A CA 1
ATOM 3222 C C . VAL A 1 412 ? 23.721 -14.255 -15.177 1.00 94.38 412 VAL A C 1
ATOM 3224 O O . VAL A 1 412 ? 22.759 -14.586 -14.483 1.00 94.38 412 VAL A O 1
ATOM 3227 N N . ALA A 1 413 ? 23.600 -13.991 -16.481 1.00 96.69 413 ALA A N 1
ATOM 3228 C CA . ALA A 1 413 ? 22.344 -14.122 -17.222 1.00 96.69 413 ALA A CA 1
ATOM 3229 C C . ALA A 1 413 ? 21.982 -15.600 -17.472 1.00 96.69 413 ALA A C 1
ATOM 3231 O O . ALA A 1 413 ? 20.830 -15.996 -17.293 1.00 96.69 413 ALA A O 1
ATOM 3232 N N . ASP A 1 414 ? 22.968 -16.451 -17.767 1.00 98.31 414 ASP A N 1
ATOM 3233 C CA . ASP A 1 414 ? 22.791 -17.904 -17.788 1.00 98.31 414 ASP A CA 1
ATOM 3234 C C . ASP A 1 414 ? 22.427 -18.421 -16.387 1.00 98.31 414 ASP A C 1
ATOM 3236 O O . ASP A 1 414 ? 21.471 -19.182 -16.252 1.00 98.31 414 ASP A O 1
ATOM 3240 N N . ALA A 1 415 ? 23.114 -17.956 -15.333 1.00 97.31 415 ALA A N 1
ATOM 3241 C CA . ALA A 1 415 ? 22.808 -18.338 -13.952 1.00 97.31 415 ALA A CA 1
ATOM 3242 C C . ALA A 1 415 ? 21.392 -17.927 -13.499 1.00 97.31 415 ALA A C 1
ATOM 3244 O O . ALA A 1 415 ? 20.765 -18.672 -12.749 1.00 97.31 415 ALA A O 1
ATOM 3245 N N . LEU A 1 416 ? 20.856 -16.791 -13.968 1.00 97.94 416 LEU A N 1
ATOM 3246 C CA . LEU A 1 416 ? 19.454 -16.401 -13.753 1.00 97.94 416 LEU A CA 1
ATOM 3247 C C . LEU A 1 416 ? 18.492 -17.440 -14.345 1.00 97.94 416 LEU A C 1
ATOM 3249 O O . LEU A 1 416 ? 17.574 -17.891 -13.661 1.00 97.94 416 LEU A O 1
ATOM 3253 N N . VAL A 1 417 ? 18.698 -17.819 -15.609 1.00 98.06 417 VAL A N 1
ATOM 3254 C CA . VAL A 1 417 ? 17.820 -18.759 -16.320 1.00 98.06 417 VAL A CA 1
ATOM 3255 C C . VAL A 1 417 ? 17.930 -20.169 -15.732 1.00 98.06 417 VAL A C 1
ATOM 3257 O O . VAL A 1 417 ? 16.914 -20.841 -15.559 1.00 98.06 417 VAL A O 1
ATOM 3260 N N . ASP A 1 418 ? 19.131 -20.593 -15.336 1.00 97.38 418 ASP A N 1
ATOM 3261 C CA . ASP A 1 418 ? 19.353 -21.852 -14.621 1.00 97.38 418 ASP A CA 1
ATOM 3262 C C . ASP A 1 418 ? 18.715 -21.848 -13.222 1.00 97.38 418 ASP A C 1
ATOM 3264 O O . ASP A 1 418 ? 18.111 -22.843 -12.820 1.00 97.38 418 ASP A O 1
ATOM 3268 N N . PHE A 1 419 ? 18.799 -20.741 -12.476 1.00 97.19 419 PHE A N 1
ATOM 3269 C CA . PHE A 1 419 ? 18.120 -20.590 -11.186 1.00 97.19 419 PHE A CA 1
ATOM 3270 C C . PHE A 1 419 ? 16.598 -20.677 -11.352 1.00 97.19 419 PHE A C 1
ATOM 3272 O O . PHE A 1 419 ? 15.945 -21.395 -10.595 1.00 97.19 419 PHE A O 1
ATOM 3279 N N . ALA A 1 420 ? 16.035 -20.004 -12.357 1.00 97.44 420 ALA A N 1
ATOM 3280 C CA . ALA A 1 420 ? 14.604 -20.032 -12.638 1.00 97.44 420 ALA A CA 1
ATOM 3281 C C . ALA A 1 420 ? 14.112 -21.441 -13.001 1.00 97.44 420 ALA A C 1
ATOM 3283 O O . ALA A 1 420 ? 13.166 -21.944 -12.395 1.00 97.44 420 ALA A O 1
ATOM 3284 N N . ALA A 1 421 ? 14.810 -22.119 -13.920 1.00 95.88 421 ALA A N 1
ATOM 3285 C CA . ALA A 1 421 ? 14.470 -23.469 -14.364 1.00 95.88 421 ALA A CA 1
ATOM 3286 C C . ALA A 1 421 ? 14.546 -24.514 -13.234 1.00 95.88 421 ALA A C 1
ATOM 3288 O O . ALA A 1 421 ? 13.765 -25.462 -13.215 1.00 95.88 421 ALA A O 1
ATOM 3289 N N . ARG A 1 422 ? 15.457 -24.341 -12.266 1.00 96.12 422 ARG A N 1
ATOM 3290 C CA . ARG A 1 422 ? 15.587 -25.228 -11.092 1.00 96.12 422 ARG A CA 1
ATOM 3291 C C . ARG A 1 422 ? 14.528 -24.991 -10.009 1.00 96.12 422 ARG A C 1
ATOM 3293 O O . ARG A 1 422 ? 14.404 -25.829 -9.121 1.00 96.12 422 ARG A O 1
ATOM 3300 N N . ASN A 1 423 ? 13.802 -23.870 -10.049 1.00 95.31 423 ASN A N 1
ATOM 3301 C CA . ASN A 1 423 ? 12.831 -23.469 -9.020 1.00 95.31 423 ASN A CA 1
ATOM 3302 C C . ASN A 1 423 ? 11.409 -23.230 -9.571 1.00 95.31 423 ASN A C 1
ATOM 3304 O O . ASN A 1 423 ? 10.580 -22.668 -8.857 1.00 95.31 423 ASN A O 1
ATOM 3308 N N . ASP A 1 424 ? 11.141 -23.661 -10.810 1.00 94.69 424 ASP A N 1
ATOM 3309 C CA . ASP A 1 424 ? 9.862 -23.509 -11.523 1.00 94.69 424 ASP A CA 1
ATOM 3310 C C . ASP A 1 424 ? 9.363 -22.049 -11.562 1.00 94.69 424 ASP A C 1
ATOM 3312 O O . ASP A 1 424 ? 8.283 -21.699 -11.083 1.00 94.69 424 ASP A O 1
ATOM 3316 N N . MET A 1 425 ? 10.219 -21.161 -12.083 1.00 97.88 425 MET A N 1
ATOM 3317 C CA . MET A 1 425 ? 9.943 -19.727 -12.218 1.00 97.88 425 MET A CA 1
ATOM 3318 C C . MET A 1 425 ? 9.998 -19.282 -13.679 1.00 97.88 425 MET A C 1
ATOM 3320 O O . MET A 1 425 ? 10.900 -19.664 -14.426 1.00 97.88 425 MET A O 1
ATOM 3324 N N . MET A 1 426 ? 9.086 -18.394 -14.075 1.00 98.25 426 MET A N 1
ATOM 3325 C CA . MET A 1 426 ? 9.165 -17.720 -15.370 1.00 98.25 426 MET A CA 1
ATOM 3326 C C . MET A 1 426 ? 10.221 -16.605 -15.335 1.00 98.25 426 MET A C 1
ATOM 3328 O O . MET A 1 426 ? 10.261 -15.816 -14.392 1.00 98.25 426 MET A O 1
ATOM 3332 N N . VAL A 1 427 ? 11.034 -16.480 -16.386 1.00 98.44 427 VAL A N 1
ATOM 3333 C CA . VAL A 1 427 ? 11.964 -15.350 -16.542 1.00 98.44 427 VAL A CA 1
ATOM 3334 C C . VAL A 1 427 ? 11.363 -14.283 -17.457 1.00 98.44 427 VAL A C 1
ATOM 3336 O O . VAL A 1 427 ? 10.893 -14.602 -18.554 1.00 98.44 427 VAL A O 1
ATOM 3339 N N . ALA A 1 428 ? 11.438 -13.020 -17.027 1.00 98.38 428 ALA A N 1
ATOM 3340 C CA . ALA A 1 428 ? 11.366 -11.869 -17.928 1.00 98.38 428 ALA A CA 1
ATOM 3341 C C . ALA A 1 428 ? 12.776 -11.299 -18.157 1.00 98.38 428 ALA A C 1
ATOM 3343 O O . ALA A 1 428 ? 13.556 -11.163 -17.212 1.00 98.38 428 ALA A O 1
ATOM 3344 N N . GLY A 1 429 ? 13.105 -10.984 -19.407 1.00 98.44 429 GLY A N 1
ATOM 3345 C CA . GLY A 1 429 ? 14.379 -10.389 -19.796 1.00 98.44 429 GLY A CA 1
ATOM 3346 C C . GLY A 1 429 ? 14.303 -8.863 -19.794 1.00 98.44 429 GLY A C 1
ATOM 3347 O O . GLY A 1 429 ? 13.487 -8.283 -20.507 1.00 98.44 429 GLY A O 1
ATOM 3348 N N . HIS A 1 430 ? 15.173 -8.224 -19.012 1.00 98.38 430 HIS A N 1
ATOM 3349 C CA . HIS A 1 430 ? 15.219 -6.773 -18.827 1.00 98.38 430 HIS A CA 1
ATOM 3350 C C . HIS A 1 430 ? 16.665 -6.266 -18.985 1.00 98.38 430 HIS A C 1
ATOM 3352 O O . HIS A 1 430 ? 17.538 -6.631 -18.201 1.00 98.38 430 HIS A O 1
ATOM 3358 N N . THR A 1 431 ? 16.997 -5.436 -19.973 1.00 98.50 431 THR A N 1
ATOM 3359 C CA . THR A 1 431 ? 16.187 -4.932 -21.099 1.00 98.50 431 THR A CA 1
ATOM 3360 C C . THR A 1 431 ? 17.091 -4.768 -22.325 1.00 98.50 431 THR A C 1
ATOM 3362 O O . THR A 1 431 ? 18.290 -4.513 -22.179 1.00 98.50 431 THR A O 1
ATOM 3365 N N . LEU A 1 432 ? 16.525 -4.956 -23.522 1.00 98.69 432 LEU A N 1
ATOM 3366 C CA . LEU A 1 432 ? 17.272 -5.000 -24.783 1.00 98.69 432 LEU A CA 1
ATOM 3367 C C . LEU A 1 432 ? 17.698 -3.612 -25.283 1.00 98.69 432 LEU A C 1
ATOM 3369 O O . LEU A 1 432 ? 18.804 -3.472 -25.797 1.00 98.69 432 LEU A O 1
ATOM 3373 N N . VAL A 1 433 ? 16.847 -2.589 -25.143 1.00 98.56 433 VAL A N 1
ATOM 3374 C CA . VAL A 1 433 ? 17.132 -1.220 -25.605 1.00 98.56 433 VAL A CA 1
ATOM 3375 C C . VAL A 1 433 ? 16.703 -0.209 -24.546 1.00 98.56 433 VAL A C 1
ATOM 3377 O O . VAL A 1 433 ? 15.517 -0.008 -24.289 1.00 98.56 433 VAL A O 1
ATOM 3380 N N . TRP A 1 434 ? 17.677 0.484 -23.959 1.00 97.25 434 TRP A N 1
ATOM 3381 C CA . TRP A 1 434 ? 17.440 1.540 -22.975 1.00 97.25 434 TRP A CA 1
ATOM 3382 C C . TRP A 1 434 ? 18.367 2.731 -23.224 1.00 97.25 434 TRP A C 1
ATOM 3384 O O . TRP A 1 434 ? 19.460 2.596 -23.774 1.00 97.25 434 TRP A O 1
ATOM 3394 N N . HIS A 1 435 ? 17.927 3.927 -22.834 1.00 90.25 435 HIS A N 1
ATOM 3395 C CA . HIS A 1 435 ? 18.737 5.142 -22.931 1.00 90.25 435 HIS A CA 1
ATOM 3396 C C . HIS A 1 435 ? 19.803 5.238 -21.818 1.00 90.25 435 HIS A C 1
ATOM 3398 O O . HIS A 1 435 ? 20.756 6.004 -21.952 1.00 90.25 435 HIS A O 1
ATOM 3404 N N . SER A 1 436 ? 19.641 4.464 -20.738 1.00 86.19 436 SER A N 1
ATOM 3405 C CA . SER A 1 436 ? 20.612 4.276 -19.655 1.00 86.19 436 SER A CA 1
ATOM 3406 C C . SER A 1 436 ? 21.223 2.867 -19.715 1.00 86.19 436 SER A C 1
ATOM 3408 O O . SER A 1 436 ? 20.787 2.030 -20.504 1.00 86.19 436 SER A O 1
ATOM 3410 N N . GLN A 1 437 ? 22.274 2.624 -18.924 1.00 88.38 437 GLN A N 1
ATOM 3411 C CA . GLN A 1 437 ? 23.026 1.356 -18.832 1.00 88.38 437 GLN A CA 1
ATOM 3412 C C . GLN A 1 437 ? 23.270 0.655 -20.191 1.00 88.38 437 GLN A C 1
ATOM 3414 O O . GLN A 1 437 ? 23.180 -0.569 -20.306 1.00 88.38 437 GLN A O 1
ATOM 3419 N N . THR A 1 438 ? 23.637 1.439 -21.210 1.00 92.50 438 THR A N 1
ATOM 3420 C CA . THR A 1 438 ? 24.148 0.978 -22.513 1.00 92.50 438 THR A CA 1
ATOM 3421 C C . THR A 1 438 ? 25.588 1.488 -22.681 1.00 92.50 438 THR A C 1
ATOM 3423 O O . THR A 1 438 ? 25.843 2.647 -22.343 1.00 92.50 438 THR A O 1
ATOM 3426 N N . PRO A 1 439 ? 26.558 0.675 -23.151 1.00 91.31 439 PRO A N 1
ATOM 3427 C CA . PRO A 1 439 ? 27.946 1.113 -23.301 1.00 91.31 439 PRO A CA 1
ATOM 3428 C C . PRO A 1 439 ? 28.112 2.264 -24.297 1.00 91.31 439 PRO A C 1
ATOM 3430 O O . PRO A 1 439 ? 27.515 2.244 -25.370 1.00 91.31 439 PRO A O 1
ATOM 3433 N N . ASN A 1 440 ? 29.024 3.199 -24.011 1.00 87.12 440 ASN A N 1
ATOM 3434 C CA . ASN A 1 440 ? 29.341 4.300 -24.929 1.00 87.12 440 ASN A CA 1
ATOM 3435 C C . ASN A 1 440 ? 29.725 3.816 -26.337 1.00 87.12 440 ASN A C 1
ATOM 3437 O O . ASN A 1 440 ? 29.305 4.432 -27.316 1.00 87.12 440 ASN A O 1
ATOM 3441 N N . TRP A 1 441 ? 30.453 2.691 -26.436 1.00 90.19 441 TRP A N 1
ATOM 3442 C CA . TRP A 1 441 ? 30.906 2.135 -27.716 1.00 90.19 441 TRP A CA 1
ATOM 3443 C C . TRP A 1 441 ? 29.749 1.891 -28.690 1.00 90.19 441 TRP A C 1
ATOM 3445 O O . TRP A 1 441 ? 29.942 2.037 -29.890 1.00 90.19 441 TRP A O 1
ATOM 3455 N N . VAL A 1 442 ? 28.541 1.591 -28.188 1.00 93.06 442 VAL A N 1
ATOM 3456 C CA . VAL A 1 442 ? 27.336 1.359 -29.002 1.00 93.06 442 VAL A CA 1
ATOM 3457 C C . VAL A 1 442 ? 26.965 2.601 -29.809 1.00 93.06 442 VAL A C 1
ATOM 3459 O O . VAL A 1 442 ? 26.498 2.466 -30.935 1.00 93.06 442 VAL A O 1
ATOM 3462 N N . PHE A 1 443 ? 27.243 3.801 -29.294 1.00 90.81 443 PHE A N 1
ATOM 3463 C CA . PHE A 1 443 ? 26.923 5.078 -29.938 1.00 90.81 443 PHE A CA 1
ATOM 3464 C C . PHE A 1 443 ? 28.131 5.758 -30.599 1.00 90.81 443 PHE A C 1
ATOM 3466 O O . PHE A 1 443 ? 27.945 6.685 -31.382 1.00 90.81 443 PHE A O 1
ATOM 3473 N N . GLU A 1 444 ? 29.359 5.337 -30.295 1.00 88.00 444 GLU A N 1
ATOM 3474 C CA . GLU A 1 444 ? 30.597 5.895 -30.858 1.00 88.00 444 GLU A CA 1
ATOM 3475 C C . GLU A 1 444 ? 30.810 5.460 -32.323 1.00 88.00 444 GLU A C 1
ATOM 3477 O O . GLU A 1 444 ? 30.539 4.316 -32.690 1.00 88.00 444 GLU A O 1
ATOM 3482 N N . GLY A 1 445 ? 31.303 6.376 -33.160 1.00 84.19 445 GLY A N 1
ATOM 3483 C CA . GLY A 1 445 ? 31.527 6.185 -34.600 1.00 84.19 445 GLY A CA 1
ATOM 3484 C C . GLY A 1 445 ? 32.206 7.416 -35.213 1.00 84.19 445 GLY A C 1
ATOM 3485 O O . GLY A 1 445 ? 32.979 8.079 -34.522 1.00 84.19 445 GLY A O 1
ATOM 3486 N N . THR A 1 446 ? 31.939 7.738 -36.482 1.00 75.44 446 THR A N 1
ATOM 3487 C CA . THR A 1 446 ? 32.633 8.810 -37.233 1.00 75.44 446 THR A CA 1
ATOM 3488 C C . THR A 1 446 ? 31.754 9.976 -37.714 1.00 75.44 446 THR A C 1
ATOM 3490 O O . THR A 1 446 ? 32.304 10.989 -38.145 1.00 75.44 446 THR A O 1
ATOM 3493 N N . GLU A 1 447 ? 30.426 9.889 -37.624 1.00 67.62 447 GLU A N 1
ATOM 3494 C CA . GLU A 1 447 ? 29.484 10.890 -38.159 1.00 67.62 447 GLU A CA 1
ATOM 3495 C C . GLU A 1 447 ? 29.066 11.950 -37.124 1.00 67.62 447 GLU A C 1
ATOM 3497 O O . GLU A 1 447 ? 29.233 11.766 -35.921 1.00 67.62 447 GLU A O 1
ATOM 3502 N N . VAL A 1 448 ? 28.490 13.071 -37.574 1.00 63.34 448 VAL A N 1
ATOM 3503 C CA . VAL A 1 448 ? 27.854 14.076 -36.700 1.00 63.34 448 VAL A CA 1
ATOM 3504 C C . VAL A 1 448 ? 26.339 14.039 -36.943 1.00 63.34 448 VAL A C 1
ATOM 3506 O O . VAL A 1 448 ? 25.936 14.233 -38.091 1.00 63.34 448 VAL A O 1
ATOM 3509 N N . PRO A 1 449 ? 25.491 13.814 -35.917 1.00 62.94 449 PRO A N 1
ATOM 3510 C CA . PRO A 1 449 ? 24.041 13.732 -36.104 1.00 62.94 449 PRO A CA 1
ATOM 3511 C C . PRO A 1 449 ? 23.441 15.012 -36.700 1.00 62.94 449 PRO A C 1
ATOM 3513 O O . PRO A 1 449 ? 23.841 16.123 -36.345 1.00 62.94 449 PRO A O 1
ATOM 3516 N N . ALA A 1 450 ? 22.440 14.865 -37.572 1.00 60.88 450 ALA A N 1
ATOM 3517 C CA . ALA A 1 450 ? 21.843 15.990 -38.297 1.00 60.88 450 ALA A CA 1
ATOM 3518 C C . ALA A 1 450 ? 21.267 17.079 -37.366 1.00 60.88 450 ALA A C 1
ATOM 3520 O O . ALA A 1 450 ? 21.482 18.265 -37.606 1.00 60.88 450 ALA A O 1
ATOM 3521 N N . ASP A 1 451 ? 20.645 16.690 -36.245 1.00 56.56 451 ASP A N 1
ATOM 3522 C CA . ASP A 1 451 ? 20.064 17.625 -35.264 1.00 56.56 451 ASP A CA 1
ATOM 3523 C C . ASP A 1 451 ? 21.109 18.444 -34.469 1.00 56.56 451 ASP A C 1
ATOM 3525 O O . ASP A 1 451 ? 20.762 19.399 -33.764 1.00 56.56 451 ASP A O 1
ATOM 3529 N N . VAL A 1 452 ? 22.394 18.084 -34.578 1.00 55.12 452 VAL A N 1
ATOM 3530 C CA . VAL A 1 452 ? 23.529 18.859 -34.060 1.00 55.12 452 VAL A CA 1
ATOM 3531 C C . VAL A 1 452 ? 23.964 19.906 -35.086 1.00 55.12 452 VAL A C 1
ATOM 3533 O O . VAL A 1 452 ? 24.289 21.026 -34.697 1.00 55.12 452 VAL A O 1
ATOM 3536 N N . LEU A 1 453 ? 23.922 19.587 -36.384 1.00 50.56 453 LEU A N 1
ATOM 3537 C CA . LEU A 1 453 ? 24.307 20.506 -37.463 1.00 50.56 453 LEU A CA 1
ATOM 3538 C C . LEU A 1 453 ? 23.359 21.711 -37.559 1.00 50.56 453 LEU A C 1
ATOM 3540 O O . LEU A 1 453 ? 23.827 22.839 -37.717 1.00 50.56 453 LEU A O 1
ATOM 3544 N N . ASP A 1 454 ? 22.053 21.508 -37.366 1.00 48.78 454 ASP A N 1
ATOM 3545 C CA . ASP A 1 454 ? 21.074 22.606 -37.320 1.00 48.78 454 ASP A CA 1
ATOM 3546 C C . ASP A 1 454 ? 21.378 23.602 -36.185 1.00 48.78 454 ASP A C 1
ATOM 3548 O O . ASP A 1 454 ? 21.329 24.818 -36.378 1.00 48.78 454 ASP A O 1
ATOM 3552 N N . ARG A 1 455 ? 21.798 23.104 -35.012 1.00 47.12 455 ARG A N 1
ATOM 3553 C CA . ARG A 1 455 ? 22.135 23.933 -33.837 1.00 47.12 455 ARG A CA 1
ATOM 3554 C C . ARG A 1 455 ? 23.384 24.795 -34.022 1.00 47.12 455 ARG A C 1
ATOM 3556 O O . ARG A 1 455 ? 23.521 25.797 -33.326 1.00 47.12 455 ARG A O 1
ATOM 3563 N N . VAL A 1 456 ? 24.286 24.443 -34.940 1.00 45.56 456 VAL A N 1
ATOM 3564 C CA . VAL A 1 456 ? 25.469 25.269 -35.256 1.00 45.56 456 VAL A CA 1
ATOM 3565 C C . VAL A 1 456 ? 25.070 26.552 -36.004 1.00 45.56 456 VAL A C 1
ATOM 3567 O O . VAL A 1 456 ? 25.795 27.547 -35.944 1.00 45.56 456 VAL A O 1
ATOM 3570 N N . ASN A 1 457 ? 23.903 26.551 -36.661 1.00 40.41 457 ASN A N 1
ATOM 3571 C CA . ASN A 1 457 ? 23.426 27.639 -37.514 1.00 40.41 457 ASN A CA 1
ATOM 3572 C C . ASN A 1 457 ? 22.413 28.588 -36.841 1.00 40.41 457 ASN A C 1
ATOM 3574 O O . ASN A 1 457 ? 22.077 29.607 -37.441 1.00 40.41 457 ASN A O 1
ATOM 3578 N N . ASP A 1 458 ? 21.956 28.311 -35.613 1.00 40.56 458 ASP A N 1
ATOM 3579 C CA . ASP A 1 458 ? 21.058 29.199 -34.855 1.00 40.56 458 ASP A CA 1
ATOM 3580 C C . ASP A 1 458 ? 21.855 30.239 -34.030 1.00 40.56 458 ASP A C 1
ATOM 3582 O O . ASP A 1 458 ? 22.549 29.873 -33.073 1.00 40.56 458 ASP A O 1
ATOM 3586 N N . PRO A 1 459 ? 21.770 31.553 -34.335 1.00 38.44 459 PRO A N 1
ATOM 3587 C CA . PRO A 1 459 ? 22.483 32.583 -33.579 1.00 38.44 459 PRO A CA 1
ATOM 3588 C C . PRO A 1 459 ? 21.924 32.832 -32.170 1.00 38.44 459 PRO A C 1
ATOM 3590 O O . PRO A 1 459 ? 22.610 33.456 -31.361 1.00 38.44 459 PRO A O 1
ATOM 3593 N N . SER A 1 460 ? 20.692 32.399 -31.878 1.00 41.91 460 SER A N 1
ATOM 3594 C CA . SER A 1 460 ? 19.995 32.686 -30.617 1.00 41.91 460 SER A CA 1
ATOM 3595 C C . SER A 1 460 ? 20.459 31.809 -29.451 1.00 41.91 460 SER A C 1
ATOM 3597 O O . SER A 1 460 ? 20.379 32.227 -28.296 1.00 41.91 460 SER A O 1
ATOM 3599 N N . ILE A 1 461 ? 21.015 30.626 -29.732 1.00 44.09 461 ILE A N 1
ATOM 3600 C CA . ILE A 1 461 ? 21.452 29.654 -28.718 1.00 44.09 461 ILE A CA 1
ATOM 3601 C C . ILE A 1 461 ? 22.949 29.837 -28.407 1.00 44.09 461 ILE A C 1
ATOM 3603 O O . ILE A 1 461 ? 23.758 28.912 -28.504 1.00 44.09 461 ILE A O 1
ATOM 3607 N N . ARG A 1 462 ? 23.339 31.059 -28.020 1.00 37.34 462 ARG A N 1
ATOM 3608 C CA . ARG A 1 462 ? 24.688 31.369 -27.516 1.00 37.34 462 ARG A CA 1
ATOM 3609 C C . ARG A 1 462 ? 24.634 31.940 -26.098 1.00 37.34 462 ARG A C 1
ATOM 3611 O O . ARG A 1 462 ? 24.169 33.049 -25.888 1.00 37.34 462 ARG A O 1
ATOM 3618 N N . ASP A 1 463 ? 25.189 31.154 -25.176 1.00 40.84 463 ASP A N 1
ATOM 3619 C CA . ASP A 1 463 ? 25.371 31.415 -23.740 1.00 40.84 463 ASP A CA 1
ATOM 3620 C C . ASP A 1 463 ? 24.097 31.653 -22.900 1.00 40.84 463 ASP A C 1
ATOM 3622 O O . ASP A 1 463 ? 23.645 32.773 -22.673 1.00 40.84 463 ASP A O 1
ATOM 3626 N N . SER A 1 464 ? 23.590 30.561 -22.322 1.00 27.92 464 SER A N 1
ATOM 3627 C CA . SER A 1 464 ? 22.793 30.578 -21.091 1.00 27.92 464 SER A CA 1
ATOM 3628 C C . SER A 1 464 ? 23.518 29.781 -19.996 1.00 27.92 464 SER A C 1
ATOM 3630 O O . SER A 1 464 ? 23.124 28.674 -19.635 1.00 27.92 464 SER A O 1
ATOM 3632 N N . GLY A 1 465 ? 24.627 30.328 -19.485 1.00 30.53 465 GLY A N 1
ATOM 3633 C CA . GLY A 1 465 ? 25.604 29.686 -18.590 1.00 30.53 465 GLY A CA 1
ATOM 3634 C C . GLY A 1 465 ? 25.143 29.180 -17.207 1.00 30.53 465 GLY A C 1
ATOM 3635 O O . GLY A 1 465 ? 25.794 29.462 -16.198 1.00 30.53 465 GLY A O 1
ATOM 3636 N N . GLN A 1 466 ? 24.085 28.370 -17.120 1.00 27.08 466 GLN A N 1
ATOM 3637 C CA . GLN A 1 466 ? 23.706 27.650 -15.902 1.00 27.08 466 GLN A CA 1
ATOM 3638 C C . GLN A 1 466 ? 24.594 26.419 -15.665 1.00 27.08 466 GLN A C 1
ATOM 3640 O O . GLN A 1 466 ? 24.329 25.314 -16.136 1.00 27.08 466 GLN A O 1
ATOM 3645 N N . ARG A 1 467 ? 25.632 26.585 -14.838 1.00 29.72 467 ARG A N 1
ATOM 3646 C CA . ARG A 1 467 ? 26.417 25.470 -14.274 1.00 29.72 467 ARG A CA 1
ATOM 3647 C C . ARG A 1 467 ? 25.664 24.770 -13.129 1.00 29.72 467 ARG A C 1
ATOM 3649 O O . ARG A 1 467 ? 26.073 24.853 -11.972 1.00 29.72 467 ARG A O 1
ATOM 3656 N N . GLY A 1 468 ? 24.569 24.080 -13.448 1.00 24.22 468 GLY A N 1
ATOM 3657 C CA . GLY A 1 468 ? 23.847 23.216 -12.505 1.00 24.22 468 GLY A CA 1
ATOM 3658 C C . GLY A 1 468 ? 24.608 21.914 -12.216 1.00 24.22 468 GLY A C 1
ATOM 3659 O O . GLY A 1 468 ? 25.031 21.220 -13.138 1.00 24.22 468 GLY A O 1
ATOM 3660 N N . PHE A 1 469 ? 24.802 21.565 -10.941 1.00 27.06 469 PHE A N 1
ATOM 3661 C CA . PHE A 1 469 ? 25.530 20.352 -10.543 1.00 27.06 469 PHE A CA 1
ATOM 3662 C C . PHE A 1 469 ? 24.593 19.141 -10.378 1.00 27.06 469 PHE A C 1
ATOM 3664 O O . PHE A 1 469 ? 24.014 18.937 -9.317 1.00 27.06 469 PHE A O 1
ATOM 3671 N N . GLY A 1 470 ? 24.524 18.292 -11.407 1.00 25.03 470 GLY A N 1
ATOM 3672 C CA . GLY A 1 470 ? 23.922 16.953 -11.352 1.00 25.03 470 GLY A CA 1
ATOM 3673 C C . GLY A 1 470 ? 24.680 16.008 -12.286 1.00 25.03 470 GLY A C 1
ATOM 3674 O O . GLY A 1 470 ? 24.515 16.072 -13.499 1.00 25.03 470 GLY A O 1
ATOM 3675 N N . ARG A 1 471 ? 25.595 15.190 -11.749 1.00 28.86 471 ARG A N 1
ATOM 3676 C CA . ARG A 1 471 ? 26.564 14.429 -12.559 1.00 28.86 471 ARG A CA 1
ATOM 3677 C C . ARG A 1 471 ? 26.125 12.987 -12.828 1.00 28.86 471 ARG A C 1
ATOM 3679 O O . ARG A 1 471 ? 26.502 12.090 -12.081 1.00 28.86 471 ARG A O 1
ATOM 3686 N N . PHE A 1 472 ? 25.541 12.748 -13.999 1.00 34.94 472 PHE A N 1
ATOM 3687 C CA . PHE A 1 472 ? 25.983 11.602 -14.802 1.00 34.94 472 PHE A CA 1
ATOM 3688 C C . PHE A 1 472 ? 27.175 12.020 -15.675 1.00 34.94 472 PHE A C 1
ATOM 3690 O O . PHE A 1 472 ? 27.306 13.181 -16.067 1.00 34.94 472 PHE A O 1
ATOM 3697 N N . ARG A 1 473 ? 28.102 11.091 -15.936 1.00 33.47 473 ARG A N 1
ATOM 3698 C CA . ARG A 1 473 ? 29.303 11.358 -16.740 1.00 33.47 473 ARG A CA 1
ATOM 3699 C C . ARG A 1 473 ? 29.019 11.090 -18.219 1.00 33.47 473 ARG A C 1
ATOM 3701 O O . ARG A 1 473 ? 29.075 9.948 -18.647 1.00 33.47 473 ARG A O 1
ATOM 3708 N N . GLY A 1 474 ? 28.825 12.165 -18.980 1.00 39.00 474 GLY A N 1
ATOM 3709 C CA . GLY A 1 474 ? 29.010 12.177 -20.432 1.00 39.00 474 GLY A CA 1
ATOM 3710 C C . GLY A 1 474 ? 27.849 11.635 -21.264 1.00 39.00 474 GLY A C 1
ATOM 3711 O O . GLY A 1 474 ? 27.830 10.464 -21.619 1.00 39.00 474 GLY A O 1
ATOM 3712 N N . PHE A 1 475 ? 26.985 12.540 -21.726 1.00 50.75 475 PHE A N 1
ATOM 3713 C CA . PHE A 1 475 ? 26.373 12.386 -23.045 1.00 50.75 475 PHE A CA 1
ATOM 3714 C C . PHE A 1 475 ? 26.568 13.669 -23.860 1.00 50.75 475 PHE A C 1
ATOM 3716 O O . PHE A 1 475 ? 25.691 14.523 -23.966 1.00 50.75 475 PHE A O 1
ATOM 3723 N N . ASP A 1 476 ? 27.787 13.826 -24.374 1.00 53.38 476 ASP A N 1
ATOM 3724 C CA . ASP A 1 476 ? 28.207 14.984 -25.160 1.00 53.38 476 ASP A CA 1
ATOM 3725 C C . ASP A 1 476 ? 28.002 14.716 -26.657 1.00 53.38 476 ASP A C 1
ATOM 3727 O O . ASP A 1 476 ? 28.781 13.984 -27.270 1.00 53.38 476 ASP A O 1
ATOM 3731 N N . LEU A 1 477 ? 26.932 15.269 -27.236 1.00 62.19 477 LEU A N 1
ATOM 3732 C CA . LEU A 1 477 ? 26.611 15.146 -28.666 1.00 62.19 477 LEU A CA 1
ATOM 3733 C C . LEU A 1 477 ? 27.539 15.961 -29.586 1.00 62.19 477 LEU A C 1
ATOM 3735 O O . LEU A 1 477 ? 27.432 15.829 -30.801 1.00 62.19 477 LEU A O 1
ATOM 3739 N N . ASN A 1 478 ? 28.458 16.772 -29.052 1.00 55.75 478 ASN A N 1
ATOM 3740 C CA . ASN A 1 478 ? 29.346 17.633 -29.845 1.00 55.75 478 ASN A CA 1
ATOM 3741 C C . ASN A 1 478 ? 30.572 16.886 -30.418 1.00 55.75 478 ASN A C 1
ATOM 3743 O O . ASN A 1 478 ? 31.643 17.469 -30.583 1.00 55.75 478 ASN A O 1
ATOM 3747 N N . GLY A 1 479 ? 30.443 15.588 -30.700 1.00 62.50 479 GLY A N 1
ATOM 3748 C CA . GLY A 1 479 ? 31.525 14.752 -31.213 1.00 62.50 479 GLY A CA 1
ATOM 3749 C C . GLY A 1 479 ? 31.014 13.513 -31.953 1.00 62.50 479 GLY A C 1
ATOM 3750 O O . GLY A 1 479 ? 29.818 13.224 -31.885 1.00 62.50 479 GLY A O 1
ATOM 3751 N N . PRO A 1 480 ? 31.904 12.779 -32.648 1.00 72.00 480 PRO A N 1
ATOM 3752 C CA . PRO A 1 480 ? 31.522 11.715 -33.572 1.00 72.00 480 PRO A CA 1
ATOM 3753 C C . PRO A 1 480 ? 30.626 10.613 -32.985 1.00 72.00 480 PRO A C 1
ATOM 3755 O O . PRO A 1 480 ? 30.675 10.301 -31.787 1.00 72.00 480 PRO A O 1
ATOM 3758 N N . ARG A 1 481 ? 29.790 10.030 -33.844 1.00 84.19 481 ARG A N 1
ATOM 3759 C CA . ARG A 1 481 ? 28.770 9.023 -33.535 1.00 84.19 481 ARG A CA 1
ATOM 3760 C C . ARG A 1 481 ? 28.668 7.961 -34.620 1.00 84.19 481 ARG A C 1
ATOM 3762 O O . ARG A 1 481 ? 29.119 8.165 -35.743 1.00 84.19 481 ARG A O 1
ATOM 3769 N N . ALA A 1 482 ? 28.085 6.826 -34.252 1.00 88.00 482 ALA A N 1
ATOM 3770 C CA . ALA A 1 482 ? 27.654 5.815 -35.204 1.00 88.00 482 ALA A CA 1
ATOM 3771 C C . ALA A 1 482 ? 26.695 6.429 -36.232 1.00 88.00 482 ALA A C 1
ATOM 3773 O O . ALA A 1 482 ? 25.917 7.325 -35.885 1.00 88.00 482 ALA A O 1
ATOM 3774 N N . SER A 1 483 ? 26.727 5.933 -37.468 1.00 90.50 483 SER A N 1
ATOM 3775 C CA . SER A 1 483 ? 25.686 6.267 -38.443 1.00 90.50 483 SER A CA 1
ATOM 3776 C C . SER A 1 483 ? 24.339 5.672 -38.019 1.00 90.50 483 SER A C 1
ATOM 3778 O O . SER A 1 483 ? 24.272 4.783 -37.161 1.00 90.50 483 SER A O 1
ATOM 3780 N N . ARG A 1 484 ? 23.243 6.121 -38.644 1.00 93.31 484 ARG A N 1
ATOM 3781 C CA . ARG A 1 484 ? 21.920 5.503 -38.444 1.00 93.31 484 ARG A CA 1
ATOM 3782 C C . ARG A 1 484 ? 21.964 3.992 -38.697 1.00 93.31 484 ARG A C 1
ATOM 3784 O O . ARG A 1 484 ? 21.405 3.235 -37.908 1.00 93.31 484 ARG A O 1
ATOM 3791 N N . GLU A 1 485 ? 22.594 3.563 -39.790 1.00 94.94 485 GLU A N 1
ATOM 3792 C CA . GLU A 1 485 ? 22.647 2.145 -40.167 1.00 94.94 485 GLU A CA 1
ATOM 3793 C C . GLU A 1 485 ? 23.583 1.358 -39.248 1.00 94.94 485 GLU A C 1
ATOM 3795 O O . GLU A 1 485 ? 23.201 0.302 -38.760 1.00 94.94 485 GLU A O 1
ATOM 3800 N N . GLU A 1 486 ? 24.736 1.921 -38.877 1.00 94.69 486 GLU A N 1
ATOM 3801 C CA . GLU A 1 486 ? 25.652 1.295 -37.922 1.00 94.69 486 GLU A CA 1
ATOM 3802 C C . GLU A 1 486 ? 25.002 1.094 -36.538 1.00 94.69 486 GLU A C 1
ATOM 3804 O O . GLU A 1 486 ? 25.204 0.059 -35.901 1.00 94.69 486 GLU A O 1
ATOM 3809 N N . LEU A 1 487 ? 24.180 2.042 -36.068 1.00 95.88 487 LEU A N 1
ATOM 3810 C CA . LEU A 1 487 ? 23.451 1.887 -34.806 1.00 95.88 487 LEU A CA 1
ATOM 3811 C C . LEU A 1 487 ? 22.272 0.900 -34.916 1.00 95.88 487 LEU A C 1
ATOM 3813 O O . LEU A 1 487 ? 21.994 0.182 -33.952 1.00 95.88 487 LEU A O 1
ATOM 3817 N N . LEU A 1 488 ? 21.607 0.822 -36.076 1.00 98.38 488 LEU A N 1
ATOM 3818 C CA . LEU A 1 488 ? 20.590 -0.201 -36.360 1.00 98.38 488 LEU A CA 1
ATOM 3819 C C . LEU A 1 488 ? 21.201 -1.608 -36.391 1.00 98.38 488 LEU A C 1
ATOM 3821 O O . LEU A 1 488 ? 20.653 -2.507 -35.757 1.00 98.38 488 LEU A O 1
ATOM 3825 N N . ASP A 1 489 ? 22.347 -1.791 -37.047 1.00 97.62 489 ASP A N 1
ATOM 3826 C CA . ASP A 1 489 ? 23.047 -3.077 -37.126 1.00 97.62 489 ASP A CA 1
ATOM 3827 C C . ASP A 1 489 ? 23.548 -3.534 -35.753 1.00 97.62 489 ASP A C 1
ATOM 3829 O O . ASP A 1 489 ? 23.319 -4.680 -35.369 1.00 97.62 489 ASP A O 1
ATOM 3833 N N . ARG A 1 490 ? 24.136 -2.632 -34.952 1.00 97.38 490 ARG A N 1
ATOM 3834 C CA . ARG A 1 490 ? 24.533 -2.926 -33.559 1.00 97.38 490 ARG A CA 1
ATOM 3835 C C . ARG A 1 490 ? 23.332 -3.336 -32.696 1.00 97.38 490 ARG A C 1
ATOM 3837 O O . ARG A 1 490 ? 23.447 -4.251 -31.883 1.00 97.38 490 ARG A O 1
ATOM 3844 N N . MET A 1 491 ? 22.174 -2.693 -32.881 1.00 98.62 491 MET A N 1
ATOM 3845 C CA . MET A 1 491 ? 20.916 -3.063 -32.216 1.00 98.62 491 MET A CA 1
ATOM 3846 C C . MET A 1 491 ? 20.381 -4.415 -32.703 1.00 98.62 491 MET A C 1
ATOM 3848 O O . MET A 1 491 ? 19.941 -5.224 -31.886 1.00 98.62 491 MET A O 1
ATOM 3852 N N . ARG A 1 492 ? 20.468 -4.701 -34.007 1.00 98.69 492 ARG A N 1
ATOM 3853 C CA . ARG A 1 492 ? 20.065 -5.982 -34.597 1.00 98.69 492 ARG A CA 1
ATOM 3854 C C . ARG A 1 492 ? 20.941 -7.130 -34.100 1.00 98.69 492 ARG A C 1
ATOM 3856 O O . ARG A 1 492 ? 20.396 -8.128 -33.639 1.00 98.69 492 ARG A O 1
ATOM 3863 N N . GLU A 1 493 ? 22.268 -6.980 -34.131 1.00 98.44 493 GLU A N 1
ATOM 3864 C CA . GLU A 1 493 ? 23.227 -7.971 -33.620 1.00 98.44 493 GLU A CA 1
ATOM 3865 C C . GLU A 1 493 ? 22.975 -8.265 -32.137 1.00 98.44 493 GLU A C 1
ATOM 3867 O O . GLU A 1 493 ? 22.884 -9.431 -31.750 1.00 98.44 493 GLU A O 1
ATOM 3872 N N . HIS A 1 494 ? 22.814 -7.225 -31.312 1.00 98.56 494 HIS A N 1
ATOM 3873 C CA . HIS A 1 494 ? 22.567 -7.388 -29.882 1.00 98.56 494 HIS A CA 1
ATOM 3874 C C . HIS A 1 494 ? 21.262 -8.135 -29.597 1.00 98.56 494 HIS A C 1
ATOM 3876 O O . HIS A 1 494 ? 21.271 -9.135 -28.879 1.00 98.56 494 HIS A O 1
ATOM 3882 N N . ILE A 1 495 ? 20.154 -7.695 -30.201 1.00 98.81 495 ILE A N 1
ATOM 3883 C CA . ILE A 1 495 ? 18.838 -8.307 -29.994 1.00 98.81 495 ILE A CA 1
ATOM 3884 C C . ILE A 1 495 ? 18.834 -9.761 -30.479 1.00 98.81 495 ILE A C 1
ATOM 3886 O O . ILE A 1 495 ? 18.445 -10.644 -29.716 1.00 98.81 495 ILE A O 1
ATOM 3890 N N . HIS A 1 496 ? 19.338 -10.046 -31.685 1.00 98.81 496 HIS A N 1
ATOM 3891 C CA . HIS A 1 496 ? 19.403 -11.419 -32.205 1.00 98.81 496 HIS A CA 1
ATOM 3892 C C . HIS A 1 496 ? 20.304 -12.328 -31.364 1.00 98.81 496 HIS A C 1
ATOM 3894 O O . HIS A 1 496 ? 19.942 -13.478 -31.119 1.00 98.81 496 HIS A O 1
ATOM 3900 N N . THR A 1 497 ? 21.438 -11.828 -30.865 1.00 98.69 497 THR A N 1
ATOM 3901 C CA . THR A 1 497 ? 22.353 -12.622 -30.028 1.00 98.69 497 THR A CA 1
ATOM 3902 C C . THR A 1 497 ? 21.744 -12.920 -28.656 1.00 98.69 497 THR A C 1
ATOM 3904 O O . THR A 1 497 ? 21.775 -14.065 -28.202 1.00 98.69 497 THR A O 1
ATOM 3907 N N . VAL A 1 498 ? 21.167 -11.914 -27.991 1.00 98.69 498 VAL A N 1
ATOM 3908 C CA . VAL A 1 498 ? 20.627 -12.043 -26.629 1.00 98.69 498 VAL A CA 1
ATOM 3909 C C . VAL A 1 498 ? 19.300 -12.805 -26.622 1.00 98.69 498 VAL A C 1
ATOM 3911 O O . VAL A 1 498 ? 19.170 -13.789 -25.893 1.00 98.69 498 VAL A O 1
ATOM 3914 N N . VAL A 1 499 ? 18.333 -12.417 -27.459 1.00 98.81 499 VAL A N 1
ATOM 3915 C CA . VAL A 1 499 ? 17.036 -13.110 -27.555 1.00 98.81 499 VAL A CA 1
ATOM 3916 C C . VAL A 1 499 ? 17.234 -14.520 -28.113 1.00 98.81 499 VAL A C 1
ATOM 3918 O O . VAL A 1 499 ? 16.715 -15.478 -27.544 1.00 98.81 499 VAL A O 1
ATOM 3921 N N . GLY A 1 500 ? 18.067 -14.685 -29.148 1.00 98.38 500 GLY A N 1
ATOM 3922 C CA . GLY A 1 500 ? 18.375 -15.991 -29.738 1.00 98.38 500 GLY A CA 1
ATOM 3923 C C . GLY A 1 500 ? 19.040 -16.971 -28.764 1.00 98.38 500 GLY A C 1
ATOM 3924 O O . GLY A 1 500 ? 18.702 -18.155 -28.774 1.00 98.38 500 GLY A O 1
ATOM 3925 N N . ARG A 1 501 ? 19.921 -16.501 -27.863 1.00 98.31 501 ARG A N 1
ATOM 3926 C CA . ARG A 1 501 ? 20.530 -17.338 -26.805 1.00 98.31 501 ARG A CA 1
ATOM 3927 C C . ARG A 1 501 ? 19.491 -17.911 -25.838 1.00 98.31 501 ARG A C 1
ATOM 3929 O O . ARG A 1 501 ? 19.632 -19.050 -25.385 1.00 98.31 501 ARG A O 1
ATOM 3936 N N . TYR A 1 502 ? 18.474 -17.122 -25.505 1.00 98.56 502 TYR A N 1
ATOM 3937 C CA . TYR A 1 502 ? 17.465 -17.459 -24.499 1.00 98.56 502 TYR A CA 1
ATOM 3938 C C . TYR A 1 502 ? 16.105 -17.854 -25.089 1.00 98.56 502 TYR A C 1
ATOM 3940 O O . TYR A 1 502 ? 15.136 -17.995 -24.336 1.00 98.56 502 TYR A O 1
ATOM 3948 N N . LYS A 1 503 ? 16.054 -18.089 -26.407 1.00 97.88 503 LYS A N 1
ATOM 3949 C CA . LYS A 1 503 ? 14.870 -18.489 -27.173 1.00 97.88 503 LYS A CA 1
ATOM 3950 C C . LYS A 1 503 ? 14.078 -19.594 -26.478 1.00 97.88 503 LYS A C 1
ATOM 3952 O O . LYS A 1 503 ? 14.634 -20.616 -26.069 1.00 97.88 503 LYS A O 1
ATOM 3957 N N . GLY A 1 504 ? 12.782 -19.365 -26.296 1.00 92.50 504 GLY A N 1
ATOM 3958 C CA . GLY A 1 504 ? 11.857 -20.263 -25.608 1.00 92.50 504 GLY A CA 1
ATOM 3959 C C . GLY A 1 504 ? 12.068 -20.426 -24.093 1.00 92.50 504 GLY A C 1
ATOM 3960 O O . GLY A 1 504 ? 11.156 -20.940 -23.440 1.00 92.50 504 GLY A O 1
ATOM 3961 N N . LYS A 1 505 ? 13.199 -19.990 -23.512 1.00 96.19 505 LYS A N 1
ATOM 3962 C CA . LYS A 1 505 ? 13.474 -20.028 -22.059 1.00 96.19 505 LYS A CA 1
ATOM 3963 C C . LYS A 1 505 ? 12.978 -18.770 -21.346 1.00 96.19 505 LYS A C 1
ATOM 3965 O O . LYS A 1 505 ? 12.360 -18.869 -20.291 1.00 96.19 505 LYS A O 1
ATOM 3970 N N . ILE A 1 506 ? 13.240 -17.599 -21.925 1.00 97.94 506 ILE A N 1
ATOM 3971 C CA . ILE A 1 506 ? 12.699 -16.315 -21.463 1.00 97.94 506 ILE A CA 1
ATOM 3972 C C . ILE A 1 506 ? 11.393 -16.067 -22.216 1.00 97.94 506 ILE A C 1
ATOM 3974 O O . ILE A 1 506 ? 11.355 -16.200 -23.436 1.00 97.94 506 ILE A O 1
ATOM 3978 N N . LYS A 1 507 ? 10.311 -15.772 -21.487 1.00 92.12 507 LYS A N 1
ATOM 3979 C CA . LYS A 1 507 ? 8.953 -15.700 -22.061 1.00 92.12 507 LYS A CA 1
ATOM 3980 C C . LYS A 1 507 ? 8.477 -14.285 -22.360 1.00 92.12 507 LYS A C 1
ATOM 3982 O O . LYS A 1 507 ? 7.628 -14.112 -23.227 1.00 92.12 507 LYS A O 1
ATOM 3987 N N . VAL A 1 508 ? 9.025 -13.295 -21.658 1.00 98.31 508 VAL A N 1
ATOM 3988 C CA . VAL A 1 508 ? 8.683 -11.877 -21.815 1.00 98.31 508 VAL A CA 1
ATOM 3989 C C . VAL A 1 508 ? 9.972 -11.071 -21.938 1.00 98.31 508 VAL A C 1
ATOM 3991 O O . VAL A 1 508 ? 10.904 -11.311 -21.170 1.00 98.31 508 VAL A O 1
ATOM 3994 N N . TRP A 1 509 ? 10.023 -10.110 -22.857 1.00 98.81 509 TRP A N 1
ATOM 3995 C CA . TRP A 1 509 ? 11.158 -9.198 -23.024 1.00 98.81 509 TRP A CA 1
ATOM 3996 C C . TRP A 1 509 ? 10.731 -7.739 -22.915 1.00 98.81 509 TRP A C 1
ATOM 3998 O O . TRP A 1 509 ? 9.868 -7.296 -23.670 1.00 98.81 509 TRP A O 1
ATOM 4008 N N . ASP A 1 510 ? 11.410 -6.973 -22.059 1.00 98.81 510 ASP A N 1
ATOM 4009 C CA . ASP A 1 510 ? 11.431 -5.512 -22.148 1.00 98.81 510 ASP A CA 1
ATOM 4010 C C . ASP A 1 510 ? 12.293 -5.122 -23.350 1.00 98.81 510 ASP A C 1
ATOM 4012 O O . ASP A 1 510 ? 13.520 -5.006 -23.249 1.00 98.81 510 ASP A O 1
ATOM 4016 N N . VAL A 1 511 ? 11.650 -4.975 -24.510 1.00 98.88 511 VAL A N 1
ATOM 4017 C CA . VAL A 1 511 ? 12.336 -4.689 -25.776 1.00 98.88 511 VAL A CA 1
ATOM 4018 C C . VAL A 1 511 ? 12.843 -3.255 -25.798 1.00 98.88 511 VAL A C 1
ATOM 4020 O O . VAL A 1 511 ? 13.990 -3.017 -26.165 1.00 98.88 511 VAL A O 1
ATOM 4023 N N . VAL A 1 512 ? 12.007 -2.310 -25.363 1.00 98.81 512 VAL A N 1
ATOM 4024 C CA . VAL A 1 512 ? 12.380 -0.903 -25.199 1.00 98.81 512 VAL A CA 1
ATOM 4025 C C . VAL A 1 512 ? 11.911 -0.409 -23.838 1.00 98.81 512 VAL A C 1
ATOM 4027 O O . VAL A 1 512 ? 10.740 -0.564 -23.487 1.00 98.81 512 VAL A O 1
ATOM 4030 N N . ASN A 1 513 ? 12.831 0.213 -23.103 1.00 98.56 513 ASN A N 1
ATOM 4031 C CA . ASN A 1 513 ? 12.595 0.790 -21.786 1.00 98.56 513 ASN A CA 1
ATOM 4032 C C . ASN A 1 513 ? 12.708 2.327 -21.817 1.00 98.56 513 ASN A C 1
ATOM 4034 O O . ASN A 1 513 ? 13.651 2.877 -22.394 1.00 98.56 513 ASN A O 1
ATOM 4038 N N . GLU A 1 514 ? 11.776 3.024 -21.163 1.00 96.56 514 GLU A N 1
ATOM 4039 C CA . GLU A 1 514 ? 11.829 4.465 -20.846 1.00 96.56 514 GLU A CA 1
ATOM 4040 C C . GLU A 1 514 ? 12.107 5.400 -22.040 1.00 96.56 514 GLU A C 1
ATOM 4042 O O . GLU A 1 514 ? 12.842 6.393 -21.937 1.00 96.56 514 GLU A O 1
ATOM 4047 N N . ALA A 1 515 ? 11.531 5.092 -23.203 1.00 96.25 515 ALA A N 1
ATOM 4048 C CA . ALA A 1 515 ? 11.645 5.922 -24.398 1.00 96.25 515 ALA A CA 1
ATOM 4049 C C . ALA A 1 515 ? 10.697 7.134 -24.397 1.00 96.25 515 ALA A C 1
ATOM 4051 O O . ALA A 1 515 ? 10.895 8.033 -25.213 1.00 96.25 515 ALA A O 1
ATOM 4052 N N . ILE A 1 516 ? 9.703 7.206 -23.505 1.00 94.94 516 ILE A N 1
ATOM 4053 C CA . ILE A 1 516 ? 8.789 8.355 -23.390 1.00 94.94 516 ILE A CA 1
ATOM 4054 C C . ILE A 1 516 ? 9.456 9.483 -22.593 1.00 94.94 516 ILE A C 1
ATOM 4056 O O . ILE A 1 516 ? 10.167 9.236 -21.617 1.00 94.94 516 ILE A O 1
ATOM 4060 N N . SER A 1 517 ? 9.228 10.739 -22.992 1.00 91.25 517 SER A N 1
ATOM 4061 C CA . SER A 1 517 ? 9.750 11.906 -22.274 1.00 91.25 517 SER A CA 1
ATOM 4062 C C . SER A 1 517 ? 8.879 12.292 -21.070 1.00 91.25 517 SER A C 1
ATOM 4064 O O . SER A 1 517 ? 7.647 12.341 -21.141 1.00 91.25 517 SER A O 1
ATOM 4066 N N . ASP A 1 518 ? 9.531 12.624 -19.957 1.00 84.12 518 ASP A N 1
ATOM 4067 C CA . ASP A 1 518 ? 8.852 12.904 -18.684 1.00 84.12 518 ASP A CA 1
ATOM 4068 C C . ASP A 1 518 ? 8.150 14.272 -18.631 1.00 84.12 518 ASP A C 1
ATOM 4070 O O . ASP A 1 518 ? 7.330 14.500 -17.751 1.00 84.12 518 ASP A O 1
ATOM 4074 N N . ASN A 1 519 ? 8.484 15.194 -19.541 1.00 78.12 519 ASN A N 1
ATOM 4075 C CA . ASN A 1 519 ? 8.028 16.589 -19.532 1.00 78.12 519 ASN A CA 1
ATOM 4076 C C . ASN A 1 519 ? 7.794 17.098 -20.965 1.00 78.12 519 ASN A C 1
ATOM 4078 O O . ASN A 1 519 ? 8.294 16.508 -21.921 1.00 78.12 519 ASN A O 1
ATOM 4082 N N . GLY A 1 520 ? 7.076 18.214 -21.120 1.00 84.06 520 GLY A N 1
ATOM 4083 C CA . GLY A 1 520 ? 6.884 18.880 -22.417 1.00 84.06 520 GLY A CA 1
ATOM 4084 C C . GLY A 1 520 ? 5.965 18.129 -23.397 1.00 84.06 520 GLY A C 1
ATOM 4085 O O . GLY A 1 520 ? 5.420 17.078 -23.049 1.00 84.06 520 GLY A O 1
ATOM 4086 N N . PRO A 1 521 ? 5.763 18.666 -24.616 1.00 85.94 521 PRO A N 1
ATOM 4087 C CA . PRO A 1 521 ? 4.818 18.114 -25.590 1.00 85.94 521 PRO A CA 1
ATOM 4088 C C . PRO A 1 521 ? 5.325 16.838 -26.278 1.00 85.94 521 PRO A C 1
ATOM 4090 O O . PRO A 1 521 ? 4.514 15.990 -26.641 1.00 85.94 521 PRO A O 1
ATOM 4093 N N . ASP A 1 522 ? 6.643 16.690 -26.440 1.00 89.75 522 ASP A N 1
ATOM 4094 C CA . ASP A 1 522 ? 7.255 15.601 -27.204 1.00 89.75 522 ASP A CA 1
ATOM 4095 C C . ASP A 1 522 ? 6.905 14.227 -26.620 1.00 89.75 522 ASP A C 1
ATOM 4097 O O . ASP A 1 522 ? 7.005 14.015 -25.410 1.00 89.75 522 ASP A O 1
ATOM 4101 N N . ILE A 1 523 ? 6.553 13.259 -27.469 1.00 92.69 523 ILE A N 1
ATOM 4102 C CA . ILE A 1 523 ? 6.299 11.880 -27.023 1.00 92.69 523 ILE A CA 1
ATOM 4103 C C . ILE A 1 523 ? 7.605 11.243 -26.531 1.00 92.69 523 ILE A C 1
ATOM 4105 O O . ILE A 1 523 ? 7.651 10.704 -25.427 1.00 92.69 523 ILE A O 1
ATOM 4109 N N . LEU A 1 524 ? 8.676 11.325 -27.329 1.00 92.44 524 LEU A N 1
ATOM 4110 C CA . LEU A 1 524 ? 9.920 10.585 -27.102 1.00 92.44 524 LEU A CA 1
ATOM 4111 C C . LEU A 1 524 ? 10.979 11.379 -26.326 1.00 92.44 524 LEU A C 1
ATOM 4113 O O . LEU A 1 524 ? 11.187 12.572 -26.538 1.00 92.44 524 LEU A O 1
ATOM 4117 N N . ARG A 1 525 ? 11.708 10.680 -25.454 1.00 89.75 525 ARG A N 1
ATOM 4118 C CA . ARG A 1 525 ? 12.895 11.161 -24.741 1.00 89.75 525 ARG A CA 1
ATOM 4119 C C . ARG A 1 525 ? 14.045 11.353 -25.728 1.00 89.75 525 ARG A C 1
ATOM 4121 O O . ARG A 1 525 ? 14.524 10.377 -26.309 1.00 89.75 525 ARG A O 1
ATOM 4128 N N . ARG A 1 526 ? 14.549 12.590 -25.854 1.00 87.06 526 ARG A N 1
ATOM 4129 C CA . ARG A 1 526 ? 15.753 12.889 -26.651 1.00 87.06 526 ARG A CA 1
ATOM 4130 C C . ARG A 1 526 ? 16.955 12.126 -26.082 1.00 87.06 526 ARG A C 1
ATOM 4132 O O . ARG A 1 526 ? 17.495 12.480 -25.037 1.00 87.06 526 ARG A O 1
ATOM 4139 N N . SER A 1 527 ? 17.340 11.067 -26.779 1.00 87.75 527 SER A N 1
ATOM 4140 C CA . SER A 1 527 ? 18.304 10.038 -26.377 1.00 87.75 527 SER A CA 1
ATOM 4141 C C . SER A 1 527 ? 19.224 9.702 -27.559 1.00 87.75 527 SER A C 1
ATOM 4143 O O . SER A 1 527 ? 18.865 10.029 -28.690 1.00 87.75 527 SER A O 1
ATOM 4145 N N . PRO A 1 528 ? 20.386 9.042 -27.364 1.00 88.06 528 PRO A N 1
ATOM 4146 C CA . PRO A 1 528 ? 21.203 8.545 -28.478 1.00 88.06 528 PRO A CA 1
ATOM 4147 C C . PRO A 1 528 ? 20.377 7.817 -29.548 1.00 88.06 528 PRO A C 1
ATOM 4149 O O . PRO A 1 528 ? 20.480 8.147 -30.725 1.00 88.06 528 PRO A O 1
ATOM 4152 N N . TRP A 1 529 ? 19.502 6.899 -29.126 1.00 93.62 529 TRP A N 1
ATOM 4153 C CA . TRP A 1 529 ? 18.612 6.137 -30.002 1.00 93.62 529 TRP A CA 1
ATOM 4154 C C . TRP A 1 529 ? 17.697 7.038 -30.844 1.00 93.62 529 TRP A C 1
ATOM 4156 O O . TRP A 1 529 ? 17.706 6.958 -32.073 1.00 93.62 529 TRP A O 1
ATOM 4166 N N . SER A 1 530 ? 16.958 7.952 -30.205 1.00 91.12 530 SER A N 1
ATOM 4167 C CA . SER A 1 530 ? 16.016 8.834 -30.905 1.00 91.12 530 SER A CA 1
ATOM 4168 C C . SER A 1 530 ? 16.692 9.914 -31.761 1.00 91.12 530 SER A C 1
ATOM 4170 O O . SER A 1 530 ? 16.025 10.503 -32.605 1.00 91.12 530 SER A O 1
ATOM 4172 N N . VAL A 1 531 ? 17.967 10.227 -31.500 1.00 88.31 531 VAL A N 1
ATOM 4173 C CA . VAL A 1 531 ? 18.749 11.267 -32.195 1.00 88.31 531 VAL A CA 1
ATOM 4174 C C . VAL A 1 531 ? 19.508 10.708 -33.399 1.00 88.31 531 VAL A C 1
ATOM 4176 O O . VAL A 1 531 ? 19.541 11.350 -34.443 1.00 88.31 531 VAL A O 1
ATOM 4179 N N . ILE A 1 532 ? 20.127 9.532 -33.258 1.00 87.75 532 ILE A N 1
ATOM 4180 C CA . ILE A 1 532 ? 20.984 8.938 -34.296 1.00 87.75 532 ILE A CA 1
ATOM 4181 C C . ILE A 1 532 ? 20.155 8.116 -35.290 1.00 87.75 532 ILE A C 1
ATOM 4183 O O . ILE A 1 532 ? 20.382 8.208 -36.493 1.00 87.75 532 ILE A O 1
ATOM 4187 N N . ILE A 1 533 ? 19.177 7.335 -34.812 1.00 94.06 533 ILE A N 1
ATOM 4188 C CA . ILE A 1 533 ? 18.265 6.593 -35.695 1.00 94.06 533 ILE A CA 1
ATOM 4189 C C . ILE A 1 533 ? 17.076 7.475 -36.077 1.00 94.06 533 ILE A C 1
ATOM 4191 O O . ILE A 1 533 ? 16.805 7.658 -37.263 1.00 94.06 533 ILE A O 1
ATOM 4195 N N . GLY A 1 534 ? 16.367 8.012 -35.082 1.00 90.62 534 GLY A N 1
ATOM 4196 C CA . GLY A 1 534 ? 15.053 8.635 -35.259 1.00 90.62 534 GLY A CA 1
ATOM 4197 C C . GLY A 1 534 ? 13.936 7.835 -34.571 1.00 90.62 534 GLY A C 1
ATOM 4198 O O . GLY A 1 534 ? 14.211 6.832 -33.912 1.00 90.62 534 GLY A O 1
ATOM 4199 N N . PRO A 1 535 ? 12.664 8.263 -34.677 1.00 88.69 535 PRO A N 1
ATOM 4200 C CA . PRO A 1 535 ? 11.557 7.727 -33.874 1.00 88.69 535 PRO A CA 1
ATOM 4201 C C . PRO A 1 535 ? 11.189 6.262 -34.171 1.00 88.69 535 PRO A C 1
ATOM 4203 O O . PRO A 1 535 ? 10.513 5.627 -33.365 1.00 88.69 535 PRO A O 1
ATOM 4206 N N . ASP A 1 536 ? 11.626 5.705 -35.301 1.00 95.56 536 ASP A N 1
ATOM 4207 C CA . ASP A 1 536 ? 11.379 4.315 -35.692 1.00 95.56 536 ASP A CA 1
ATOM 4208 C C . ASP A 1 536 ? 12.344 3.304 -35.048 1.00 95.56 536 ASP A C 1
ATOM 4210 O O . ASP A 1 536 ? 12.147 2.102 -35.225 1.00 95.56 536 ASP A O 1
ATOM 4214 N N . PHE A 1 537 ? 13.324 3.745 -34.243 1.00 98.25 537 PHE A N 1
ATOM 4215 C CA . PHE A 1 537 ? 14.205 2.836 -33.491 1.00 98.25 537 PHE A CA 1
ATOM 4216 C C . PHE A 1 537 ? 13.411 1.831 -32.640 1.00 98.25 537 PHE A C 1
ATOM 4218 O O . PHE A 1 537 ? 13.799 0.671 -32.527 1.00 98.25 537 PHE A O 1
ATOM 4225 N N . ILE A 1 538 ? 12.265 2.265 -32.099 1.00 98.62 538 ILE A N 1
ATOM 4226 C CA . ILE A 1 538 ? 11.358 1.427 -31.310 1.00 98.62 538 ILE A CA 1
ATOM 4227 C C . ILE A 1 538 ? 10.770 0.324 -32.192 1.00 98.62 538 ILE A C 1
ATOM 4229 O O . ILE A 1 538 ? 10.887 -0.850 -31.857 1.00 98.62 538 ILE A O 1
ATOM 4233 N N . ALA A 1 539 ? 10.204 0.680 -33.350 1.00 98.75 539 ALA A N 1
ATOM 4234 C CA . ALA A 1 539 ? 9.661 -0.295 -34.295 1.00 98.75 539 ALA A CA 1
ATOM 4235 C C . ALA A 1 539 ? 10.722 -1.329 -34.703 1.00 98.75 539 ALA A C 1
ATOM 4237 O O . ALA A 1 539 ? 10.465 -2.528 -34.629 1.00 98.75 539 ALA A O 1
ATOM 4238 N N . LYS A 1 540 ? 11.944 -0.875 -35.014 1.00 98.81 540 LYS A N 1
ATOM 4239 C CA . LYS A 1 540 ? 13.067 -1.749 -35.377 1.00 98.81 540 LYS A CA 1
ATOM 4240 C C . LYS A 1 540 ? 13.477 -2.692 -34.247 1.00 98.81 540 LYS A C 1
ATOM 4242 O O . LYS A 1 540 ? 13.685 -3.870 -34.511 1.00 98.81 540 LYS A O 1
ATOM 4247 N N . ALA A 1 541 ? 13.519 -2.234 -32.997 1.00 98.88 541 ALA A N 1
ATOM 4248 C CA . ALA A 1 541 ? 13.809 -3.105 -31.857 1.00 98.88 541 ALA A CA 1
ATOM 4249 C C . ALA A 1 541 ? 12.762 -4.229 -31.692 1.00 98.88 541 ALA A C 1
ATOM 4251 O O . ALA A 1 541 ? 13.129 -5.386 -31.487 1.00 98.88 541 ALA A O 1
ATOM 4252 N N . PHE A 1 542 ? 11.470 -3.913 -31.842 1.00 98.88 542 PHE A N 1
ATOM 4253 C CA . PHE A 1 542 ? 10.383 -4.903 -31.789 1.00 98.88 542 PHE A CA 1
ATOM 4254 C C . PHE A 1 542 ? 10.393 -5.868 -32.981 1.00 98.88 542 PHE A C 1
ATOM 4256 O O . PHE A 1 542 ? 10.229 -7.070 -32.781 1.00 98.88 542 PHE A O 1
ATOM 4263 N N . GLU A 1 543 ? 10.642 -5.379 -34.200 1.00 98.81 543 GLU A N 1
ATOM 4264 C CA . GLU A 1 543 ? 10.865 -6.230 -35.376 1.00 98.81 543 GLU A CA 1
ATOM 4265 C C . GLU A 1 543 ? 12.007 -7.227 -35.121 1.00 98.81 543 GLU A C 1
ATOM 4267 O O . GLU A 1 543 ? 11.814 -8.432 -35.269 1.00 98.81 543 GLU A O 1
ATOM 4272 N N . TYR A 1 544 ? 13.175 -6.750 -34.673 1.00 98.88 544 TYR A N 1
ATOM 4273 C CA . TYR A 1 544 ? 14.356 -7.593 -34.457 1.00 98.88 544 TYR A CA 1
ATOM 4274 C C . TYR A 1 544 ? 14.151 -8.621 -33.336 1.00 98.88 544 TYR A C 1
ATOM 4276 O O . TYR A 1 544 ? 14.634 -9.748 -33.439 1.00 98.88 544 TYR A O 1
ATOM 4284 N N . ALA A 1 545 ? 13.412 -8.266 -32.281 1.00 98.81 545 ALA A N 1
ATOM 4285 C CA . ALA A 1 545 ? 13.097 -9.195 -31.199 1.00 98.81 545 ALA A CA 1
ATOM 4286 C C . ALA A 1 545 ? 12.131 -10.298 -31.662 1.00 98.81 545 ALA A C 1
ATOM 4288 O O . ALA A 1 545 ? 12.325 -11.460 -31.308 1.00 98.81 545 ALA A O 1
ATOM 4289 N N . HIS A 1 546 ? 11.150 -9.962 -32.508 1.00 98.62 546 HIS A N 1
ATOM 4290 C CA . HIS A 1 546 ? 10.197 -10.924 -33.068 1.00 98.62 546 HIS A CA 1
ATOM 4291 C C . HIS A 1 546 ? 10.834 -11.850 -34.118 1.00 98.62 546 HIS A C 1
ATOM 4293 O O . HIS A 1 546 ? 10.532 -13.039 -34.157 1.00 98.62 546 HIS A O 1
ATOM 4299 N N . GLU A 1 547 ? 11.759 -11.342 -34.940 1.00 98.62 547 GLU A N 1
ATOM 4300 C CA . GLU A 1 547 ? 12.576 -12.182 -35.828 1.00 98.62 547 GLU A CA 1
ATOM 4301 C C . GLU A 1 547 ? 13.410 -13.208 -35.038 1.00 98.62 547 GLU A C 1
ATOM 4303 O O . GLU A 1 547 ? 13.547 -14.357 -35.461 1.00 98.62 547 GLU A O 1
ATOM 4308 N N . ALA A 1 548 ? 13.983 -12.792 -33.901 1.00 98.62 548 ALA A N 1
ATOM 4309 C CA . ALA A 1 548 ? 14.824 -13.641 -33.066 1.00 98.62 548 ALA A CA 1
ATOM 4310 C C . ALA A 1 548 ? 13.997 -14.702 -32.318 1.00 98.62 548 ALA A C 1
ATOM 4312 O O . ALA A 1 548 ? 14.287 -15.899 -32.429 1.00 98.62 548 ALA A O 1
ATOM 4313 N N . ASP A 1 549 ? 12.931 -14.307 -31.614 1.00 98.38 549 ASP A N 1
ATOM 4314 C CA . ASP A 1 549 ? 11.978 -15.228 -30.986 1.00 98.38 549 ASP A CA 1
ATOM 4315 C C . ASP A 1 549 ? 10.516 -14.786 -31.156 1.00 98.38 549 ASP A C 1
ATOM 4317 O O . ASP A 1 549 ? 9.966 -14.032 -30.355 1.00 98.38 549 ASP A O 1
ATOM 4321 N N . ALA A 1 550 ? 9.876 -15.306 -32.206 1.00 97.06 550 ALA A N 1
ATOM 4322 C CA . ALA A 1 550 ? 8.481 -15.026 -32.531 1.00 97.06 550 ALA A CA 1
ATOM 4323 C C . ALA A 1 550 ? 7.474 -15.529 -31.477 1.00 97.06 550 ALA A C 1
ATOM 4325 O O . ALA A 1 550 ? 6.357 -15.017 -31.431 1.00 97.06 550 ALA A O 1
ATOM 4326 N N . ASP A 1 551 ? 7.874 -16.489 -30.630 1.00 96.50 551 ASP A N 1
ATOM 4327 C CA . ASP A 1 551 ? 7.046 -17.063 -29.560 1.00 96.50 551 ASP A CA 1
ATOM 4328 C C . ASP A 1 551 ? 7.168 -16.287 -28.226 1.00 96.50 551 ASP A C 1
ATOM 4330 O O . ASP A 1 551 ? 6.525 -16.648 -27.236 1.00 96.50 551 ASP A O 1
ATOM 4334 N N . ALA A 1 552 ? 8.010 -15.246 -28.162 1.00 97.50 552 ALA A N 1
ATOM 4335 C CA . ALA A 1 552 ? 8.226 -14.446 -26.958 1.00 97.50 552 ALA A CA 1
ATOM 4336 C C . ALA A 1 552 ? 7.292 -13.224 -26.894 1.00 97.50 552 ALA A C 1
ATOM 4338 O O . ALA A 1 552 ? 7.110 -12.505 -27.875 1.00 97.50 552 ALA A O 1
ATOM 4339 N N . ILE A 1 553 ? 6.753 -12.937 -25.705 1.00 98.50 553 ILE A N 1
ATOM 4340 C CA . ILE A 1 553 ? 5.896 -11.771 -25.464 1.00 98.50 553 ILE A CA 1
ATOM 4341 C C . ILE A 1 553 ? 6.768 -10.513 -25.423 1.00 98.50 553 ILE A C 1
ATOM 4343 O O . ILE A 1 553 ? 7.587 -10.324 -24.520 1.00 98.50 553 ILE A O 1
ATOM 4347 N N . LEU A 1 554 ? 6.585 -9.633 -26.403 1.00 98.81 554 LEU A N 1
ATOM 4348 C CA . LEU A 1 554 ? 7.375 -8.412 -26.538 1.00 98.81 554 LEU A CA 1
ATOM 4349 C C . LEU A 1 554 ? 6.688 -7.231 -25.842 1.00 98.81 554 LEU A C 1
ATOM 4351 O O . LEU A 1 554 ? 5.556 -6.870 -26.177 1.00 98.81 554 LEU A O 1
ATOM 4355 N N . ARG A 1 555 ? 7.384 -6.608 -24.887 1.00 98.56 555 ARG A N 1
ATOM 4356 C CA . ARG A 1 555 ? 6.847 -5.580 -23.988 1.00 98.56 555 ARG A CA 1
ATOM 4357 C C . ARG A 1 555 ? 7.553 -4.234 -24.150 1.00 98.56 555 ARG A C 1
ATOM 4359 O O . ARG A 1 555 ? 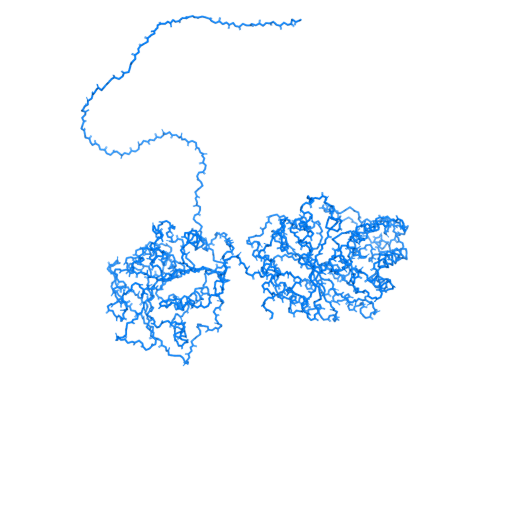8.774 -4.171 -24.311 1.00 98.56 555 ARG A O 1
ATOM 4366 N N . TYR A 1 556 ? 6.774 -3.154 -24.085 1.00 98.81 556 TYR A N 1
ATOM 4367 C CA . TYR A 1 556 ? 7.274 -1.785 -23.901 1.00 98.81 556 TYR A CA 1
ATOM 4368 C C . TYR A 1 556 ? 7.148 -1.406 -22.420 1.00 98.81 556 TYR A C 1
ATOM 4370 O O . TYR A 1 556 ? 6.067 -1.600 -21.870 1.00 98.81 556 TYR A O 1
ATOM 4378 N N . ASN A 1 557 ? 8.193 -0.866 -21.783 1.00 98.81 557 ASN A N 1
ATOM 4379 C CA . ASN A 1 557 ? 8.236 -0.646 -20.327 1.00 98.81 557 ASN A CA 1
ATOM 4380 C C . ASN A 1 557 ? 8.599 0.806 -19.951 1.00 98.81 557 ASN A C 1
ATOM 4382 O O . ASN A 1 557 ? 9.463 1.415 -20.586 1.00 98.81 557 ASN A O 1
ATOM 4386 N N . ASP A 1 558 ? 7.934 1.384 -18.942 1.00 98.31 558 ASP A N 1
ATOM 4387 C CA . ASP A 1 558 ? 8.178 2.768 -18.491 1.00 98.31 558 ASP A CA 1
ATOM 4388 C C . ASP A 1 558 ? 7.686 3.041 -17.050 1.00 98.31 558 ASP A C 1
ATOM 4390 O O . ASP A 1 558 ? 6.783 2.365 -16.547 1.00 98.31 558 ASP A O 1
ATOM 4394 N N . TYR A 1 559 ? 8.230 4.077 -16.397 1.00 95.19 559 TYR A N 1
ATOM 4395 C CA . TYR A 1 559 ? 7.755 4.576 -15.092 1.00 95.19 559 TYR A CA 1
ATOM 4396 C C . TYR A 1 559 ? 6.766 5.729 -15.204 1.00 95.19 559 TYR A C 1
ATOM 4398 O O . TYR A 1 559 ? 6.744 6.475 -16.185 1.00 95.19 559 TYR A O 1
ATOM 4406 N N . GLY A 1 560 ? 6.039 5.974 -14.113 1.00 92.81 560 GLY A N 1
ATOM 4407 C CA . GLY A 1 560 ? 5.218 7.168 -13.954 1.00 92.81 560 GLY A CA 1
ATOM 4408 C C . GLY A 1 560 ? 3.977 7.151 -14.833 1.00 92.81 560 GLY A C 1
ATOM 4409 O O . GLY A 1 560 ? 3.435 8.210 -15.136 1.00 92.81 560 GLY A O 1
ATOM 4410 N N . LEU A 1 561 ? 3.523 5.965 -15.241 1.00 95.69 561 LEU A N 1
ATOM 4411 C CA . LEU A 1 561 ? 2.278 5.760 -15.983 1.00 95.69 561 LEU A CA 1
ATOM 4412 C C . LEU A 1 561 ? 1.043 5.992 -15.097 1.00 95.69 561 LEU A C 1
ATOM 4414 O O . LEU A 1 561 ? -0.074 6.106 -15.591 1.00 95.69 561 LEU A O 1
ATOM 4418 N N . GLU A 1 562 ? 1.245 6.167 -13.795 1.00 93.12 562 GLU A N 1
ATOM 4419 C CA . GLU A 1 562 ? 0.288 6.713 -12.840 1.00 93.12 562 GLU A CA 1
ATOM 4420 C C . GLU A 1 562 ? -0.033 8.191 -13.162 1.00 93.12 562 GLU A C 1
ATOM 4422 O O . GLU A 1 562 ? -1.172 8.632 -12.985 1.00 93.12 562 GLU A O 1
ATOM 4427 N N . ASN A 1 563 ? 0.929 8.949 -13.716 1.00 91.62 563 ASN A N 1
ATOM 4428 C CA . ASN A 1 563 ? 0.736 10.326 -14.179 1.00 91.62 563 ASN A CA 1
ATOM 4429 C C . ASN A 1 563 ? -0.061 10.348 -15.507 1.00 91.62 563 ASN A C 1
ATOM 4431 O O . ASN A 1 563 ? 0.405 9.782 -16.502 1.00 91.62 563 ASN A O 1
ATOM 4435 N N . PRO A 1 564 ? -1.217 11.044 -15.575 1.00 92.94 564 PRO A N 1
ATOM 4436 C CA . PRO A 1 564 ? -2.040 11.106 -16.785 1.00 92.94 564 PRO A CA 1
ATOM 4437 C C . PRO A 1 564 ? -1.334 11.681 -18.022 1.00 92.94 564 PRO A C 1
ATOM 4439 O O . PRO A 1 564 ? -1.579 11.215 -19.130 1.00 92.94 564 PRO A O 1
ATOM 4442 N N . GLU A 1 565 ? -0.438 12.662 -17.874 1.00 91.94 565 GLU A N 1
ATOM 4443 C CA . GLU A 1 565 ? 0.250 13.287 -19.013 1.00 91.94 565 GLU A CA 1
ATOM 4444 C C . GLU A 1 565 ? 1.244 12.323 -19.671 1.00 91.94 565 GLU A C 1
ATOM 4446 O O . GLU A 1 565 ? 1.287 12.215 -20.901 1.00 91.94 565 GLU A O 1
ATOM 4451 N N . LYS A 1 566 ? 2.003 11.570 -18.862 1.00 93.88 566 LYS A N 1
ATOM 4452 C CA . LYS A 1 566 ? 2.936 10.553 -19.368 1.00 93.88 566 LYS A CA 1
ATOM 4453 C C . LYS A 1 566 ? 2.192 9.323 -19.900 1.00 93.88 566 LYS A C 1
ATOM 4455 O O . LYS A 1 566 ? 2.539 8.817 -20.966 1.00 93.88 566 LYS A O 1
ATOM 4460 N N . ARG A 1 567 ? 1.102 8.908 -19.245 1.00 95.88 567 ARG A N 1
ATOM 4461 C CA . ARG A 1 567 ? 0.202 7.851 -19.740 1.00 95.88 567 ARG A CA 1
ATOM 4462 C C . ARG A 1 567 ? -0.460 8.214 -21.073 1.00 95.88 567 ARG A C 1
ATOM 4464 O O . ARG A 1 567 ? -0.558 7.360 -21.950 1.00 95.88 567 ARG A O 1
ATOM 4471 N N . ARG A 1 568 ? -0.826 9.483 -21.292 1.00 96.31 568 ARG A N 1
ATOM 4472 C CA . ARG A 1 568 ? -1.324 9.966 -22.592 1.00 96.31 568 ARG A CA 1
ATOM 4473 C C . ARG A 1 568 ? -0.286 9.765 -23.705 1.00 96.31 568 ARG A C 1
ATOM 4475 O O . ARG A 1 568 ? -0.646 9.276 -24.773 1.00 96.31 568 ARG A O 1
ATOM 4482 N N . LYS A 1 569 ? 0.992 10.078 -23.444 1.00 97.25 569 LYS A N 1
ATOM 4483 C CA . LYS A 1 569 ? 2.104 9.836 -24.388 1.00 97.25 569 LYS A CA 1
ATOM 4484 C C . LYS A 1 569 ? 2.315 8.346 -24.672 1.00 97.25 569 LYS A C 1
ATOM 4486 O O . LYS A 1 569 ? 2.568 7.995 -25.819 1.00 97.25 569 LYS A O 1
ATOM 4491 N N . LEU A 1 570 ? 2.168 7.474 -23.668 1.00 98.00 570 LEU A N 1
ATOM 4492 C CA . LEU A 1 570 ? 2.182 6.020 -23.875 1.00 98.00 570 LEU A CA 1
ATOM 4493 C C . LEU A 1 570 ? 1.058 5.587 -24.821 1.00 98.00 570 LEU A C 1
ATOM 4495 O O . LEU A 1 570 ? 1.319 4.891 -25.796 1.00 98.00 570 LEU A O 1
ATOM 4499 N N . ILE A 1 571 ? -0.180 6.014 -24.563 1.00 98.19 571 ILE A N 1
ATOM 4500 C CA . ILE A 1 571 ? -1.337 5.619 -25.377 1.00 98.19 571 ILE A CA 1
ATOM 4501 C C . ILE A 1 571 ? -1.173 6.083 -26.835 1.00 98.19 571 ILE A C 1
ATOM 4503 O O . ILE A 1 571 ? -1.513 5.344 -27.757 1.00 98.19 571 ILE A O 1
ATOM 4507 N N . GLU A 1 572 ? -0.615 7.276 -27.045 1.00 97.81 572 GLU A N 1
ATOM 4508 C CA . GLU A 1 572 ? -0.286 7.824 -28.366 1.00 97.81 572 GLU A CA 1
ATOM 4509 C C . GLU A 1 572 ? 0.836 7.026 -29.064 1.00 97.81 572 GLU A C 1
ATOM 4511 O O . GLU A 1 572 ? 0.688 6.628 -30.221 1.00 97.81 572 GLU A O 1
ATOM 4516 N N . LEU A 1 573 ? 1.919 6.703 -28.343 1.00 98.12 573 LEU A N 1
ATOM 4517 C CA . LEU A 1 573 ? 3.026 5.887 -28.850 1.00 98.12 573 LEU A CA 1
ATOM 4518 C C . LEU A 1 573 ? 2.557 4.491 -29.279 1.00 98.12 573 LEU A C 1
ATOM 4520 O O . LEU A 1 573 ? 2.791 4.103 -30.424 1.00 98.12 573 LEU A O 1
ATOM 4524 N N . ILE A 1 574 ? 1.889 3.751 -28.389 1.00 98.50 574 ILE A N 1
ATOM 4525 C CA . ILE A 1 574 ? 1.498 2.354 -28.624 1.00 98.50 574 ILE A CA 1
ATOM 4526 C C . ILE A 1 574 ? 0.514 2.250 -29.791 1.00 98.50 574 ILE A C 1
ATOM 4528 O O . ILE A 1 574 ? 0.711 1.403 -30.661 1.00 98.50 574 ILE A O 1
ATOM 4532 N N . LYS A 1 575 ? -0.473 3.152 -29.892 1.00 98.25 575 LYS A N 1
ATOM 4533 C CA . LYS A 1 575 ? -1.383 3.185 -31.049 1.00 98.25 575 LYS A CA 1
ATOM 4534 C C . LYS A 1 575 ? -0.626 3.410 -32.355 1.00 98.25 575 LYS A C 1
ATOM 4536 O O . LYS A 1 575 ? -0.824 2.656 -33.301 1.00 98.25 575 LYS A O 1
ATOM 4541 N N . SER A 1 576 ? 0.344 4.327 -32.374 1.00 97.88 576 SER A N 1
ATOM 4542 C CA . SER A 1 576 ? 1.186 4.561 -33.557 1.00 97.88 576 SER A CA 1
ATOM 4543 C C . SER A 1 576 ? 2.104 3.382 -33.935 1.00 97.88 576 SER A C 1
ATOM 4545 O O . SER A 1 576 ? 2.685 3.392 -35.023 1.00 97.88 576 SER A O 1
ATOM 4547 N N . LEU A 1 577 ? 2.294 2.401 -33.044 1.00 98.44 577 LEU A N 1
ATOM 4548 C CA . LEU A 1 577 ? 3.028 1.156 -33.297 1.00 98.44 577 LEU A CA 1
ATOM 4549 C C . LEU A 1 577 ? 2.067 0.051 -33.771 1.00 98.44 577 LEU A C 1
ATOM 4551 O O . LEU A 1 577 ? 2.360 -0.617 -34.762 1.00 98.44 577 LEU A O 1
ATOM 4555 N N . GLN A 1 578 ? 0.889 -0.066 -33.147 1.00 98.19 578 GLN A N 1
ATOM 4556 C CA . GLN A 1 578 ? -0.201 -0.954 -33.574 1.00 98.19 578 GLN A CA 1
ATOM 4557 C C . GLN A 1 578 ? -0.676 -0.630 -35.004 1.00 98.19 578 GLN A C 1
ATOM 4559 O O . GLN A 1 578 ? -0.771 -1.528 -35.834 1.00 98.19 578 GLN A O 1
ATOM 4564 N N . GLU A 1 579 ? -0.868 0.651 -35.341 1.00 97.88 579 GLU A N 1
ATOM 4565 C CA . GLU A 1 579 ? -1.209 1.131 -36.695 1.00 97.88 579 GLU A CA 1
ATOM 4566 C C . GLU A 1 579 ? -0.173 0.737 -37.763 1.00 97.88 579 GLU A C 1
ATOM 4568 O O . GLU A 1 579 ? -0.502 0.594 -38.940 1.00 97.88 579 GLU A O 1
ATOM 4573 N N . LYS A 1 580 ? 1.086 0.542 -37.354 1.00 98.00 580 LYS A N 1
ATOM 4574 C CA . LYS A 1 580 ? 2.196 0.111 -38.218 1.00 98.00 580 LYS A CA 1
ATOM 4575 C C . LYS A 1 580 ? 2.399 -1.409 -38.214 1.00 98.00 580 LYS A C 1
ATOM 4577 O O . LYS A 1 580 ? 3.301 -1.887 -38.893 1.00 98.00 580 LYS A O 1
ATOM 4582 N N . ASN A 1 581 ? 1.561 -2.163 -37.496 1.00 97.75 581 ASN A N 1
ATOM 4583 C CA . ASN A 1 581 ? 1.680 -3.610 -37.275 1.00 97.75 581 ASN A CA 1
ATOM 4584 C C . ASN A 1 581 ? 3.012 -4.025 -36.612 1.00 97.75 581 ASN A C 1
ATOM 4586 O O . ASN A 1 581 ? 3.514 -5.124 -36.841 1.00 97.75 581 ASN A O 1
ATOM 4590 N N . VAL A 1 582 ? 3.595 -3.147 -35.787 1.00 98.56 582 VAL A N 1
ATOM 4591 C CA . VAL A 1 582 ? 4.771 -3.477 -34.967 1.00 98.56 582 VAL A CA 1
ATOM 4592 C C . VAL A 1 582 ? 4.342 -4.481 -33.887 1.00 98.56 582 VAL A C 1
ATOM 4594 O O . VAL A 1 582 ? 3.313 -4.247 -33.247 1.00 98.56 582 VAL A O 1
ATOM 4597 N N . PRO A 1 583 ? 5.100 -5.567 -33.635 1.00 97.56 583 PRO A N 1
ATOM 4598 C CA . PRO A 1 583 ? 4.693 -6.653 -32.739 1.00 97.56 583 PRO A CA 1
ATOM 4599 C C . PRO A 1 583 ? 4.849 -6.295 -31.246 1.00 97.56 583 PRO A C 1
ATOM 4601 O O . PRO A 1 583 ? 5.553 -6.972 -30.504 1.00 97.56 583 PRO A O 1
ATOM 4604 N N . VAL A 1 584 ? 4.196 -5.224 -30.788 1.00 98.38 584 VAL A N 1
ATOM 4605 C CA . VAL A 1 584 ? 4.072 -4.891 -29.360 1.00 98.38 584 VAL A CA 1
ATOM 4606 C C . VAL A 1 584 ? 2.932 -5.718 -28.770 1.00 98.38 584 VAL A C 1
ATOM 4608 O O . VAL A 1 584 ? 1.781 -5.553 -29.168 1.00 98.38 584 VAL A O 1
ATOM 4611 N N . MET A 1 585 ? 3.252 -6.612 -27.835 1.00 98.50 585 MET A N 1
ATOM 4612 C CA . MET A 1 585 ? 2.317 -7.615 -27.311 1.00 98.50 585 MET A CA 1
ATOM 4613 C C . MET A 1 585 ? 1.859 -7.336 -25.876 1.00 98.50 585 MET A C 1
ATOM 4615 O O . MET A 1 585 ? 0.793 -7.804 -25.497 1.00 98.50 585 MET A O 1
ATOM 4619 N N . ALA A 1 586 ? 2.625 -6.579 -25.086 1.00 98.62 586 ALA A N 1
ATOM 4620 C CA . ALA A 1 586 ? 2.273 -6.225 -23.709 1.00 98.62 586 ALA A CA 1
ATOM 4621 C C . ALA A 1 586 ? 2.769 -4.822 -23.314 1.00 98.62 586 ALA A C 1
ATOM 4623 O O . ALA A 1 586 ? 3.715 -4.284 -23.901 1.00 98.62 586 ALA A O 1
ATOM 4624 N N . ILE A 1 587 ? 2.157 -4.256 -22.273 1.00 98.50 587 ILE A N 1
ATOM 4625 C CA . ILE A 1 587 ? 2.556 -2.997 -21.630 1.00 98.50 587 ILE A CA 1
ATOM 4626 C C . ILE A 1 587 ? 3.188 -3.291 -20.269 1.00 98.50 587 ILE A C 1
ATOM 4628 O O . ILE A 1 587 ? 2.588 -3.964 -19.440 1.00 98.50 587 ILE A O 1
ATOM 4632 N N . GLY A 1 588 ? 4.389 -2.772 -20.031 1.00 98.62 588 GLY A N 1
ATOM 4633 C CA . GLY A 1 588 ? 5.083 -2.805 -18.748 1.00 98.62 588 GLY A CA 1
ATOM 4634 C C . GLY A 1 588 ? 4.929 -1.481 -18.007 1.00 98.62 588 GLY A C 1
ATOM 4635 O O . GLY A 1 588 ? 5.314 -0.428 -18.520 1.00 98.62 588 GLY A O 1
ATOM 4636 N N . SER A 1 589 ? 4.370 -1.536 -16.801 1.00 98.19 589 SER A N 1
ATOM 4637 C CA . SER A 1 589 ? 4.309 -0.406 -15.878 1.00 98.19 589 SER A CA 1
ATOM 4638 C C . SER A 1 589 ? 5.253 -0.653 -14.715 1.00 98.19 589 SER A C 1
ATOM 4640 O O . SER A 1 589 ? 4.993 -1.531 -13.890 1.00 98.19 589 SER A O 1
ATOM 4642 N N . GLN A 1 590 ? 6.330 0.134 -14.630 1.00 98.19 590 GLN A N 1
ATOM 4643 C CA . GLN A 1 590 ? 7.307 0.004 -13.545 1.00 98.19 590 GLN A CA 1
ATOM 4644 C C . GLN A 1 590 ? 6.634 0.205 -12.183 1.00 98.19 590 GLN A C 1
ATOM 4646 O O . GLN A 1 590 ? 6.865 -0.569 -11.265 1.00 98.19 590 GLN A O 1
ATOM 4651 N N . THR A 1 591 ? 5.738 1.193 -12.061 1.00 96.88 591 THR A N 1
ATOM 4652 C CA . THR A 1 591 ? 4.982 1.469 -10.822 1.00 96.88 591 THR A CA 1
ATOM 4653 C C . THR A 1 591 ? 5.907 1.668 -9.607 1.00 96.88 591 THR A C 1
ATOM 4655 O O . THR A 1 591 ? 5.682 1.198 -8.492 1.00 96.88 591 THR A O 1
ATOM 4658 N N . HIS A 1 592 ? 6.958 2.459 -9.848 1.00 94.31 592 HIS A N 1
ATOM 4659 C CA . HIS A 1 592 ? 7.879 3.028 -8.861 1.00 94.31 592 HIS A CA 1
ATOM 4660 C C . HIS A 1 592 ? 7.210 4.128 -8.024 1.00 94.31 592 HIS A C 1
ATOM 4662 O O . HIS A 1 592 ? 7.513 5.324 -8.133 1.00 94.31 592 HIS A O 1
ATOM 4668 N N . CYS A 1 593 ? 6.298 3.709 -7.159 1.00 92.75 593 CYS A N 1
ATOM 4669 C CA . CYS A 1 593 ? 5.409 4.559 -6.390 1.00 92.75 593 CYS A CA 1
ATOM 4670 C C . CYS A 1 593 ? 6.048 5.168 -5.131 1.00 92.75 593 CYS A C 1
ATOM 4672 O O . CYS A 1 593 ? 7.196 4.918 -4.760 1.00 92.75 593 CYS A O 1
ATOM 4674 N N . ASN A 1 594 ? 5.260 6.001 -4.460 1.00 91.38 594 ASN A N 1
ATOM 4675 C CA . ASN A 1 594 ? 5.476 6.486 -3.101 1.00 91.38 594 ASN A CA 1
ATOM 4676 C C . ASN A 1 594 ? 4.148 6.350 -2.333 1.00 91.38 594 ASN A C 1
ATOM 4678 O O . ASN A 1 594 ? 3.117 6.081 -2.952 1.00 91.38 594 ASN A O 1
ATOM 4682 N N . VAL A 1 595 ? 4.149 6.507 -1.009 1.00 87.50 595 VAL A N 1
ATOM 4683 C CA . VAL A 1 595 ? 2.970 6.198 -0.172 1.00 87.50 595 VAL A CA 1
ATOM 4684 C C . VAL A 1 595 ? 1.730 7.077 -0.417 1.00 87.50 595 VAL A C 1
ATOM 4686 O O . VAL A 1 595 ? 0.662 6.750 0.085 1.00 87.50 595 VAL A O 1
ATOM 4689 N N . SER A 1 596 ? 1.819 8.143 -1.223 1.00 86.62 596 SER A N 1
ATOM 4690 C CA . SER A 1 596 ? 0.632 8.893 -1.676 1.00 86.62 596 SER A CA 1
ATOM 4691 C C . SER A 1 596 ? -0.177 8.197 -2.787 1.00 86.62 596 SER A C 1
ATOM 4693 O O . SER A 1 596 ? -1.242 8.687 -3.173 1.00 86.62 596 SER A O 1
ATOM 4695 N N . ILE A 1 597 ? 0.300 7.062 -3.316 1.00 91.06 597 ILE A N 1
ATOM 4696 C CA . ILE A 1 597 ? -0.448 6.259 -4.289 1.00 91.06 597 ILE A CA 1
ATOM 4697 C C . ILE A 1 597 ? -1.741 5.709 -3.668 1.00 91.06 597 ILE A C 1
ATOM 4699 O O . ILE A 1 597 ? -1.770 5.269 -2.521 1.00 91.06 597 ILE A O 1
ATOM 4703 N N . SER A 1 598 ? -2.826 5.718 -4.442 1.00 86.50 598 SER A N 1
ATOM 4704 C CA . SER A 1 598 ? -4.140 5.253 -3.993 1.00 86.50 598 SER A CA 1
ATOM 4705 C C . SER A 1 598 ? -4.730 4.224 -4.952 1.00 86.50 598 SER A C 1
ATOM 4707 O O . SER A 1 598 ? -4.379 4.202 -6.136 1.00 86.50 598 SER A O 1
ATOM 4709 N N . PHE A 1 599 ? -5.694 3.438 -4.458 1.00 93.69 599 PHE A N 1
ATOM 4710 C CA . PHE A 1 599 ? -6.527 2.568 -5.294 1.00 93.69 599 PHE A CA 1
ATOM 4711 C C . PHE A 1 599 ? -7.082 3.323 -6.509 1.00 93.69 599 PHE A C 1
ATOM 4713 O O . PHE A 1 599 ? -6.897 2.869 -7.629 1.00 93.69 599 PHE A O 1
ATOM 4720 N N . GLY A 1 600 ? -7.686 4.502 -6.312 1.00 91.94 600 GLY A N 1
ATOM 4721 C CA . GLY A 1 600 ? -8.289 5.278 -7.403 1.00 91.94 600 GLY A CA 1
ATOM 4722 C C . GLY A 1 600 ? -7.272 5.789 -8.430 1.00 91.94 600 GLY A C 1
ATOM 4723 O O . GLY A 1 600 ? -7.571 5.837 -9.621 1.00 91.94 600 GLY A O 1
ATOM 4724 N N . THR A 1 601 ? -6.052 6.125 -8.000 1.00 92.50 601 THR A N 1
ATOM 4725 C CA . THR A 1 601 ? -4.967 6.524 -8.913 1.00 92.50 601 THR A CA 1
ATOM 4726 C C . THR A 1 601 ? -4.558 5.359 -9.815 1.00 92.50 601 THR A C 1
ATOM 4728 O O . THR A 1 601 ? -4.456 5.530 -11.030 1.00 92.50 601 THR A O 1
ATOM 4731 N N . MET A 1 602 ? -4.366 4.173 -9.228 1.00 97.00 602 MET A N 1
ATOM 4732 C CA . MET A 1 602 ? -3.970 2.966 -9.956 1.00 97.00 602 MET A CA 1
ATOM 4733 C C . MET A 1 602 ? -5.106 2.435 -10.840 1.00 97.00 602 MET A C 1
ATOM 4735 O O . MET A 1 602 ? -4.890 2.126 -12.005 1.00 97.00 602 MET A O 1
ATOM 4739 N N . ASP A 1 603 ? -6.331 2.392 -10.318 1.00 97.75 603 ASP A N 1
ATOM 4740 C CA . ASP A 1 603 ? -7.536 1.950 -11.022 1.00 97.75 603 ASP A CA 1
ATOM 4741 C C . ASP A 1 603 ? -7.790 2.772 -12.296 1.00 97.75 603 ASP A C 1
ATOM 4743 O O . ASP A 1 603 ? -8.030 2.203 -13.361 1.00 97.75 603 ASP A O 1
ATOM 4747 N N . ASN A 1 604 ? -7.640 4.100 -12.226 1.00 96.25 604 ASN A N 1
ATOM 4748 C CA . ASN A 1 604 ? -7.726 4.971 -13.400 1.00 96.25 604 ASN A CA 1
ATOM 4749 C C . ASN A 1 604 ? -6.586 4.709 -14.400 1.00 96.25 604 ASN A C 1
ATOM 4751 O O . ASN A 1 604 ? -6.840 4.601 -15.599 1.00 96.25 604 ASN A O 1
ATOM 4755 N N . ALA A 1 605 ? -5.342 4.558 -13.927 1.00 97.25 605 ALA A N 1
ATOM 4756 C CA . ALA A 1 605 ? -4.196 4.283 -14.794 1.00 97.25 605 ALA A CA 1
ATOM 4757 C C . ALA A 1 605 ? -4.342 2.950 -15.551 1.00 97.25 605 ALA A C 1
ATOM 4759 O O . ALA A 1 605 ? -4.139 2.905 -16.766 1.00 97.25 605 ALA A O 1
ATOM 4760 N N . LEU A 1 606 ? -4.766 1.890 -14.857 1.00 98.25 606 LEU A N 1
ATOM 4761 C CA . LEU A 1 606 ? -5.057 0.583 -15.447 1.00 98.25 606 LEU A CA 1
ATOM 4762 C C . LEU A 1 606 ? -6.246 0.647 -16.415 1.00 98.25 606 LEU A C 1
ATOM 4764 O O . LEU A 1 606 ? -6.142 0.141 -17.530 1.00 98.25 606 LEU A O 1
ATOM 4768 N N . THR A 1 607 ? -7.334 1.332 -16.046 1.00 97.94 607 THR A N 1
ATOM 4769 C CA . THR A 1 607 ? -8.517 1.516 -16.910 1.00 97.94 607 THR A CA 1
ATOM 4770 C C . THR A 1 607 ? -8.169 2.229 -18.221 1.00 97.94 607 THR A C 1
ATOM 4772 O O . THR A 1 607 ? -8.647 1.834 -19.284 1.00 97.94 607 THR A O 1
ATOM 4775 N N . GLU A 1 608 ? -7.313 3.252 -18.182 1.00 97.69 608 GLU A N 1
ATOM 4776 C CA . GLU A 1 608 ? -6.864 3.956 -19.386 1.00 97.69 608 GLU A CA 1
ATOM 4777 C C . GLU A 1 608 ? -5.909 3.109 -20.241 1.00 97.69 608 GLU A C 1
ATOM 4779 O O . GLU A 1 608 ? -6.091 3.039 -21.458 1.00 97.69 608 GLU A O 1
ATOM 4784 N N . MET A 1 609 ? -4.929 2.420 -19.641 1.00 97.75 609 MET A N 1
ATOM 4785 C CA . MET A 1 609 ? -4.009 1.544 -20.388 1.00 97.75 609 MET A CA 1
ATOM 4786 C C . MET A 1 609 ? -4.732 0.351 -21.028 1.00 97.75 609 MET A C 1
ATOM 4788 O O . MET A 1 609 ? -4.428 -0.013 -22.162 1.00 97.75 609 MET A O 1
ATOM 4792 N N . LYS A 1 610 ? -5.768 -0.183 -20.372 1.00 97.38 610 LYS A N 1
ATOM 4793 C CA . LYS A 1 610 ? -6.646 -1.243 -20.892 1.00 97.38 610 LYS A CA 1
ATOM 4794 C C . LYS A 1 610 ? -7.329 -0.874 -22.218 1.00 97.38 610 LYS A C 1
ATOM 4796 O O . LYS A 1 610 ? -7.648 -1.760 -23.007 1.00 97.38 610 LYS A O 1
ATOM 4801 N N . SER A 1 611 ? -7.472 0.421 -22.532 1.00 96.25 611 SER A N 1
ATOM 4802 C CA . SER A 1 611 ? -7.979 0.891 -23.835 1.00 96.25 611 SER A CA 1
ATOM 4803 C C . SER A 1 611 ? -7.056 0.601 -25.033 1.00 96.25 611 SER A C 1
ATOM 4805 O O . SER A 1 611 ? -7.457 0.829 -26.175 1.00 96.25 611 SER A O 1
ATOM 4807 N N . LEU A 1 612 ? -5.838 0.098 -24.794 1.00 97.56 612 LEU A N 1
ATOM 4808 C CA . LEU A 1 612 ? -4.897 -0.350 -25.827 1.00 97.56 612 LEU A CA 1
ATOM 4809 C C . LEU A 1 612 ? -5.148 -1.788 -26.308 1.00 97.56 612 LEU A C 1
ATOM 4811 O O . LEU A 1 612 ? -4.581 -2.180 -27.326 1.00 97.56 612 LEU A O 1
ATOM 4815 N N . GLY A 1 613 ? -5.978 -2.569 -25.605 1.00 97.69 613 GLY A N 1
ATOM 4816 C CA . GLY A 1 613 ? -6.289 -3.955 -25.979 1.00 97.69 613 GLY A CA 1
ATOM 4817 C C . GLY A 1 613 ? -5.117 -4.936 -25.843 1.00 97.69 613 GLY A C 1
ATOM 4818 O O . GLY A 1 613 ? -5.135 -5.984 -26.481 1.00 97.69 613 GLY A O 1
ATOM 4819 N N . LEU A 1 614 ? -4.106 -4.595 -25.037 1.00 98.19 614 LEU A N 1
ATOM 4820 C CA . LEU A 1 614 ? -2.936 -5.428 -24.741 1.00 98.19 614 LEU A CA 1
ATOM 4821 C C . LEU A 1 614 ? -2.916 -5.816 -23.250 1.00 98.19 614 LEU A C 1
ATOM 4823 O O . LEU A 1 614 ? -3.333 -4.999 -22.422 1.00 98.19 614 LEU A O 1
ATOM 4827 N N . PRO A 1 615 ? -2.384 -7.000 -22.893 1.00 98.38 615 PRO A N 1
ATOM 4828 C CA . PRO A 1 615 ? -2.006 -7.334 -21.524 1.00 98.38 615 PRO A CA 1
ATOM 4829 C C . PRO A 1 615 ? -1.119 -6.276 -20.861 1.00 98.38 615 PRO A C 1
ATOM 4831 O O . PRO A 1 615 ? -0.265 -5.647 -21.496 1.00 98.38 615 PRO A O 1
ATOM 4834 N N . ILE A 1 616 ? -1.307 -6.116 -19.555 1.00 98.69 616 ILE A N 1
ATOM 4835 C CA . ILE A 1 616 ? -0.555 -5.208 -18.695 1.00 98.69 616 ILE A CA 1
ATOM 4836 C C . ILE A 1 616 ? 0.241 -6.051 -17.695 1.00 98.69 616 ILE A C 1
ATOM 4838 O O . ILE A 1 616 ? -0.291 -6.926 -17.013 1.00 98.69 616 ILE A O 1
ATOM 4842 N N . HIS A 1 617 ? 1.531 -5.768 -17.577 1.00 98.75 617 HIS A N 1
ATOM 4843 C CA . HIS A 1 617 ? 2.407 -6.312 -16.547 1.00 98.75 617 HIS A CA 1
ATOM 4844 C C . HIS A 1 617 ? 2.824 -5.166 -15.628 1.00 98.75 617 HIS A C 1
ATOM 4846 O O . HIS A 1 617 ? 3.261 -4.118 -16.104 1.00 98.75 617 HIS A O 1
ATOM 4852 N N . ILE A 1 618 ? 2.723 -5.361 -14.315 1.00 98.81 618 ILE A N 1
ATOM 4853 C CA . ILE A 1 618 ? 3.398 -4.496 -13.343 1.00 98.81 618 ILE A CA 1
ATOM 4854 C C . ILE A 1 618 ? 4.800 -5.069 -13.146 1.00 98.81 618 ILE A C 1
ATOM 4856 O O . ILE A 1 618 ? 4.935 -6.259 -12.858 1.00 98.81 618 ILE A O 1
ATOM 4860 N N . THR A 1 619 ? 5.839 -4.269 -13.372 1.00 98.69 619 THR A N 1
ATOM 4861 C CA . THR A 1 619 ? 7.180 -4.792 -13.689 1.00 98.69 619 THR A CA 1
ATOM 4862 C C . THR A 1 619 ? 8.241 -4.514 -12.632 1.00 98.69 619 THR A C 1
ATOM 4864 O O . THR A 1 619 ? 9.114 -5.359 -12.432 1.00 98.69 619 THR A O 1
ATOM 4867 N N . GLU A 1 620 ? 8.174 -3.371 -11.948 1.00 98.44 620 GLU A N 1
ATOM 4868 C CA . GLU A 1 620 ? 9.238 -2.878 -11.059 1.00 98.44 620 GLU A CA 1
ATOM 4869 C C . GLU A 1 620 ? 8.641 -2.290 -9.760 1.00 98.44 620 GLU A C 1
ATOM 4871 O O . GLU A 1 620 ? 9.083 -1.269 -9.235 1.00 98.44 620 GLU A O 1
ATOM 4876 N N . LEU A 1 621 ? 7.601 -2.942 -9.224 1.00 98.56 621 LEU A N 1
ATOM 4877 C CA . LEU A 1 621 ? 6.790 -2.412 -8.128 1.00 98.56 621 LEU A CA 1
ATOM 4878 C C . LEU A 1 621 ? 7.609 -2.197 -6.846 1.00 98.56 621 LEU A C 1
ATOM 4880 O O . LEU A 1 621 ? 8.088 -3.149 -6.223 1.00 98.56 621 LEU A O 1
ATOM 4884 N N . ASP A 1 622 ? 7.689 -0.940 -6.414 1.00 97.31 622 ASP A N 1
ATOM 4885 C CA . ASP A 1 622 ? 8.096 -0.543 -5.069 1.00 97.31 622 ASP A CA 1
ATOM 4886 C C . ASP A 1 622 ? 7.343 0.725 -4.614 1.00 97.31 622 ASP A C 1
ATOM 4888 O O . ASP A 1 622 ? 6.780 1.459 -5.430 1.00 97.31 622 ASP A O 1
ATOM 4892 N N . VAL A 1 623 ? 7.256 0.964 -3.299 1.00 96.00 623 VAL A N 1
ATOM 4893 C CA . VAL A 1 623 ? 6.481 2.082 -2.724 1.00 96.00 623 VAL A CA 1
ATOM 4894 C C . VAL A 1 623 ? 7.334 2.855 -1.716 1.00 96.00 623 VAL A C 1
ATOM 4896 O O . VAL A 1 623 ? 7.477 2.473 -0.560 1.00 96.00 623 VAL A O 1
ATOM 4899 N N . ASN A 1 624 ? 7.925 3.969 -2.142 1.00 91.06 624 ASN A N 1
ATOM 4900 C CA . ASN A 1 624 ? 8.845 4.765 -1.326 1.00 91.06 624 ASN A CA 1
ATOM 4901 C C . ASN A 1 624 ? 8.145 5.507 -0.159 1.00 91.06 624 ASN A C 1
ATOM 4903 O O . ASN A 1 624 ? 7.304 6.386 -0.376 1.00 91.06 624 ASN A O 1
ATOM 4907 N N . SER A 1 625 ? 8.548 5.206 1.083 1.00 88.44 625 SER A N 1
ATOM 4908 C CA . SER A 1 625 ? 8.053 5.849 2.316 1.00 88.44 625 SER A CA 1
ATOM 4909 C C . SER A 1 625 ? 8.995 6.918 2.910 1.00 88.44 625 SER A C 1
ATOM 4911 O O . SER A 1 625 ? 8.737 7.438 3.997 1.00 88.44 625 SER A O 1
ATOM 4913 N N . ALA A 1 626 ? 10.071 7.300 2.209 1.00 85.56 626 ALA A N 1
ATOM 4914 C CA . ALA A 1 626 ? 10.952 8.397 2.626 1.00 85.56 626 ALA A CA 1
ATOM 4915 C C . ALA A 1 626 ? 10.278 9.779 2.485 1.00 85.56 626 ALA A C 1
ATOM 4917 O O . ALA A 1 626 ? 9.495 10.004 1.559 1.00 85.56 626 ALA A O 1
ATOM 4918 N N . VAL A 1 627 ? 10.621 10.743 3.348 1.00 74.62 627 VAL A N 1
ATOM 4919 C CA . VAL A 1 627 ? 10.029 12.100 3.344 1.00 74.62 627 VAL A CA 1
ATOM 4920 C C . VAL A 1 627 ? 10.318 12.844 2.040 1.00 74.62 627 VAL A C 1
ATOM 4922 O O . VAL A 1 627 ? 9.407 13.411 1.436 1.00 74.62 627 VAL A O 1
ATOM 4925 N N . ALA A 1 628 ? 11.561 12.817 1.549 1.00 72.69 628 ALA A N 1
ATOM 4926 C CA . ALA A 1 628 ? 11.885 13.402 0.247 1.00 72.69 628 ALA A CA 1
ATOM 4927 C C . ALA A 1 628 ? 11.330 12.581 -0.943 1.00 72.69 628 ALA A C 1
ATOM 4929 O O . ALA A 1 628 ? 11.338 13.068 -2.076 1.00 72.69 628 ALA A O 1
ATOM 4930 N N . GLY A 1 629 ? 10.811 11.374 -0.685 1.00 66.94 629 GLY A N 1
ATOM 4931 C CA . GLY A 1 629 ? 10.347 10.392 -1.670 1.00 66.94 629 GLY A CA 1
ATOM 4932 C C . GLY A 1 629 ? 9.005 10.744 -2.297 1.00 66.94 629 GLY A C 1
ATOM 4933 O O . GLY A 1 629 ? 8.700 10.315 -3.405 1.00 66.94 629 GLY A O 1
ATOM 4934 N N . GLN A 1 630 ? 8.234 11.604 -1.631 1.00 68.50 630 GLN A N 1
ATOM 4935 C CA . GLN A 1 630 ? 6.872 11.986 -2.015 1.00 68.50 630 GLN A CA 1
ATOM 4936 C C . GLN A 1 630 ? 6.824 13.000 -3.181 1.00 68.50 630 GLN A C 1
ATOM 4938 O O . GLN A 1 630 ? 5.820 13.674 -3.390 1.00 68.50 630 GLN A O 1
ATOM 4943 N N . ARG A 1 631 ? 7.927 13.158 -3.930 1.00 58.66 631 ARG A N 1
ATOM 4944 C CA . ARG A 1 631 ? 8.095 14.174 -4.988 1.00 58.66 631 ARG A CA 1
ATOM 4945 C C . ARG A 1 631 ? 7.765 13.689 -6.407 1.00 58.66 631 ARG A C 1
ATOM 4947 O O . ARG A 1 631 ? 7.891 14.475 -7.340 1.00 58.66 631 ARG A O 1
ATOM 4954 N N . GLY A 1 632 ? 7.344 12.434 -6.589 1.00 60.44 632 GLY A N 1
ATOM 4955 C CA . GLY A 1 632 ? 6.869 11.924 -7.881 1.00 60.44 632 GLY A CA 1
ATOM 4956 C C . GLY A 1 632 ? 6.961 10.403 -8.049 1.00 60.44 632 GLY A C 1
ATOM 4957 O O . GLY A 1 632 ? 7.231 9.676 -7.096 1.00 60.44 632 GLY A O 1
ATOM 4958 N N . PHE A 1 633 ? 6.755 9.951 -9.290 1.00 57.50 633 PHE A N 1
ATOM 4959 C CA . PHE A 1 633 ? 6.738 8.543 -9.726 1.00 57.50 633 PHE A CA 1
ATOM 4960 C C . PHE A 1 633 ? 7.921 8.214 -10.672 1.00 57.50 633 PHE A C 1
ATOM 4962 O O . PHE A 1 633 ? 7.742 7.577 -11.706 1.00 57.50 633 PHE A O 1
ATOM 4969 N N . GLY A 1 634 ? 9.115 8.761 -10.402 1.00 58.41 634 GLY A N 1
ATOM 4970 C CA . GLY A 1 634 ? 10.262 8.745 -11.330 1.00 58.41 634 GLY A CA 1
ATOM 4971 C C . GLY A 1 634 ? 11.341 7.694 -11.030 1.00 58.41 634 GLY A C 1
ATOM 4972 O O . GLY A 1 634 ? 11.644 7.439 -9.862 1.00 58.41 634 GLY A O 1
ATOM 4973 N N . ALA A 1 635 ? 11.982 7.148 -12.072 1.00 54.75 635 ALA A N 1
ATOM 4974 C CA . ALA A 1 635 ? 13.054 6.154 -11.924 1.00 54.75 635 ALA A CA 1
ATOM 4975 C C . ALA A 1 635 ? 14.501 6.710 -11.920 1.00 54.75 635 ALA A C 1
ATOM 4977 O O . ALA A 1 635 ? 15.436 5.968 -11.632 1.00 54.75 635 ALA A O 1
ATOM 4978 N N . ASP A 1 636 ? 14.738 8.003 -12.179 1.00 58.84 636 ASP A N 1
ATOM 4979 C CA . ASP A 1 636 ? 16.113 8.538 -12.236 1.00 58.84 636 ASP A CA 1
ATOM 4980 C C . ASP A 1 636 ? 16.876 8.350 -10.904 1.00 58.84 636 ASP A C 1
ATOM 4982 O O . ASP A 1 636 ? 16.469 8.855 -9.853 1.00 58.84 636 ASP A O 1
ATOM 4986 N N . ILE A 1 637 ? 18.012 7.644 -10.960 1.00 53.72 637 ILE A N 1
ATOM 4987 C CA . ILE A 1 637 ? 18.816 7.242 -9.791 1.00 53.72 637 ILE A CA 1
ATOM 4988 C C . ILE A 1 637 ? 19.357 8.451 -9.008 1.00 53.72 637 ILE A C 1
ATOM 4990 O O . ILE A 1 637 ? 19.421 8.398 -7.780 1.00 53.72 637 ILE A O 1
ATOM 4994 N N . ASN A 1 638 ? 19.722 9.554 -9.670 1.00 51.66 638 ASN A N 1
ATOM 4995 C CA . ASN A 1 638 ? 20.233 10.747 -8.984 1.00 51.66 638 ASN A CA 1
ATOM 4996 C C . ASN A 1 638 ? 19.110 11.487 -8.244 1.00 51.66 638 ASN A C 1
ATOM 4998 O O . ASN A 1 638 ? 19.315 11.951 -7.121 1.00 51.66 638 ASN A O 1
ATOM 5002 N N . SER A 1 639 ? 17.915 11.555 -8.834 1.00 55.81 639 SER A N 1
ATOM 5003 C CA . SER A 1 639 ? 16.720 12.070 -8.169 1.00 55.81 639 SER A CA 1
ATOM 5004 C C . SER A 1 639 ? 16.306 11.166 -7.004 1.00 55.81 639 SER A C 1
ATOM 5006 O O . SER A 1 639 ? 15.998 11.667 -5.926 1.00 55.81 639 SER A O 1
ATOM 5008 N N . ASN A 1 640 ? 16.404 9.840 -7.165 1.00 56.59 640 ASN A N 1
ATOM 5009 C CA . ASN A 1 640 ? 16.082 8.862 -6.128 1.00 56.59 640 ASN A CA 1
ATOM 5010 C C . ASN A 1 640 ? 17.102 8.853 -4.974 1.00 56.59 640 ASN A C 1
ATOM 5012 O O . ASN A 1 640 ? 16.716 8.683 -3.818 1.00 56.59 640 ASN A O 1
ATOM 5016 N N . ALA A 1 641 ? 18.382 9.138 -5.228 1.00 56.28 641 ALA A N 1
ATOM 5017 C CA . ALA A 1 641 ? 19.380 9.320 -4.169 1.00 56.28 641 ALA A CA 1
ATOM 5018 C C . ALA A 1 641 ? 19.058 10.513 -3.247 1.00 56.28 641 ALA A C 1
ATOM 5020 O O . ALA A 1 641 ? 19.334 10.447 -2.053 1.00 56.28 641 ALA A O 1
ATOM 5021 N N . GLN A 1 642 ? 18.438 11.574 -3.780 1.00 59.03 642 GLN A N 1
ATOM 5022 C CA . GLN A 1 642 ? 17.953 12.722 -2.999 1.00 59.03 642 GLN A CA 1
ATOM 5023 C C . GLN A 1 642 ? 16.550 12.484 -2.417 1.00 59.03 642 GLN A C 1
ATOM 5025 O O . GLN A 1 642 ? 16.254 12.929 -1.310 1.00 59.03 642 GLN A O 1
ATOM 5030 N N . SER A 1 643 ? 15.679 11.766 -3.135 1.00 58.62 643 SER A N 1
ATOM 5031 C CA . SER A 1 643 ? 14.320 11.437 -2.679 1.00 58.62 643 SER A CA 1
ATOM 5032 C C . SER A 1 643 ? 14.316 10.410 -1.538 1.00 58.62 643 SER A C 1
ATOM 5034 O O . SER A 1 643 ? 13.363 10.312 -0.777 1.00 58.62 643 SER A O 1
ATOM 5036 N N . THR A 1 644 ? 15.409 9.680 -1.338 1.00 58.19 644 THR A N 1
ATOM 5037 C CA . THR A 1 644 ? 15.572 8.731 -0.228 1.00 58.19 644 THR A CA 1
ATOM 5038 C C . THR A 1 644 ? 16.170 9.363 1.043 1.00 58.19 644 THR A C 1
ATOM 5040 O O . THR A 1 644 ? 16.666 8.650 1.914 1.00 58.19 644 THR A O 1
ATOM 5043 N N . GLU A 1 645 ? 16.125 10.694 1.177 1.00 60.28 645 GLU A N 1
ATOM 5044 C CA . GLU A 1 645 ? 16.628 11.447 2.341 1.00 60.28 645 GLU A CA 1
ATOM 5045 C C . GLU A 1 645 ? 15.512 12.099 3.182 1.00 60.28 645 GLU A C 1
ATOM 5047 O O . GLU A 1 645 ? 14.331 12.082 2.835 1.00 60.28 645 GLU A O 1
ATOM 5052 N N . GLY A 1 646 ? 15.892 12.651 4.341 1.00 64.56 646 GLY A N 1
ATOM 5053 C CA . GLY A 1 646 ? 14.969 13.285 5.294 1.00 64.56 646 GLY A CA 1
ATOM 5054 C C . GLY A 1 646 ? 14.291 12.337 6.293 1.00 64.56 646 GLY A C 1
ATOM 5055 O O . GLY A 1 646 ? 13.524 12.806 7.127 1.00 64.56 646 GLY A O 1
ATOM 5056 N N . GLY A 1 647 ? 14.593 11.036 6.249 1.00 81.38 647 GLY A N 1
ATOM 5057 C CA . GLY A 1 647 ? 13.945 10.014 7.081 1.00 81.38 647 GLY A CA 1
ATOM 5058 C C . GLY A 1 647 ? 12.684 9.442 6.430 1.00 81.38 647 GLY A C 1
ATOM 5059 O O . GLY A 1 647 ? 12.468 9.619 5.231 1.00 81.38 647 GLY A O 1
ATOM 5060 N N . LEU A 1 648 ? 11.864 8.744 7.217 1.00 81.62 648 LEU A N 1
ATOM 5061 C CA . LEU A 1 648 ? 10.571 8.195 6.792 1.00 81.62 648 LEU A CA 1
ATOM 5062 C C . LEU A 1 648 ? 9.428 9.163 7.127 1.00 81.62 648 LEU A C 1
ATOM 5064 O O . LEU A 1 648 ? 9.561 9.988 8.032 1.00 81.62 648 LEU A O 1
ATOM 5068 N N . VAL A 1 649 ? 8.302 9.052 6.421 1.00 72.69 649 VAL A N 1
ATOM 5069 C CA . VAL A 1 649 ? 7.055 9.735 6.808 1.00 72.69 649 VAL A CA 1
ATOM 5070 C C . VAL A 1 649 ? 6.540 9.234 8.170 1.00 72.69 649 VAL A C 1
ATOM 5072 O O . VAL A 1 649 ? 6.907 8.150 8.624 1.00 72.69 649 VAL A O 1
ATOM 5075 N N . SER A 1 650 ? 5.659 9.999 8.822 1.00 65.69 650 SER A N 1
ATOM 5076 C CA . SER A 1 650 ? 4.910 9.513 9.993 1.00 65.69 650 SER A CA 1
ATOM 5077 C C . SER A 1 650 ? 4.074 8.283 9.624 1.00 65.69 650 SER A C 1
ATOM 5079 O O . SER A 1 650 ? 3.550 8.206 8.514 1.00 65.69 650 SER A O 1
ATOM 5081 N N . ASP A 1 651 ? 3.952 7.314 10.531 1.00 77.81 651 ASP A N 1
ATOM 5082 C CA . ASP A 1 651 ? 3.216 6.057 10.315 1.00 77.81 651 ASP A CA 1
ATOM 5083 C C . ASP A 1 651 ? 3.636 5.282 9.042 1.00 77.81 651 ASP A C 1
ATOM 5085 O O . ASP A 1 651 ? 2.814 4.624 8.403 1.00 77.81 651 ASP A O 1
ATOM 5089 N N . ALA A 1 652 ? 4.915 5.357 8.644 1.00 76.12 652 ALA A N 1
ATOM 5090 C CA . ALA A 1 652 ? 5.408 4.838 7.362 1.00 76.12 652 ALA A CA 1
ATOM 5091 C C . ALA A 1 652 ? 5.004 3.388 7.047 1.00 76.12 652 ALA A C 1
ATOM 5093 O O . ALA A 1 652 ? 4.541 3.135 5.940 1.00 76.12 652 ALA A O 1
ATOM 5094 N N . ASP A 1 653 ? 5.122 2.445 7.990 1.00 79.00 653 ASP A N 1
ATOM 5095 C CA . ASP A 1 653 ? 4.724 1.045 7.756 1.00 79.00 653 ASP A CA 1
ATOM 5096 C C . ASP A 1 653 ? 3.205 0.870 7.557 1.00 79.00 653 ASP A C 1
ATOM 5098 O O . ASP A 1 653 ? 2.794 -0.055 6.854 1.00 79.00 653 ASP A O 1
ATOM 5102 N N . LYS A 1 654 ? 2.374 1.769 8.110 1.00 79.06 654 LYS A N 1
ATOM 5103 C CA . LYS A 1 654 ? 0.926 1.809 7.858 1.00 79.06 654 LYS A CA 1
ATOM 5104 C C . LYS A 1 654 ? 0.626 2.429 6.496 1.00 79.06 654 LYS A C 1
ATOM 5106 O O . LYS A 1 654 ? -0.062 1.799 5.705 1.00 79.06 654 LYS A O 1
ATOM 5111 N N . GLN A 1 655 ? 1.177 3.606 6.184 1.00 83.12 655 GLN A N 1
ATOM 5112 C CA . GLN A 1 655 ? 0.960 4.234 4.872 1.00 83.12 655 GLN A CA 1
ATOM 5113 C C . GLN A 1 655 ? 1.457 3.334 3.727 1.00 83.12 655 GLN A C 1
ATOM 5115 O O . GLN A 1 655 ? 0.824 3.251 2.678 1.00 83.12 655 GLN A O 1
ATOM 5120 N N . LEU A 1 656 ? 2.554 2.603 3.949 1.00 91.00 656 LEU A N 1
ATOM 5121 C CA . LEU A 1 656 ? 3.060 1.571 3.047 1.00 91.00 656 LEU A CA 1
ATOM 5122 C C . LEU A 1 656 ? 2.054 0.421 2.869 1.00 91.00 656 LEU A C 1
ATOM 5124 O O . LEU A 1 656 ? 1.838 -0.027 1.745 1.00 91.00 656 LEU A O 1
ATOM 5128 N N . ALA A 1 657 ? 1.424 -0.045 3.950 1.00 91.69 657 ALA A N 1
ATOM 5129 C CA . ALA A 1 657 ? 0.407 -1.094 3.903 1.00 91.69 657 ALA A CA 1
ATOM 5130 C C . ALA A 1 657 ? -0.887 -0.640 3.206 1.00 91.69 657 ALA A C 1
ATOM 5132 O O . ALA A 1 657 ? -1.385 -1.361 2.342 1.00 91.69 657 ALA A O 1
ATOM 5133 N N . ASP A 1 658 ? -1.382 0.562 3.511 1.00 85.69 658 ASP A N 1
ATOM 5134 C CA . ASP A 1 658 ? -2.557 1.168 2.871 1.00 85.69 658 ASP A CA 1
ATOM 5135 C C . ASP A 1 658 ? -2.328 1.353 1.356 1.00 85.69 658 ASP A C 1
ATOM 5137 O O . ASP A 1 658 ? -3.173 0.975 0.538 1.00 85.69 658 ASP A O 1
ATOM 5141 N N . ALA A 1 659 ? -1.150 1.859 0.970 1.00 93.75 659 ALA A N 1
ATOM 5142 C CA . ALA A 1 659 ? -0.734 2.016 -0.423 1.00 93.75 659 ALA A CA 1
ATOM 5143 C C . ALA A 1 659 ? -0.652 0.671 -1.165 1.00 93.75 659 ALA A C 1
ATOM 5145 O O . ALA A 1 659 ? -1.220 0.530 -2.252 1.00 93.75 659 ALA A O 1
ATOM 5146 N N . TYR A 1 660 ? 0.002 -0.340 -0.580 1.00 98.25 660 TYR A N 1
ATOM 5147 C CA . TYR A 1 660 ? 0.095 -1.672 -1.183 1.00 98.25 660 TYR A CA 1
ATOM 5148 C C . TYR A 1 660 ? -1.265 -2.376 -1.281 1.00 98.25 660 TYR A C 1
ATOM 5150 O O . TYR A 1 660 ? -1.543 -2.995 -2.308 1.00 98.25 660 TYR A O 1
ATOM 5158 N N . ALA A 1 661 ? -2.141 -2.246 -0.282 1.00 95.25 661 ALA A N 1
ATOM 5159 C CA . ALA A 1 661 ? -3.502 -2.774 -0.359 1.00 95.25 661 ALA A CA 1
ATOM 5160 C C . ALA A 1 661 ? -4.316 -2.080 -1.464 1.00 95.25 661 ALA A C 1
ATOM 5162 O O . ALA A 1 661 ? -5.023 -2.742 -2.224 1.00 95.25 661 ALA A O 1
ATOM 5163 N N . GLY A 1 662 ? -4.188 -0.756 -1.605 1.00 93.75 662 GLY A N 1
ATOM 5164 C CA . GLY A 1 662 ? -4.822 0.003 -2.686 1.00 93.75 662 GLY A CA 1
ATOM 5165 C C . GLY A 1 662 ? -4.342 -0.424 -4.077 1.00 93.75 662 GLY A C 1
ATOM 5166 O O . GLY A 1 662 ? -5.164 -0.655 -4.964 1.00 93.75 662 GLY A O 1
ATOM 5167 N N . LEU A 1 663 ? -3.028 -0.593 -4.249 1.00 98.06 663 LEU A N 1
ATOM 5168 C CA . LEU A 1 663 ? -2.410 -1.108 -5.474 1.00 98.06 663 LEU A CA 1
ATOM 5169 C C . LEU A 1 663 ? -2.903 -2.521 -5.814 1.00 98.06 663 LEU A C 1
ATOM 5171 O O . LEU A 1 663 ? -3.385 -2.751 -6.922 1.00 98.06 663 LEU A O 1
ATOM 5175 N N . PHE A 1 664 ? -2.852 -3.459 -4.865 1.00 98.19 664 PHE A N 1
ATOM 5176 C CA . PHE A 1 664 ? -3.266 -4.842 -5.116 1.00 98.19 664 PHE A CA 1
ATOM 5177 C C . PHE A 1 664 ? -4.771 -4.979 -5.367 1.00 98.19 664 PHE A C 1
ATOM 5179 O O . PHE A 1 664 ? -5.154 -5.765 -6.232 1.00 98.19 664 PHE A O 1
ATOM 5186 N N . ARG A 1 665 ? -5.631 -4.179 -4.716 1.00 97.75 665 ARG A N 1
ATOM 5187 C CA . ARG A 1 665 ? -7.071 -4.133 -5.040 1.00 97.75 665 ARG A CA 1
ATOM 5188 C C . ARG A 1 665 ? -7.311 -3.655 -6.475 1.00 97.75 665 ARG A C 1
ATOM 5190 O O . ARG A 1 665 ? -8.193 -4.185 -7.145 1.00 97.75 665 ARG A O 1
ATOM 5197 N N . ALA A 1 666 ? -6.513 -2.709 -6.978 1.00 97.75 666 ALA A N 1
ATOM 5198 C CA . ALA A 1 666 ? -6.586 -2.284 -8.376 1.00 97.75 666 ALA A CA 1
ATOM 5199 C C . ALA A 1 666 ? -6.103 -3.389 -9.337 1.00 97.75 666 ALA A C 1
ATOM 5201 O O . ALA A 1 666 ? -6.807 -3.698 -10.296 1.00 97.75 666 ALA A O 1
ATOM 5202 N N . CYS A 1 667 ? -4.974 -4.053 -9.057 1.00 98.00 667 CYS A N 1
ATOM 5203 C CA . CYS A 1 667 ? -4.498 -5.182 -9.870 1.00 98.00 667 CYS A CA 1
ATOM 5204 C C . CYS A 1 667 ? -5.519 -6.333 -9.924 1.00 98.00 667 CYS A C 1
ATOM 5206 O O . CYS A 1 667 ? -5.833 -6.821 -11.004 1.00 98.00 667 CYS A O 1
ATOM 5208 N N . VAL A 1 668 ? -6.103 -6.718 -8.783 1.00 97.56 668 VAL A N 1
ATOM 5209 C CA . VAL A 1 668 ? -7.148 -7.759 -8.693 1.00 97.56 668 VAL A CA 1
ATOM 5210 C C . VAL A 1 668 ? -8.431 -7.352 -9.426 1.00 97.56 668 VAL A C 1
ATOM 5212 O O . VAL A 1 668 ? -9.066 -8.198 -10.058 1.00 97.56 668 VAL A O 1
ATOM 5215 N N . LYS A 1 669 ? -8.818 -6.069 -9.400 1.00 97.12 669 LYS A N 1
ATOM 5216 C CA . LYS A 1 669 ? -9.959 -5.553 -10.179 1.00 97.12 669 LYS A CA 1
ATOM 5217 C C . LYS A 1 669 ? -9.737 -5.684 -11.693 1.00 97.12 669 LYS A C 1
ATOM 5219 O O . LYS A 1 669 ? -10.692 -5.956 -12.412 1.00 97.12 669 LYS A O 1
ATOM 5224 N N . HIS A 1 670 ? -8.497 -5.525 -12.161 1.00 97.88 670 HIS A N 1
ATOM 5225 C CA . HIS A 1 670 ? -8.106 -5.614 -13.577 1.00 97.88 670 HIS A CA 1
ATOM 5226 C C . HIS A 1 670 ? -7.402 -6.935 -13.941 1.00 97.88 670 HIS A C 1
ATOM 5228 O O . HIS A 1 670 ? -6.690 -6.999 -14.940 1.00 97.88 670 HIS A O 1
ATOM 5234 N N . ARG A 1 671 ? -7.620 -8.014 -13.172 1.00 96.50 671 ARG A N 1
ATOM 5235 C CA . ARG A 1 671 ? -7.048 -9.360 -13.413 1.00 96.50 671 ARG A CA 1
ATOM 5236 C C . ARG A 1 671 ? -7.472 -10.031 -14.729 1.00 96.50 671 ARG A C 1
ATOM 5238 O O . ARG A 1 671 ? -6.998 -11.107 -15.051 1.00 96.50 671 ARG A O 1
ATOM 5245 N N . ASP A 1 672 ? -8.378 -9.417 -15.487 1.00 96.94 672 ASP A N 1
ATOM 5246 C CA . ASP A 1 672 ? -8.717 -9.826 -16.853 1.00 96.94 672 ASP A CA 1
ATOM 5247 C C . ASP A 1 672 ? -7.738 -9.277 -17.911 1.00 96.94 672 ASP A C 1
ATOM 5249 O O . ASP A 1 672 ? -7.810 -9.677 -19.070 1.00 96.94 672 ASP A O 1
ATOM 5253 N N . VAL A 1 673 ? -6.826 -8.373 -17.522 1.00 97.56 673 VAL A N 1
ATOM 5254 C CA . VAL A 1 673 ? -5.711 -7.875 -18.354 1.00 97.56 673 VAL A CA 1
ATOM 5255 C C . VAL A 1 673 ? -4.362 -7.798 -17.624 1.00 97.56 673 VAL A C 1
ATOM 5257 O O . VAL A 1 673 ? -3.341 -7.614 -18.281 1.00 97.56 673 VAL A O 1
ATOM 5260 N N . ILE A 1 674 ? -4.326 -7.925 -16.292 1.00 98.19 674 ILE A N 1
ATOM 5261 C CA . ILE A 1 674 ? -3.090 -8.013 -15.499 1.00 98.19 674 ILE A CA 1
ATOM 5262 C C . ILE A 1 674 ? -2.635 -9.473 -15.435 1.00 98.19 674 ILE A C 1
ATOM 5264 O O . ILE A 1 674 ? -3.269 -10.274 -14.762 1.00 98.19 674 ILE A O 1
ATOM 5268 N N . GLU A 1 675 ? -1.520 -9.808 -16.087 1.00 96.94 675 GLU A N 1
ATOM 5269 C CA . GLU A 1 675 ? -0.969 -11.181 -16.086 1.00 96.94 675 GLU A CA 1
ATOM 5270 C C . GLU A 1 675 ? 0.193 -11.373 -15.093 1.00 96.94 675 GLU A C 1
ATOM 5272 O O . GLU A 1 675 ? 0.491 -12.498 -14.684 1.00 96.94 675 GLU A O 1
ATOM 5277 N N . ILE A 1 676 ? 0.889 -10.289 -14.725 1.00 98.38 676 ILE A N 1
ATOM 5278 C CA . ILE A 1 676 ? 2.117 -10.318 -13.912 1.00 98.38 676 ILE A CA 1
ATOM 5279 C C . ILE A 1 676 ? 2.160 -9.108 -12.973 1.00 98.38 676 ILE A C 1
ATOM 5281 O O . ILE A 1 676 ? 1.923 -7.979 -13.410 1.00 98.38 676 ILE A O 1
ATOM 5285 N N . VAL A 1 677 ? 2.546 -9.334 -11.714 1.00 98.81 677 VAL A N 1
ATOM 5286 C CA . VAL A 1 677 ? 2.937 -8.293 -10.752 1.00 98.81 677 VAL A CA 1
ATOM 5287 C C . VAL A 1 677 ? 4.311 -8.615 -10.153 1.00 98.81 677 VAL A C 1
ATOM 5289 O O . VAL A 1 677 ? 4.444 -9.487 -9.294 1.00 98.81 677 VAL A O 1
ATOM 5292 N N . THR A 1 678 ? 5.339 -7.900 -10.606 1.00 98.88 678 THR A N 1
ATOM 5293 C CA . THR A 1 678 ? 6.747 -8.066 -10.216 1.00 98.88 678 THR A CA 1
ATOM 5294 C C . THR A 1 678 ? 7.215 -6.916 -9.322 1.00 98.88 678 THR A C 1
ATOM 5296 O O . THR A 1 678 ? 7.054 -5.749 -9.671 1.00 98.88 678 THR A O 1
ATOM 5299 N N . PHE A 1 679 ? 7.821 -7.244 -8.178 1.00 98.81 679 PHE A N 1
ATOM 5300 C CA . PHE A 1 679 ? 8.415 -6.290 -7.231 1.00 98.81 679 PHE A CA 1
ATOM 5301 C C . PHE A 1 679 ? 9.876 -5.971 -7.578 1.00 98.81 679 PHE A C 1
ATOM 5303 O O . PHE A 1 679 ? 10.621 -6.871 -7.976 1.00 98.81 679 PHE A O 1
ATOM 5310 N N . TRP A 1 680 ? 10.345 -4.738 -7.353 1.00 98.25 680 TRP A N 1
ATOM 5311 C CA . TRP A 1 680 ? 11.748 -4.362 -7.612 1.00 98.25 680 TRP A CA 1
ATOM 5312 C C . TRP A 1 680 ? 12.693 -4.684 -6.442 1.00 98.25 680 TRP A C 1
ATOM 5314 O O . TRP A 1 680 ? 13.324 -3.824 -5.819 1.00 98.25 680 TRP A O 1
ATOM 5324 N N . GLY A 1 681 ? 12.761 -5.981 -6.146 1.00 97.81 681 GLY A N 1
ATOM 5325 C CA . GLY A 1 681 ? 13.605 -6.598 -5.129 1.00 97.81 681 GLY A CA 1
ATOM 5326 C C . GLY A 1 681 ? 12.784 -7.441 -4.146 1.00 97.81 681 GLY A C 1
ATOM 5327 O O . GLY A 1 681 ? 11.593 -7.187 -3.960 1.00 97.81 681 GLY A O 1
ATOM 5328 N N . PRO A 1 682 ? 13.401 -8.432 -3.476 1.00 97.31 682 PRO A N 1
ATOM 5329 C CA . PRO A 1 682 ? 12.678 -9.303 -2.554 1.00 97.31 682 PRO A CA 1
ATOM 5330 C C . PRO A 1 682 ? 12.542 -8.696 -1.148 1.00 97.31 682 PRO A C 1
ATOM 5332 O O . PRO A 1 682 ? 11.625 -9.061 -0.419 1.00 97.31 682 PRO A O 1
ATOM 5335 N N . ASN A 1 683 ? 13.439 -7.782 -0.751 1.00 97.94 683 ASN A N 1
ATOM 5336 C CA . ASN A 1 683 ? 13.480 -7.191 0.589 1.00 97.94 683 ASN A CA 1
ATOM 5337 C C . ASN A 1 683 ? 14.112 -5.786 0.617 1.00 97.94 683 ASN A C 1
ATOM 5339 O O . ASN A 1 683 ? 14.876 -5.409 -0.276 1.00 97.94 683 ASN A O 1
ATOM 5343 N N . ASP A 1 684 ? 13.831 -5.025 1.680 1.00 95.94 684 ASP A N 1
ATOM 5344 C CA . ASP A 1 684 ? 14.302 -3.646 1.872 1.00 95.94 684 ASP A CA 1
ATOM 5345 C C . ASP A 1 684 ? 15.836 -3.484 1.794 1.00 95.94 684 ASP A C 1
ATOM 5347 O O . ASP A 1 684 ? 16.297 -2.422 1.380 1.00 95.94 684 ASP A O 1
ATOM 5351 N N . ALA A 1 685 ? 16.640 -4.490 2.169 1.00 93.44 685 ALA A N 1
ATOM 5352 C CA . ALA A 1 685 ? 18.109 -4.394 2.145 1.00 93.44 685 ALA A CA 1
ATOM 5353 C C . ALA A 1 685 ? 18.709 -4.538 0.737 1.00 93.44 685 ALA A C 1
ATOM 5355 O O . ALA A 1 685 ? 19.804 -4.030 0.485 1.00 93.44 685 ALA A O 1
ATOM 5356 N N . LEU A 1 686 ? 18.002 -5.205 -0.177 1.00 93.00 686 LEU A N 1
ATOM 5357 C CA . LEU A 1 686 ? 18.404 -5.354 -1.576 1.00 93.00 686 LEU A CA 1
ATOM 5358 C C . LEU A 1 686 ? 17.779 -4.302 -2.504 1.00 93.00 686 LEU A C 1
ATOM 5360 O O . LEU A 1 686 ? 18.193 -4.200 -3.654 1.00 93.00 686 LEU A O 1
ATOM 5364 N N . SER A 1 687 ? 16.831 -3.490 -2.024 1.00 92.94 687 SER A N 1
ATOM 5365 C CA . SER A 1 687 ? 16.238 -2.418 -2.828 1.00 92.94 687 SER A CA 1
ATOM 5366 C C . SER A 1 687 ? 17.212 -1.264 -3.083 1.00 92.94 687 SER A C 1
ATOM 5368 O O . SER A 1 687 ? 17.792 -0.679 -2.161 1.00 92.94 687 SER A O 1
ATOM 5370 N N . TRP A 1 688 ? 17.277 -0.818 -4.337 1.00 88.25 688 TRP A N 1
ATOM 5371 C CA . TRP A 1 688 ? 17.891 0.453 -4.735 1.00 88.25 688 TRP A CA 1
ATOM 5372 C C . TRP A 1 688 ? 17.328 1.683 -3.987 1.00 88.25 688 TRP A C 1
ATOM 5374 O O . TRP A 1 688 ? 18.032 2.676 -3.804 1.00 88.25 688 TRP A O 1
ATOM 5384 N N . ARG A 1 689 ? 16.084 1.595 -3.491 1.00 88.56 689 ARG A N 1
ATOM 5385 C CA . ARG A 1 689 ? 15.370 2.604 -2.689 1.00 88.56 689 ARG A CA 1
ATOM 5386 C C . ARG A 1 689 ? 15.354 2.285 -1.182 1.00 88.56 689 ARG A C 1
ATOM 5388 O O . ARG A 1 689 ? 14.609 2.913 -0.435 1.00 88.56 689 ARG A O 1
ATOM 5395 N N . SER A 1 690 ? 16.193 1.351 -0.721 1.00 88.69 690 SER A N 1
ATOM 5396 C CA . SER A 1 690 ? 16.295 0.806 0.654 1.00 88.69 690 SER A CA 1
ATOM 5397 C C . SER A 1 690 ? 16.009 1.766 1.820 1.00 88.69 690 SER A C 1
ATOM 5399 O O . SER A 1 690 ? 15.243 1.416 2.717 1.00 88.69 690 SER A O 1
ATOM 5401 N N . ARG A 1 691 ? 16.565 2.990 1.829 1.00 86.31 691 ARG A N 1
ATOM 5402 C CA . ARG A 1 691 ? 16.315 3.983 2.903 1.00 86.31 691 ARG A CA 1
ATOM 5403 C C . ARG A 1 691 ? 14.827 4.340 3.067 1.00 86.31 691 ARG A C 1
ATOM 5405 O O . ARG A 1 691 ? 14.417 4.698 4.163 1.00 86.31 691 ARG A O 1
ATOM 5412 N N . GLY A 1 692 ? 14.038 4.248 1.995 1.00 87.31 692 GLY A N 1
ATOM 5413 C CA . GLY A 1 692 ? 12.588 4.455 1.982 1.00 87.31 692 GLY A CA 1
ATOM 5414 C C . GLY A 1 692 ? 11.763 3.207 2.303 1.00 87.31 692 GLY A C 1
ATOM 5415 O O . GLY A 1 692 ? 10.550 3.243 2.100 1.00 87.31 692 GLY A O 1
ATOM 5416 N N . ARG A 1 693 ? 12.409 2.117 2.756 1.00 92.56 693 ARG A N 1
ATOM 5417 C CA . ARG A 1 693 ? 11.819 0.821 3.150 1.00 92.56 693 ARG A CA 1
ATOM 5418 C C . ARG A 1 693 ? 10.645 0.383 2.254 1.00 92.56 693 ARG A C 1
ATOM 5420 O O . ARG A 1 693 ? 9.522 0.269 2.750 1.00 92.56 693 ARG A O 1
ATOM 5427 N N . PRO A 1 694 ? 10.858 0.195 0.939 1.00 95.62 694 PRO A N 1
ATOM 5428 C CA . PRO A 1 694 ? 9.770 0.284 -0.027 1.00 95.62 694 PRO A CA 1
ATOM 5429 C C . PRO A 1 694 ? 9.113 -1.058 -0.398 1.00 95.62 694 PRO A C 1
ATOM 5431 O O . PRO A 1 694 ? 8.215 -1.076 -1.242 1.00 95.62 694 PRO A O 1
ATOM 5434 N N . LEU A 1 695 ? 9.547 -2.181 0.188 1.00 98.25 695 LEU A N 1
ATOM 5435 C CA . LEU A 1 695 ? 9.111 -3.540 -0.176 1.00 98.25 695 LEU A CA 1
ATOM 5436 C C . LEU A 1 695 ? 8.330 -4.239 0.949 1.00 98.25 695 LEU A C 1
ATOM 5438 O O . LEU A 1 695 ? 8.177 -3.709 2.049 1.00 98.25 695 LEU A O 1
ATOM 5442 N N . LEU A 1 696 ? 7.817 -5.443 0.678 1.00 98.25 696 LEU A N 1
ATOM 5443 C CA . LEU A 1 696 ? 6.985 -6.204 1.623 1.00 98.25 696 LEU A CA 1
ATOM 5444 C C . LEU A 1 696 ? 7.764 -6.853 2.783 1.00 98.25 696 LEU A C 1
ATOM 5446 O O . LEU A 1 696 ? 7.166 -7.163 3.814 1.00 98.25 696 LEU A O 1
ATOM 5450 N N . PHE A 1 697 ? 9.078 -7.036 2.637 1.00 98.19 697 PHE A N 1
ATOM 5451 C CA . PHE A 1 697 ? 9.946 -7.672 3.633 1.00 98.19 697 PHE A CA 1
ATOM 5452 C C . PHE A 1 697 ? 11.073 -6.732 4.067 1.00 98.19 697 PHE A C 1
ATOM 5454 O O . PHE A 1 697 ? 11.598 -5.965 3.255 1.00 98.19 697 PHE A O 1
ATOM 5461 N N . ASP A 1 698 ? 11.451 -6.786 5.343 1.00 95.19 698 ASP A N 1
ATOM 5462 C CA . ASP A 1 698 ? 12.576 -6.019 5.878 1.00 95.19 698 ASP A CA 1
ATOM 5463 C C . ASP A 1 698 ? 13.940 -6.624 5.489 1.00 95.19 698 ASP A C 1
ATOM 5465 O O . ASP A 1 698 ? 14.026 -7.698 4.896 1.00 95.19 698 ASP A O 1
ATOM 5469 N N . GLY A 1 699 ? 15.040 -5.950 5.838 1.00 92.69 699 GLY A N 1
ATOM 5470 C CA . GLY A 1 699 ? 16.394 -6.420 5.514 1.00 92.69 699 GLY A CA 1
ATOM 5471 C C . GLY A 1 699 ? 16.808 -7.763 6.142 1.00 92.69 699 GLY A C 1
ATOM 5472 O O . GLY A 1 699 ? 17.812 -8.344 5.721 1.00 92.69 699 GLY A O 1
ATOM 5473 N N . ALA A 1 700 ? 16.045 -8.269 7.114 1.00 92.25 700 ALA A N 1
ATOM 5474 C CA . ALA A 1 700 ? 16.204 -9.578 7.744 1.00 92.25 700 ALA A CA 1
ATOM 5475 C C . ALA A 1 700 ? 15.185 -10.612 7.210 1.00 92.25 700 ALA A C 1
ATOM 5477 O O . ALA A 1 700 ? 14.990 -11.666 7.822 1.00 92.25 700 ALA A O 1
ATOM 5478 N N . ASN A 1 701 ? 14.549 -10.324 6.067 1.00 94.75 701 ASN A N 1
ATOM 5479 C CA . ASN A 1 701 ? 13.530 -11.140 5.402 1.00 94.75 701 ASN A CA 1
ATOM 5480 C C . ASN A 1 701 ? 12.271 -11.400 6.254 1.00 94.75 701 ASN A C 1
ATOM 5482 O O . ASN A 1 701 ? 11.535 -12.355 5.997 1.00 94.75 701 ASN A O 1
ATOM 5486 N N . GLN A 1 702 ? 11.994 -10.548 7.248 1.00 94.44 702 GLN A N 1
ATOM 5487 C CA . GLN A 1 702 ? 10.763 -10.615 8.035 1.00 94.44 702 GLN A CA 1
ATOM 5488 C C . GLN A 1 702 ? 9.627 -9.867 7.319 1.00 94.44 702 GLN A C 1
ATOM 5490 O O . GLN A 1 702 ? 9.871 -8.823 6.704 1.00 94.44 702 GLN A O 1
ATOM 5495 N N . PRO A 1 703 ? 8.381 -10.374 7.363 1.00 94.94 703 PRO A N 1
ATOM 5496 C CA . PRO A 1 703 ? 7.243 -9.702 6.747 1.00 94.94 703 PRO A CA 1
ATOM 5497 C C . PRO A 1 703 ? 6.908 -8.395 7.478 1.00 94.94 703 PRO A C 1
ATOM 5499 O O . PRO A 1 703 ? 6.832 -8.351 8.704 1.00 94.94 703 PRO A O 1
ATOM 5502 N N . LYS A 1 704 ? 6.673 -7.328 6.712 1.00 94.31 704 LYS A N 1
ATOM 5503 C CA . LYS A 1 704 ? 6.190 -6.030 7.214 1.00 94.31 704 LYS A CA 1
ATOM 5504 C C . LYS A 1 704 ? 4.653 -5.990 7.195 1.00 94.31 704 LYS A C 1
ATOM 5506 O O . LYS A 1 704 ? 4.045 -6.796 6.490 1.00 94.31 704 LYS A O 1
ATOM 5511 N N . PRO A 1 705 ? 3.989 -5.022 7.859 1.00 92.81 705 PRO A N 1
ATOM 5512 C CA . PRO A 1 705 ? 2.529 -4.866 7.782 1.00 92.81 705 PRO A CA 1
ATOM 5513 C C . PRO A 1 705 ? 1.978 -4.847 6.346 1.00 92.81 705 PRO A C 1
ATOM 5515 O O . PRO A 1 705 ? 0.938 -5.443 6.074 1.00 92.81 705 PRO A O 1
ATOM 5518 N N . ALA A 1 706 ? 2.728 -4.275 5.398 1.00 94.50 706 ALA A N 1
ATOM 5519 C CA . ALA A 1 706 ? 2.387 -4.289 3.977 1.00 94.50 706 ALA A CA 1
ATOM 5520 C C . ALA A 1 706 ? 2.281 -5.699 3.360 1.00 94.50 706 ALA A C 1
ATOM 5522 O O . ALA A 1 706 ? 1.402 -5.925 2.533 1.00 94.50 706 ALA A O 1
ATOM 5523 N N . PHE A 1 707 ? 3.113 -6.666 3.772 1.00 96.94 707 PHE A N 1
ATOM 5524 C CA . PHE A 1 707 ? 2.988 -8.060 3.323 1.00 96.94 707 PHE A CA 1
ATOM 5525 C C . PHE A 1 707 ? 1.629 -8.647 3.721 1.00 96.94 707 PHE A C 1
ATOM 5527 O O . PHE A 1 707 ? 0.949 -9.274 2.909 1.00 96.94 707 PHE A O 1
ATOM 5534 N N . HIS A 1 708 ? 1.215 -8.408 4.966 1.00 91.38 708 HIS A N 1
ATOM 5535 C CA . HIS A 1 708 ? -0.048 -8.909 5.496 1.00 91.38 708 HIS A CA 1
ATOM 5536 C C . HIS A 1 708 ? -1.255 -8.219 4.852 1.00 91.38 708 HIS A C 1
ATOM 5538 O O . HIS A 1 708 ? -2.219 -8.897 4.509 1.00 91.38 708 HIS A O 1
ATOM 5544 N N . ALA A 1 709 ? -1.170 -6.913 4.585 1.00 89.94 709 ALA A N 1
ATOM 5545 C CA . ALA A 1 709 ? -2.194 -6.182 3.843 1.00 89.94 709 ALA A CA 1
ATOM 5546 C C . ALA A 1 709 ? -2.359 -6.704 2.399 1.00 89.94 709 ALA A C 1
ATOM 5548 O O . ALA A 1 709 ? -3.482 -6.871 1.929 1.00 89.94 709 ALA A O 1
ATOM 5549 N N . VAL A 1 710 ? -1.261 -7.055 1.715 1.00 95.38 710 VAL A N 1
ATOM 5550 C CA . VAL A 1 710 ? -1.307 -7.703 0.389 1.00 95.38 710 VAL A CA 1
ATOM 5551 C C . VAL A 1 710 ? -1.940 -9.098 0.455 1.00 95.38 710 VAL A C 1
ATOM 5553 O O . VAL A 1 710 ? -2.759 -9.426 -0.403 1.00 95.38 710 VAL A O 1
ATOM 5556 N N . LEU A 1 711 ? -1.634 -9.910 1.476 1.00 91.88 711 LEU A N 1
ATOM 5557 C CA . LEU A 1 711 ? -2.322 -11.193 1.679 1.00 91.88 711 LEU A CA 1
ATOM 5558 C C . LEU A 1 711 ? -3.821 -11.014 1.972 1.00 91.88 711 LEU A C 1
ATOM 5560 O O . LEU A 1 711 ? -4.625 -11.791 1.466 1.00 91.88 711 LEU A O 1
ATOM 5564 N N . GLN A 1 712 ? -4.209 -9.997 2.745 1.00 87.06 712 GLN A N 1
ATOM 5565 C CA . GLN A 1 712 ? -5.613 -9.730 3.067 1.00 87.06 712 GLN A CA 1
ATOM 5566 C C . GLN A 1 712 ? -6.432 -9.435 1.804 1.00 87.06 712 GLN A C 1
ATOM 5568 O O . GLN A 1 712 ? -7.494 -10.028 1.622 1.00 87.06 712 GLN A O 1
ATOM 5573 N N . VAL A 1 713 ? -5.910 -8.623 0.878 1.00 88.88 713 VAL A N 1
ATOM 5574 C CA . VAL A 1 713 ? -6.561 -8.359 -0.421 1.00 88.88 713 VAL A CA 1
ATOM 5575 C C . VAL A 1 713 ? -6.805 -9.646 -1.219 1.00 88.88 713 VAL A C 1
ATOM 5577 O O . VAL A 1 713 ? -7.782 -9.739 -1.957 1.00 88.88 713 VAL A O 1
ATOM 5580 N N . ALA A 1 714 ? -5.977 -10.681 -1.043 1.00 83.06 714 ALA A N 1
ATOM 5581 C CA . ALA A 1 714 ? -6.212 -11.974 -1.679 1.00 83.06 714 ALA A CA 1
ATOM 5582 C C . ALA A 1 714 ? -7.414 -12.752 -1.105 1.00 83.06 714 ALA A C 1
ATOM 5584 O O . ALA A 1 714 ? -7.904 -13.666 -1.765 1.00 83.06 714 ALA A O 1
ATOM 5585 N N . THR A 1 715 ? -7.894 -12.386 0.088 1.00 75.12 715 THR A N 1
ATOM 5586 C CA . THR A 1 715 ? -9.084 -12.960 0.748 1.00 75.12 715 THR A CA 1
ATOM 5587 C C . THR A 1 715 ? -10.359 -12.124 0.576 1.00 75.12 715 THR A C 1
ATOM 5589 O O . THR A 1 715 ? -11.435 -12.584 0.942 1.00 75.12 715 THR A O 1
ATOM 5592 N N . GLU A 1 716 ? -10.257 -10.928 -0.013 1.00 73.62 716 GLU A N 1
ATOM 5593 C CA . GLU A 1 716 ? -11.361 -9.976 -0.253 1.00 73.62 716 GLU A CA 1
ATOM 5594 C C . GLU A 1 716 ? -11.985 -10.102 -1.669 1.00 73.62 716 GLU A C 1
ATOM 5596 O O . GLU A 1 716 ? -12.620 -9.162 -2.147 1.00 73.62 716 GLU A O 1
ATOM 5601 N N . LYS A 1 717 ? -11.746 -11.223 -2.367 1.00 61.34 717 LYS A N 1
ATOM 5602 C CA . LYS A 1 717 ? -12.007 -11.424 -3.811 1.00 61.34 717 LYS A CA 1
ATOM 5603 C C . LYS A 1 717 ? -13.428 -11.857 -4.179 1.00 61.34 717 LYS A C 1
ATOM 5605 O O . LYS A 1 717 ? -13.991 -12.707 -3.457 1.00 61.34 717 LYS A O 1
#